Protein AF-A0A5E8BG19-F1 (afdb_monomer_lite)

Structure (mmCIF, N/CA/C/O backbone):
data_AF-A0A5E8BG19-F1
#
_entry.id   AF-A0A5E8BG19-F1
#
loop_
_atom_site.group_PDB
_atom_site.id
_atom_site.type_symbol
_atom_site.label_atom_id
_atom_site.label_alt_id
_atom_site.label_comp_id
_atom_site.label_asym_id
_atom_site.label_entity_id
_atom_site.label_seq_id
_atom_site.pdbx_PDB_ins_code
_atom_site.Cartn_x
_atom_site.Cartn_y
_atom_site.Cartn_z
_atom_site.occupancy
_atom_site.B_iso_or_equiv
_atom_site.auth_seq_id
_atom_site.auth_comp_id
_atom_site.auth_asym_id
_atom_site.auth_atom_id
_atom_site.pdbx_PDB_model_num
ATOM 1 N N . MET A 1 1 ? -13.037 7.094 82.880 1.00 45.44 1 MET A N 1
ATOM 2 C CA . MET A 1 1 ? -13.834 7.811 81.866 1.00 45.44 1 MET A CA 1
ATOM 3 C C . MET A 1 1 ? -13.548 7.318 80.457 1.00 45.44 1 MET A C 1
ATOM 5 O O . MET A 1 1 ? -14.474 6.806 79.856 1.00 45.44 1 MET A O 1
ATOM 9 N N . SER A 1 2 ? -12.316 7.390 79.930 1.00 47.62 2 SER A N 1
ATOM 10 C CA . SER A 1 2 ? -12.018 6.881 78.569 1.00 47.62 2 SER A CA 1
ATOM 11 C C . SER A 1 2 ? -12.251 5.357 78.426 1.00 47.62 2 SER A C 1
ATOM 13 O O . SER A 1 2 ? -12.914 4.907 77.496 1.00 47.62 2 SER A O 1
ATOM 15 N N . PHE A 1 3 ? -11.819 4.577 79.423 1.00 51.03 3 PHE A N 1
ATOM 16 C CA . PHE A 1 3 ? -11.956 3.114 79.467 1.00 51.03 3 PHE A CA 1
ATOM 17 C C . PHE A 1 3 ? -13.420 2.626 79.524 1.00 51.03 3 PHE A C 1
ATOM 19 O O . PHE A 1 3 ? -13.726 1.514 79.102 1.00 51.03 3 PHE A O 1
ATOM 26 N N . ASP A 1 4 ? -14.339 3.468 80.007 1.00 62.16 4 ASP A N 1
ATOM 27 C CA . ASP A 1 4 ? -15.732 3.088 80.266 1.00 62.16 4 ASP A CA 1
ATOM 28 C C . ASP A 1 4 ? -16.576 3.048 78.978 1.00 62.16 4 ASP A C 1
ATOM 30 O O . ASP A 1 4 ? -17.515 2.259 78.874 1.00 62.16 4 ASP A O 1
ATOM 34 N N . ILE A 1 5 ? -16.224 3.849 77.963 1.00 65.25 5 ILE A N 1
ATOM 35 C CA . ILE A 1 5 ? -17.000 3.952 76.716 1.00 65.25 5 ILE A CA 1
ATOM 36 C C . ILE A 1 5 ? -16.831 2.692 75.853 1.00 65.25 5 ILE A C 1
ATOM 38 O O . ILE A 1 5 ? -17.826 2.155 75.375 1.00 65.25 5 ILE A O 1
ATOM 42 N N . HIS A 1 6 ? -15.616 2.155 75.690 1.00 62.56 6 HIS A N 1
ATOM 43 C CA . HIS A 1 6 ? -15.407 0.904 74.933 1.00 62.56 6 HIS A CA 1
ATOM 44 C C . HIS A 1 6 ? -16.083 -0.289 75.577 1.00 62.56 6 HIS A C 1
ATOM 46 O O . HIS A 1 6 ? -16.702 -1.090 74.881 1.00 62.56 6 HIS A O 1
ATOM 52 N N . ILE A 1 7 ? -15.997 -0.379 76.906 1.00 67.44 7 ILE A N 1
ATOM 53 C CA . ILE A 1 7 ? -16.681 -1.421 77.667 1.00 67.44 7 ILE A CA 1
ATOM 54 C C . ILE A 1 7 ? -18.188 -1.302 77.458 1.00 67.44 7 ILE A C 1
ATOM 56 O O . ILE A 1 7 ? -18.836 -2.318 77.255 1.00 67.44 7 ILE A O 1
ATOM 60 N N . ALA A 1 8 ? -18.745 -0.091 77.424 1.00 67.12 8 ALA A N 1
ATOM 61 C CA . ALA A 1 8 ? -20.167 0.102 77.170 1.00 67.12 8 ALA A CA 1
ATOM 62 C C . ALA A 1 8 ? -20.589 -0.231 75.727 1.00 67.12 8 ALA A C 1
ATOM 64 O O . ALA A 1 8 ? -21.661 -0.798 75.533 1.00 67.12 8 ALA A O 1
ATOM 65 N N . PHE A 1 9 ? -19.762 0.058 74.715 1.00 70.06 9 PHE A N 1
ATOM 66 C CA . PHE A 1 9 ? -20.009 -0.400 73.339 1.00 70.06 9 PHE A CA 1
ATOM 67 C C . PHE A 1 9 ? -19.918 -1.932 73.226 1.00 70.06 9 PHE A C 1
ATOM 69 O O . PHE A 1 9 ? -20.740 -2.546 72.549 1.00 70.06 9 PHE A O 1
ATOM 76 N N . ALA A 1 10 ? -18.974 -2.566 73.925 1.00 68.00 10 ALA A N 1
ATOM 77 C CA . ALA A 1 10 ? -18.868 -4.023 73.999 1.00 68.00 10 ALA A CA 1
ATOM 78 C C . ALA A 1 10 ? -20.049 -4.657 74.761 1.00 68.00 10 ALA A C 1
ATOM 80 O O . ALA A 1 10 ? -20.594 -5.676 74.337 1.00 68.00 10 ALA A O 1
ATOM 81 N N . ASP A 1 11 ? -20.483 -4.034 75.857 1.00 70.12 11 ASP A N 1
ATOM 82 C CA . ASP A 1 11 ? -21.650 -4.447 76.636 1.00 70.12 11 ASP A CA 1
ATOM 83 C C . ASP A 1 11 ? -22.928 -4.311 75.800 1.00 70.12 11 ASP A C 1
ATOM 85 O O . ASP A 1 11 ? -23.723 -5.249 75.728 1.00 70.12 11 ASP A O 1
ATOM 89 N N . PHE A 1 12 ? -23.069 -3.207 75.061 1.00 71.88 12 PHE A N 1
ATOM 90 C CA . PHE A 1 12 ? -24.104 -3.030 74.048 1.00 71.88 12 PHE A CA 1
ATOM 91 C C . PHE A 1 12 ? -24.080 -4.150 73.004 1.00 71.88 12 PHE A C 1
ATOM 93 O O . PHE A 1 12 ? -25.126 -4.739 72.738 1.00 71.88 12 PHE A O 1
ATOM 100 N N . ALA A 1 13 ? -22.913 -4.488 72.447 1.00 66.56 13 ALA A N 1
ATOM 101 C CA . ALA A 1 13 ? -22.788 -5.575 71.478 1.00 66.56 13 ALA A CA 1
ATOM 102 C C . ALA A 1 13 ? -23.314 -6.907 72.041 1.00 66.56 13 ALA A C 1
ATOM 104 O O . ALA A 1 13 ? -23.909 -7.704 71.316 1.00 66.56 13 ALA A O 1
ATOM 105 N N . SER A 1 14 ? -23.124 -7.131 73.346 1.00 69.69 14 SER A N 1
ATOM 106 C CA . SER A 1 14 ? -23.566 -8.343 74.038 1.00 69.69 14 SER A CA 1
ATOM 107 C C . SER A 1 14 ? -25.057 -8.352 74.413 1.00 69.69 14 SER A C 1
ATOM 109 O O . SER A 1 14 ? -25.669 -9.419 74.416 1.00 69.69 14 SER A O 1
ATOM 111 N N . LYS A 1 15 ? -25.655 -7.188 74.713 1.00 71.50 15 LYS A N 1
ATOM 112 C CA . LYS A 1 15 ? -27.028 -7.064 75.251 1.00 71.50 15 LYS A CA 1
ATOM 113 C C . LYS A 1 15 ? -28.060 -6.518 74.259 1.00 71.50 15 LYS A C 1
ATOM 115 O O . LYS A 1 15 ? -29.253 -6.732 74.447 1.00 71.50 15 LYS A O 1
ATOM 120 N N . GLY A 1 16 ? -27.629 -5.808 73.216 1.00 68.44 16 GLY A N 1
ATOM 121 C CA . GLY A 1 16 ? -28.495 -5.189 72.204 1.00 68.44 16 GLY A CA 1
ATOM 122 C C . GLY A 1 16 ? -29.292 -3.960 72.675 1.00 68.44 16 GLY A C 1
ATOM 123 O O . GLY A 1 16 ? -30.256 -3.572 72.015 1.00 68.44 16 GLY A O 1
ATOM 124 N N . GLU A 1 17 ? -28.927 -3.335 73.799 1.00 76.25 17 GLU A N 1
ATOM 125 C CA . GLU A 1 17 ? -29.659 -2.204 74.395 1.00 76.25 17 GLU A CA 1
ATOM 126 C C . GLU A 1 17 ? -29.302 -0.846 73.760 1.00 76.25 17 GLU A C 1
ATOM 128 O O . GLU A 1 17 ? -28.418 -0.122 74.218 1.00 76.25 17 GLU A O 1
ATOM 133 N N . ILE A 1 18 ? -30.008 -0.475 72.691 1.00 71.88 18 ILE A N 1
ATOM 134 C CA . ILE A 1 18 ? -29.692 0.725 71.893 1.00 71.88 18 ILE A CA 1
ATOM 135 C C . ILE A 1 18 ? -29.924 2.035 72.648 1.00 71.88 18 ILE A C 1
ATOM 137 O O . ILE A 1 18 ? -29.106 2.948 72.550 1.00 71.88 18 ILE A O 1
ATOM 141 N N . ASP A 1 19 ? -31.025 2.146 73.391 1.00 73.69 19 ASP A N 1
ATOM 142 C CA . ASP A 1 19 ? -31.388 3.399 74.062 1.00 73.69 19 ASP A CA 1
ATOM 143 C C . ASP A 1 19 ? -30.363 3.762 75.160 1.00 73.69 19 ASP A C 1
ATOM 145 O O . ASP A 1 19 ? -29.975 4.926 75.276 1.00 73.69 19 ASP A O 1
ATOM 149 N N . SER A 1 20 ? -29.829 2.760 75.874 1.00 74.25 20 SER A N 1
ATOM 150 C CA . SER A 1 20 ? -28.741 2.907 76.856 1.00 74.25 20 SER A CA 1
ATOM 151 C C . SER A 1 20 ? -27.466 3.473 76.215 1.00 74.25 20 SER A C 1
ATOM 153 O O . SER A 1 20 ? -26.828 4.374 76.767 1.00 74.25 20 SER A O 1
ATOM 155 N N . LEU A 1 21 ? -27.118 2.997 75.014 1.00 73.88 21 LEU A N 1
ATOM 156 C CA . LEU A 1 21 ? -25.950 3.470 74.272 1.00 73.88 21 LEU A CA 1
ATOM 157 C C . LEU A 1 21 ? -26.152 4.889 73.714 1.00 73.88 21 LEU A C 1
ATOM 159 O O . LEU A 1 21 ? -25.232 5.702 73.768 1.00 73.88 21 LEU A O 1
ATOM 163 N N . ILE A 1 22 ? -27.355 5.224 73.234 1.00 73.81 22 ILE A N 1
ATOM 164 C CA . ILE A 1 22 ? -27.691 6.584 72.778 1.00 73.81 22 ILE A CA 1
ATOM 165 C C . ILE A 1 22 ? -27.537 7.585 73.923 1.00 73.81 22 ILE A C 1
ATOM 167 O O . ILE A 1 22 ? -26.892 8.621 73.752 1.00 73.81 22 ILE A O 1
ATOM 171 N N . SER A 1 23 ? -28.092 7.280 75.100 1.00 76.88 23 SER A N 1
ATOM 172 C CA . SER A 1 23 ? -27.945 8.134 76.281 1.00 76.88 23 SER A CA 1
ATOM 173 C C . SER A 1 23 ? -26.477 8.324 76.668 1.00 76.88 23 SER A C 1
ATOM 175 O O . SER A 1 23 ? -26.074 9.445 76.981 1.00 76.88 23 SER A O 1
ATOM 177 N N . LEU A 1 24 ? -25.660 7.270 76.578 1.00 74.12 24 LEU A N 1
ATOM 178 C CA . LEU A 1 24 ? -24.229 7.348 76.859 1.00 74.12 24 LEU A CA 1
ATOM 179 C C . LEU A 1 24 ? -23.490 8.260 75.870 1.00 74.12 24 LEU A C 1
ATOM 181 O O . LEU A 1 24 ? -22.725 9.127 76.298 1.00 74.12 24 LEU A O 1
ATOM 185 N N . VAL A 1 25 ? -23.740 8.098 74.570 1.00 74.12 25 VAL A N 1
ATOM 186 C CA . VAL A 1 25 ? -23.134 8.921 73.513 1.00 74.12 25 VAL A CA 1
ATOM 187 C C . VAL A 1 25 ? -23.494 10.397 73.696 1.00 74.12 25 VAL A C 1
ATOM 189 O O . VAL A 1 25 ? -22.608 11.248 73.670 1.00 74.12 25 VAL A O 1
ATOM 192 N N . LEU A 1 26 ? -24.768 10.705 73.962 1.00 73.94 26 LEU A N 1
ATOM 193 C CA . LEU A 1 26 ? -25.226 12.079 74.200 1.00 73.94 26 LEU A CA 1
ATOM 194 C C . LEU A 1 26 ? -24.632 12.674 75.487 1.00 73.94 26 LEU A C 1
ATOM 196 O O . LEU A 1 26 ? -24.264 13.846 75.507 1.00 73.94 26 LEU A O 1
ATOM 200 N N . SER A 1 27 ? -24.478 11.872 76.547 1.00 73.88 27 SER A N 1
ATOM 201 C CA . SER A 1 27 ? -23.875 12.324 77.811 1.00 73.88 27 SER A CA 1
ATOM 202 C C . SER A 1 27 ? -22.367 12.603 77.725 1.00 73.88 27 SER A C 1
ATOM 204 O O . SER A 1 27 ? -21.836 13.318 78.569 1.00 73.88 27 SER A O 1
ATOM 206 N N . ASN A 1 28 ? -21.682 12.085 76.698 1.00 70.56 28 ASN A N 1
ATOM 207 C CA . ASN A 1 28 ? -20.239 12.249 76.482 1.00 70.56 28 ASN A CA 1
ATOM 208 C C . ASN A 1 28 ? -19.906 13.065 75.220 1.00 70.56 28 ASN A C 1
ATOM 210 O O . ASN A 1 28 ? -18.776 13.013 74.731 1.00 70.56 28 ASN A O 1
ATOM 214 N N . GLN A 1 29 ? -20.863 13.843 74.703 1.00 69.88 29 GLN A N 1
ATOM 215 C CA . GLN A 1 29 ? -20.719 14.610 73.459 1.00 69.88 29 GLN A CA 1
ATOM 216 C C . GLN A 1 29 ? -19.557 15.619 73.455 1.00 69.88 29 GLN A C 1
ATOM 218 O O . GLN A 1 29 ? -19.083 15.975 72.385 1.00 69.88 29 GLN A O 1
ATOM 223 N N . GLU A 1 30 ? -19.078 16.059 74.625 1.00 65.06 30 GLU A N 1
ATOM 224 C CA . GLU A 1 30 ? -17.939 16.984 74.763 1.00 65.06 30 GLU A CA 1
ATOM 225 C C . GLU A 1 30 ? -16.568 16.300 74.593 1.00 65.06 30 GLU A C 1
ATOM 227 O O . GLU A 1 30 ? -15.587 16.965 74.272 1.00 65.06 30 GLU A O 1
ATOM 232 N N . ASN A 1 31 ? -16.499 14.974 74.780 1.00 66.06 31 ASN A N 1
ATOM 233 C CA . ASN A 1 31 ? -15.250 14.199 74.802 1.00 66.06 31 ASN A CA 1
ATOM 234 C C . ASN A 1 31 ? -15.154 13.142 73.685 1.00 66.06 31 ASN A C 1
ATOM 236 O O . ASN A 1 31 ? -14.084 12.571 73.474 1.00 66.06 31 ASN A O 1
ATOM 240 N N . LEU A 1 32 ? -16.253 12.861 72.977 1.00 69.00 32 LEU A N 1
ATOM 241 C CA . LEU A 1 32 ? -16.324 11.855 71.918 1.00 69.00 32 LEU A CA 1
ATOM 242 C C . LEU A 1 32 ? -16.521 12.526 70.552 1.00 69.00 32 LEU A C 1
ATOM 244 O O . LEU A 1 32 ? -17.581 13.082 70.271 1.00 69.00 32 LEU A O 1
ATOM 248 N N . SER A 1 33 ? -15.512 12.444 69.681 1.00 70.81 33 SER A N 1
ATOM 249 C CA . SER A 1 33 ? -15.643 12.929 68.302 1.00 70.81 33 SER A CA 1
ATOM 250 C C . SER A 1 33 ? -16.602 12.049 67.495 1.00 70.81 33 SER A C 1
ATOM 252 O O . SER A 1 33 ? -16.718 10.844 67.738 1.00 70.81 33 SER A O 1
ATOM 254 N N . LYS A 1 34 ? -17.247 12.623 66.470 1.00 74.25 34 LYS A N 1
ATOM 255 C CA . LYS A 1 34 ? -18.081 11.849 65.534 1.00 74.25 34 LYS A CA 1
ATOM 256 C C . LYS A 1 34 ? -17.320 10.700 64.878 1.00 74.25 34 LYS A C 1
ATOM 258 O O . LYS A 1 34 ? -17.866 9.607 64.767 1.00 74.25 34 LYS A O 1
ATOM 263 N N . CYS A 1 35 ? -16.069 10.929 64.467 1.00 71.38 35 CYS A N 1
ATOM 264 C CA . CYS A 1 35 ? -15.239 9.890 63.851 1.00 71.38 35 CYS A CA 1
ATOM 265 C C . CYS A 1 35 ? -15.021 8.716 64.812 1.00 71.38 35 CYS A C 1
ATOM 267 O O . CYS A 1 35 ? -15.231 7.567 64.429 1.00 71.38 35 CYS A O 1
ATOM 269 N N . ALA A 1 36 ? -14.677 8.998 66.074 1.00 71.50 36 ALA A N 1
ATOM 270 C CA . ALA A 1 36 ? -14.489 7.963 67.086 1.00 71.50 36 ALA A CA 1
ATOM 271 C C . ALA A 1 36 ? -15.796 7.205 67.369 1.00 71.50 36 ALA A C 1
ATOM 273 O O . ALA A 1 36 ? -15.789 5.980 67.441 1.00 71.50 36 ALA A O 1
ATOM 274 N N . ALA A 1 37 ? -16.931 7.906 67.458 1.00 74.88 37 ALA A N 1
ATOM 275 C CA . ALA A 1 37 ? -18.235 7.277 67.658 1.00 74.88 37 ALA A CA 1
ATOM 276 C C . ALA A 1 37 ? -18.602 6.306 66.518 1.00 74.88 37 ALA A C 1
ATOM 278 O O . ALA A 1 37 ? -19.024 5.181 66.785 1.00 74.88 37 ALA A O 1
ATOM 279 N N . TYR A 1 38 ? -18.397 6.697 65.255 1.00 76.88 38 TYR A N 1
ATOM 280 C CA . TYR A 1 38 ? -18.640 5.820 64.106 1.00 76.88 38 TYR A CA 1
ATOM 281 C C . TYR A 1 38 ? -17.666 4.641 64.029 1.00 76.88 38 TYR A C 1
ATOM 283 O O . TYR A 1 38 ? -18.094 3.530 63.720 1.00 76.88 38 TYR A O 1
ATOM 291 N N . ALA A 1 39 ? -16.384 4.842 64.345 1.00 71.94 39 ALA A N 1
ATOM 292 C CA . ALA A 1 39 ? -15.405 3.756 64.382 1.00 71.94 39 ALA A CA 1
ATOM 293 C C . ALA A 1 39 ? -15.769 2.700 65.439 1.00 71.94 39 ALA A C 1
ATOM 295 O O . ALA A 1 39 ? -15.720 1.500 65.175 1.00 71.94 39 ALA A O 1
ATOM 296 N N . LEU A 1 40 ? -16.214 3.138 66.620 1.00 73.81 40 LEU A N 1
ATOM 297 C CA . LEU A 1 40 ? -16.683 2.234 67.670 1.00 73.81 40 LEU A CA 1
ATOM 298 C C . LEU A 1 40 ? -17.957 1.500 67.282 1.00 73.81 40 LEU A C 1
ATOM 300 O O . LEU A 1 40 ? -18.067 0.302 67.539 1.00 73.81 40 LEU A O 1
ATOM 304 N N . LEU A 1 41 ? -18.890 2.177 66.612 1.00 75.62 41 LEU A N 1
ATOM 305 C CA . LEU A 1 41 ? -20.036 1.493 66.028 1.00 75.62 41 LEU A CA 1
ATOM 306 C C . LEU A 1 41 ? -19.609 0.426 65.020 1.00 75.62 41 LEU A C 1
ATOM 308 O O . LEU A 1 41 ? -20.119 -0.680 65.093 1.00 75.62 41 LEU A O 1
ATOM 312 N N . LEU A 1 42 ? -18.671 0.703 64.112 1.00 72.75 42 LEU A N 1
ATOM 313 C CA . LEU A 1 42 ? -18.227 -0.305 63.141 1.00 72.75 42 LEU A CA 1
ATOM 314 C C . LEU A 1 42 ? -17.658 -1.562 63.810 1.00 72.75 42 LEU A C 1
ATOM 316 O O . LEU A 1 42 ? -17.853 -2.655 63.286 1.00 72.75 42 LEU A O 1
ATOM 320 N N . CYS A 1 43 ? -16.984 -1.419 64.954 1.00 70.38 43 CYS A N 1
ATOM 321 C CA . CYS A 1 43 ? -16.367 -2.539 65.668 1.00 70.38 43 CYS A CA 1
ATOM 322 C C . CYS A 1 43 ? -17.331 -3.335 66.552 1.00 70.38 43 CYS A C 1
ATOM 324 O O . CYS A 1 43 ? -17.120 -4.530 66.763 1.00 70.38 43 CYS A O 1
ATOM 326 N N . PHE A 1 44 ? -18.337 -2.670 67.123 1.00 71.62 44 PHE A N 1
ATOM 327 C CA . PHE A 1 44 ? -19.178 -3.244 68.175 1.00 71.62 44 PHE A CA 1
ATOM 328 C C . PHE A 1 44 ? -20.652 -3.361 67.801 1.00 71.62 44 PHE A C 1
ATOM 330 O O . PHE A 1 44 ? -21.411 -3.960 68.556 1.00 71.62 44 PHE A O 1
ATOM 337 N N . LEU A 1 45 ? -21.088 -2.815 66.666 1.00 72.25 45 LEU A N 1
ATOM 338 C CA . LEU A 1 45 ? -22.455 -2.992 66.198 1.00 72.25 45 LEU A CA 1
ATOM 339 C C . LEU A 1 45 ? -22.628 -4.443 65.722 1.00 72.25 45 LEU A C 1
ATOM 341 O O . LEU A 1 45 ? -22.008 -4.825 64.729 1.00 72.25 45 LEU A O 1
ATOM 345 N N . PRO A 1 46 ? -23.460 -5.263 66.389 1.00 66.75 46 PRO A N 1
ATOM 346 C CA . PRO A 1 46 ? -23.621 -6.658 66.007 1.00 66.75 46 PRO A CA 1
ATOM 347 C C . PRO A 1 46 ? -24.180 -6.760 64.594 1.00 66.75 46 PRO A C 1
ATOM 349 O O . PRO A 1 46 ? -25.198 -6.141 64.268 1.00 66.75 46 PRO A O 1
ATOM 352 N N . GLU A 1 47 ? -23.556 -7.600 63.772 1.00 63.47 47 GLU A N 1
ATOM 353 C CA . GLU A 1 47 ? -23.960 -7.809 62.380 1.00 63.47 47 GLU A CA 1
ATOM 354 C C . GLU A 1 47 ? -25.433 -8.260 62.304 1.00 63.47 47 GLU A C 1
ATOM 356 O O . GLU A 1 47 ? -26.148 -7.919 61.369 1.00 63.47 47 GLU A O 1
ATOM 361 N N . GLY A 1 48 ? -25.930 -8.986 63.318 1.00 57.09 48 GLY A N 1
ATOM 362 C CA . GLY A 1 48 ? -27.285 -9.546 63.449 1.00 57.09 48 GLY A CA 1
ATOM 363 C C . GLY A 1 48 ? -28.442 -8.580 63.756 1.00 57.09 48 GLY A C 1
ATOM 364 O O . GLY A 1 48 ? -29.594 -9.006 63.682 1.00 57.09 48 GLY A O 1
ATOM 365 N N . LEU A 1 49 ? -28.182 -7.320 64.115 1.00 61.81 49 LEU A N 1
ATOM 366 C CA . LEU A 1 49 ? -29.233 -6.400 64.572 1.00 61.81 49 LEU A CA 1
ATOM 367 C C . LEU A 1 49 ? -30.082 -5.848 63.417 1.00 61.81 49 LEU A C 1
ATOM 369 O O . LEU A 1 49 ? -29.562 -5.416 62.391 1.00 61.81 49 LEU A O 1
ATOM 373 N N . HIS A 1 50 ? -31.407 -5.821 63.607 1.00 58.81 50 HIS A N 1
ATOM 374 C CA . HIS A 1 50 ? -32.342 -5.252 62.633 1.00 58.81 50 HIS A CA 1
ATOM 375 C C . HIS A 1 50 ? -31.984 -3.791 62.314 1.00 58.81 50 HIS A C 1
ATOM 377 O O . HIS A 1 50 ? -31.900 -2.941 63.199 1.00 58.81 50 HIS A O 1
ATOM 383 N N . THR A 1 51 ? -31.869 -3.474 61.029 1.00 59.81 51 THR A N 1
ATOM 384 C CA . THR A 1 51 ? -31.452 -2.168 60.496 1.00 59.81 51 THR A CA 1
ATOM 385 C C . THR A 1 51 ? -32.240 -0.963 61.032 1.00 59.81 51 THR A C 1
ATOM 387 O O . THR A 1 51 ? -31.663 0.102 61.243 1.00 59.81 51 THR A O 1
ATOM 390 N N . LYS A 1 52 ? -33.536 -1.126 61.344 1.00 60.09 52 LYS A N 1
ATOM 391 C CA . LYS A 1 52 ? -34.389 -0.066 61.930 1.00 60.09 52 LYS A CA 1
ATOM 392 C C . LYS A 1 52 ? -33.932 0.404 63.313 1.00 60.09 52 LYS A C 1
ATOM 394 O O . LYS A 1 52 ? -34.126 1.559 63.677 1.00 60.09 52 LYS A O 1
ATOM 399 N N . ASN A 1 53 ? -33.344 -0.499 64.083 1.00 62.91 53 ASN A N 1
ATOM 400 C CA . ASN A 1 53 ? -32.934 -0.271 65.460 1.00 62.91 53 ASN A CA 1
ATOM 401 C C . ASN A 1 53 ? -31.601 0.508 65.510 1.00 62.91 53 ASN A C 1
ATOM 403 O O . ASN A 1 53 ? -31.456 1.453 66.284 1.00 62.91 53 ASN A O 1
ATOM 407 N N . ASN A 1 54 ? -30.696 0.232 64.570 1.00 67.12 54 ASN A N 1
ATOM 408 C CA . ASN A 1 54 ? -29.421 0.943 64.415 1.00 67.12 54 ASN A CA 1
ATOM 409 C C . ASN A 1 54 ? -29.605 2.409 63.967 1.00 67.12 54 ASN A C 1
ATOM 411 O O . ASN A 1 54 ? -28.747 3.251 64.220 1.00 67.12 54 ASN A O 1
ATOM 415 N N . PHE A 1 55 ? -30.745 2.750 63.356 1.00 67.81 55 PHE A N 1
ATOM 416 C CA . PHE A 1 55 ? -31.028 4.098 62.855 1.00 67.81 55 PHE A CA 1
ATOM 417 C C . PHE A 1 55 ? -31.090 5.167 63.951 1.00 67.81 55 PHE A C 1
ATOM 419 O O . PHE A 1 55 ? -30.506 6.236 63.790 1.00 67.81 55 PHE A O 1
ATOM 426 N N . LYS A 1 56 ? -31.769 4.896 65.077 1.00 68.81 56 LYS A N 1
ATOM 427 C CA . LYS A 1 56 ? -31.850 5.865 66.188 1.00 68.81 56 LYS A CA 1
ATOM 428 C C . LYS A 1 56 ? -30.454 6.252 66.684 1.00 68.81 56 LYS A C 1
ATOM 430 O O . LYS A 1 56 ? -30.202 7.416 66.980 1.00 68.81 56 LYS A O 1
ATOM 435 N N . LEU A 1 57 ? -29.558 5.270 66.715 1.00 73.19 57 LEU A N 1
ATOM 436 C CA . LEU A 1 57 ? -28.174 5.409 67.144 1.00 73.19 57 LEU A CA 1
ATOM 437 C C . LEU A 1 57 ? -27.331 6.184 66.123 1.00 73.19 57 LEU A C 1
ATOM 439 O O . LEU A 1 57 ? -26.650 7.136 66.493 1.00 73.19 57 LEU A O 1
ATOM 443 N N . ILE A 1 58 ? -27.448 5.853 64.833 1.00 73.69 58 ILE A N 1
ATOM 444 C CA . ILE A 1 58 ? -26.773 6.576 63.743 1.00 73.69 58 ILE A CA 1
ATOM 445 C C . ILE A 1 58 ? -27.243 8.039 63.679 1.00 73.69 58 ILE A C 1
ATOM 447 O O . ILE A 1 58 ? -26.415 8.944 63.584 1.00 73.69 58 ILE A O 1
ATOM 451 N N . LYS A 1 59 ? -28.552 8.303 63.806 1.00 72.25 59 LYS A N 1
ATOM 452 C CA . LYS A 1 59 ? -29.111 9.668 63.823 1.00 72.25 59 LYS A CA 1
ATOM 453 C C . LYS A 1 59 ? -28.639 10.459 65.046 1.00 72.25 59 LYS A C 1
ATOM 455 O O . LYS A 1 59 ? -28.280 11.625 64.912 1.00 72.25 59 LYS A O 1
ATOM 460 N N . ALA A 1 60 ? -28.583 9.825 66.219 1.00 71.56 60 ALA A N 1
ATOM 461 C CA . ALA A 1 60 ? -28.046 10.448 67.428 1.00 71.56 60 ALA A CA 1
ATOM 462 C C . ALA A 1 60 ? -26.570 10.855 67.262 1.00 71.56 60 ALA A C 1
ATOM 464 O O . ALA A 1 60 ? -26.202 11.960 67.649 1.00 71.56 60 ALA A O 1
ATOM 465 N N . ILE A 1 61 ? -25.749 10.012 66.625 1.00 74.12 61 ILE A N 1
ATOM 466 C CA . ILE A 1 61 ? -24.325 10.295 66.370 1.00 74.12 61 ILE A CA 1
ATOM 467 C C . ILE A 1 61 ? -24.135 11.349 65.275 1.00 74.12 61 ILE A C 1
ATOM 469 O O . ILE A 1 61 ? -23.284 12.229 65.404 1.00 74.12 61 ILE A O 1
ATOM 473 N N . THR A 1 62 ? -24.959 11.322 64.226 1.00 73.44 62 THR A N 1
ATOM 474 C CA . THR A 1 62 ? -24.941 12.340 63.160 1.00 73.44 62 THR A CA 1
ATOM 475 C C . THR A 1 62 ? -25.200 13.741 63.727 1.00 73.44 62 THR A C 1
ATOM 477 O O . THR A 1 62 ? -24.537 14.701 63.326 1.00 73.44 62 THR A O 1
ATOM 480 N N . ASN A 1 63 ? -26.104 13.835 64.709 1.00 72.06 63 ASN A N 1
ATOM 481 C CA . ASN A 1 63 ? -26.505 15.074 65.379 1.00 72.06 63 ASN A CA 1
ATOM 482 C C . ASN A 1 63 ? -25.516 15.585 66.441 1.00 72.06 63 ASN A C 1
ATOM 484 O O . ASN A 1 63 ? -25.749 16.658 66.999 1.00 72.06 63 ASN A O 1
ATOM 488 N N . LEU A 1 64 ? -24.429 14.863 66.737 1.00 70.31 64 LEU A N 1
ATOM 489 C CA . LEU A 1 64 ? -23.396 15.367 67.648 1.00 70.31 64 LEU A CA 1
ATOM 490 C C . LEU A 1 64 ? -22.776 16.676 67.103 1.00 70.31 64 LEU A C 1
ATOM 492 O O . LEU A 1 64 ? -22.819 16.948 65.901 1.00 70.31 64 LEU A O 1
ATOM 496 N N . PRO A 1 65 ? -22.177 17.521 67.945 1.00 62.91 65 PRO A N 1
ATOM 497 C CA . PRO A 1 65 ? -21.361 18.635 67.468 1.00 62.91 65 PRO A CA 1
ATOM 498 C C . PRO A 1 65 ? -20.059 18.129 66.810 1.00 62.91 65 PRO A C 1
ATOM 500 O O . PRO A 1 65 ? -19.452 17.161 67.268 1.00 62.91 65 PRO A O 1
ATOM 503 N N . ASN A 1 66 ? -19.606 18.779 65.728 1.00 61.03 66 ASN A N 1
ATOM 504 C CA . ASN A 1 66 ? -18.271 18.543 65.151 1.00 61.03 66 ASN A CA 1
ATOM 505 C C . ASN A 1 66 ? -17.220 19.195 66.065 1.00 61.03 66 ASN A C 1
ATOM 507 O O . ASN A 1 66 ? -16.733 20.287 65.784 1.00 61.03 66 ASN A O 1
ATOM 511 N N . ILE A 1 67 ? -16.922 18.575 67.205 1.00 58.44 67 ILE A N 1
ATOM 512 C CA . ILE A 1 67 ? -15.917 19.092 68.137 1.00 58.44 67 ILE A CA 1
ATOM 513 C C . ILE A 1 67 ? -14.531 18.659 67.660 1.00 58.44 67 ILE A C 1
ATOM 515 O O . ILE A 1 67 ? -14.256 17.466 67.507 1.00 58.44 67 ILE A O 1
ATOM 519 N N . LEU A 1 68 ? -13.646 19.637 67.458 1.00 49.38 68 LEU A N 1
ATOM 520 C CA . LEU A 1 68 ? -12.207 19.409 67.400 1.00 49.38 68 LEU A CA 1
ATOM 521 C C . LEU A 1 68 ? -11.787 18.998 68.811 1.00 49.38 68 LEU A C 1
ATOM 523 O O . LEU A 1 68 ? -11.765 19.829 69.720 1.00 49.38 68 LEU A O 1
ATOM 527 N N . VAL A 1 69 ? -11.538 17.710 69.031 1.00 52.44 69 VAL A N 1
ATOM 528 C CA . VAL A 1 69 ? -11.047 17.267 70.336 1.00 52.44 69 VAL A CA 1
ATOM 529 C C . VAL A 1 69 ? -9.681 17.926 70.528 1.00 52.44 69 VAL A C 1
ATOM 531 O O . VAL A 1 69 ? -8.742 17.647 69.784 1.00 52.44 69 VAL A O 1
ATOM 534 N N . ASN A 1 70 ? -9.598 18.871 71.469 1.00 38.97 70 ASN A N 1
ATOM 535 C CA . ASN A 1 70 ? -8.354 19.560 71.790 1.00 38.97 70 ASN A CA 1
ATOM 536 C C . ASN A 1 70 ? -7.275 18.523 72.132 1.00 38.97 70 ASN A C 1
ATOM 538 O O . ASN A 1 70 ? -7.537 17.540 72.819 1.00 38.97 70 ASN A O 1
ATOM 542 N N . VAL A 1 71 ? -6.067 18.789 71.640 1.00 40.69 71 VAL A N 1
ATOM 543 C CA . VAL A 1 71 ? -4.867 17.938 71.500 1.00 40.69 71 VAL A CA 1
ATOM 544 C C . VAL A 1 71 ? -4.325 17.307 72.811 1.00 40.69 71 VAL A C 1
ATOM 546 O O . VAL A 1 71 ? -3.229 16.764 72.843 1.00 40.69 71 VAL A O 1
ATOM 549 N N . THR A 1 72 ? -5.077 17.295 73.911 1.00 40.97 72 THR A N 1
ATOM 550 C CA . THR A 1 72 ? -4.717 16.612 75.168 1.00 40.97 72 THR A CA 1
ATOM 551 C C . THR A 1 72 ? -5.278 15.187 75.301 1.00 40.97 72 THR A C 1
ATOM 553 O O . THR A 1 72 ? -5.009 14.526 76.300 1.00 40.97 72 THR A O 1
ATOM 556 N N . THR A 1 73 ? -6.006 14.676 74.303 1.00 46.09 73 THR A N 1
ATOM 557 C CA . THR A 1 73 ? -6.575 13.310 74.246 1.00 46.09 73 THR A CA 1
ATOM 558 C C . THR A 1 73 ? -5.837 12.380 73.272 1.00 46.09 73 THR A C 1
ATOM 560 O O . THR A 1 73 ? -6.450 11.479 72.693 1.00 46.09 73 THR A O 1
ATOM 563 N N . SER A 1 74 ? -4.521 12.563 73.087 1.00 46.91 74 SER A N 1
ATOM 564 C CA . SER A 1 74 ? -3.721 11.672 72.228 1.00 46.91 74 SER A CA 1
ATOM 565 C C . SER A 1 74 ? -3.866 10.210 72.653 1.00 46.91 74 SER A C 1
ATOM 567 O O . SER A 1 74 ? -4.089 9.362 71.804 1.00 46.91 74 SER A O 1
ATOM 569 N N . THR A 1 75 ? -3.897 9.934 73.960 1.00 50.31 75 THR A N 1
ATOM 570 C CA . THR A 1 75 ? -4.020 8.570 74.491 1.00 50.31 75 THR A CA 1
ATOM 571 C C . THR A 1 75 ? -5.386 7.944 74.232 1.00 50.31 75 THR A C 1
ATOM 573 O O . THR A 1 75 ? -5.453 6.769 73.923 1.00 50.31 75 THR A O 1
ATOM 576 N N . PHE A 1 76 ? -6.488 8.701 74.285 1.00 51.66 76 PHE A N 1
ATOM 577 C CA . PHE A 1 76 ? -7.820 8.142 74.023 1.00 51.66 76 PHE A CA 1
ATOM 578 C C . PHE A 1 76 ? -7.994 7.762 72.555 1.00 51.66 76 PHE A C 1
ATOM 580 O O . PHE A 1 76 ? -8.477 6.676 72.253 1.00 51.66 76 PHE A O 1
ATOM 587 N N . ILE A 1 77 ? -7.579 8.637 71.637 1.00 52.38 77 ILE A N 1
ATOM 588 C CA . ILE A 1 77 ? -7.638 8.335 70.207 1.00 52.38 77 ILE A CA 1
ATOM 589 C C . ILE A 1 77 ? -6.633 7.231 69.867 1.00 52.38 77 ILE A C 1
ATOM 591 O O . ILE A 1 77 ? -6.991 6.346 69.101 1.00 52.38 77 ILE A O 1
ATOM 595 N N . GLU A 1 78 ? -5.431 7.216 70.453 1.00 55.19 78 GLU A N 1
ATOM 596 C CA . GLU A 1 78 ? -4.439 6.144 70.270 1.00 55.19 78 GLU A CA 1
ATOM 597 C C . GLU A 1 78 ? -4.924 4.793 70.811 1.00 55.19 78 GLU A C 1
ATOM 599 O O . GLU A 1 78 ? -4.815 3.804 70.095 1.00 55.19 78 GLU A O 1
ATOM 604 N N . ASP A 1 79 ? -5.519 4.741 72.006 1.00 55.47 79 ASP A N 1
ATOM 605 C CA . ASP A 1 79 ? -6.037 3.515 72.632 1.00 55.47 79 ASP A CA 1
ATOM 606 C C . ASP A 1 79 ? -7.244 2.959 71.862 1.00 55.47 79 ASP A C 1
ATOM 608 O O . ASP A 1 79 ? -7.333 1.753 71.612 1.00 55.47 79 ASP A O 1
ATOM 612 N N . ILE A 1 80 ? -8.151 3.842 71.422 1.00 56.09 80 ILE A N 1
ATOM 613 C CA . ILE A 1 80 ? -9.248 3.483 70.514 1.00 56.09 80 ILE A CA 1
ATOM 614 C C . ILE A 1 80 ? -8.696 2.958 69.216 1.00 56.09 80 ILE A C 1
ATOM 616 O O . ILE A 1 80 ? -9.131 1.910 68.757 1.00 56.09 80 ILE A O 1
ATOM 620 N N . SER A 1 81 ? -7.760 3.689 68.621 1.00 54.94 81 SER A N 1
ATOM 621 C CA . SER A 1 81 ? -7.182 3.332 67.337 1.00 54.94 81 SER A CA 1
ATOM 622 C C . SER A 1 81 ? -6.508 1.974 67.443 1.00 54.94 81 SER A C 1
ATOM 624 O O . SER A 1 81 ? -6.837 1.106 66.654 1.00 54.94 81 SER A O 1
ATOM 626 N N . LEU A 1 82 ? -5.658 1.729 68.443 1.00 58.91 82 LEU A N 1
ATOM 627 C CA . LEU A 1 82 ? -4.987 0.445 68.678 1.00 58.91 82 LEU A CA 1
ATOM 628 C C . LEU A 1 82 ? -5.971 -0.710 68.879 1.00 58.91 82 LEU A C 1
ATOM 630 O O . LEU A 1 82 ? -5.772 -1.781 68.309 1.00 58.91 82 LEU A O 1
ATOM 634 N N . TYR A 1 83 ? -7.040 -0.510 69.652 1.00 59.16 83 TYR A N 1
ATOM 635 C CA . TYR A 1 83 ? -8.045 -1.549 69.875 1.00 59.16 83 TYR A CA 1
ATOM 636 C C . TYR A 1 83 ? -8.904 -1.802 68.631 1.00 59.16 83 TYR A C 1
ATOM 638 O O . TYR A 1 83 ? -9.141 -2.950 68.264 1.00 59.16 83 TYR A O 1
ATOM 646 N N . VAL A 1 84 ? -9.352 -0.736 67.963 1.00 55.75 84 VAL A N 1
ATOM 647 C CA . VAL A 1 84 ? -10.067 -0.791 66.684 1.00 55.75 84 VAL A CA 1
ATOM 648 C C . VAL A 1 84 ? -9.190 -1.502 65.657 1.00 55.75 84 VAL A C 1
ATOM 650 O O . VAL A 1 84 ? -9.639 -2.487 65.093 1.00 55.75 84 VAL A O 1
ATOM 653 N N . TYR A 1 85 ? -7.919 -1.123 65.508 1.00 58.50 85 TYR A N 1
ATOM 654 C CA . TYR A 1 85 ? -6.950 -1.784 64.630 1.00 58.50 85 TYR A CA 1
ATOM 655 C C . TYR A 1 85 ? -6.741 -3.258 64.990 1.00 58.50 85 TYR A C 1
ATOM 657 O O . TYR A 1 85 ? -6.804 -4.099 64.104 1.00 58.50 85 TYR A O 1
ATOM 665 N N . SER A 1 86 ? -6.578 -3.601 66.270 1.00 59.53 86 SER A N 1
ATOM 666 C CA . SER A 1 86 ? -6.421 -4.995 66.706 1.00 59.53 86 SER A CA 1
ATOM 667 C C . SER A 1 86 ? -7.677 -5.833 66.447 1.00 59.53 86 SER A C 1
ATOM 669 O O . SER A 1 86 ? -7.585 -6.993 66.043 1.00 59.53 86 SER A O 1
ATOM 671 N N . ARG A 1 87 ? -8.870 -5.256 66.633 1.00 58.44 87 ARG A N 1
ATOM 672 C CA . ARG A 1 87 ? -10.133 -5.938 66.339 1.00 58.44 87 ARG A CA 1
ATOM 673 C C . ARG A 1 87 ? -10.312 -6.131 64.834 1.00 58.44 87 ARG A C 1
ATOM 675 O O . ARG A 1 87 ? -10.633 -7.243 64.426 1.00 58.44 87 ARG A O 1
ATOM 682 N N . ILE A 1 88 ? -10.039 -5.094 64.045 1.00 54.22 88 ILE A N 1
ATOM 683 C CA . ILE A 1 88 ? -9.987 -5.106 62.575 1.00 54.22 88 ILE A CA 1
ATOM 684 C C . ILE A 1 88 ? -9.048 -6.224 62.086 1.00 54.22 88 ILE A C 1
ATOM 686 O O . ILE A 1 88 ? -9.460 -7.084 61.310 1.00 54.22 88 ILE A O 1
ATOM 690 N N . GLU A 1 89 ? -7.829 -6.292 62.622 1.00 53.97 89 GLU A N 1
ATOM 691 C CA . GLU A 1 89 ? -6.826 -7.308 62.284 1.00 53.97 89 GLU A CA 1
ATOM 692 C C . GLU A 1 89 ? -7.283 -8.726 62.683 1.00 53.97 89 GLU A C 1
ATOM 694 O O . GLU A 1 89 ? -7.160 -9.666 61.902 1.00 53.97 89 GLU A O 1
ATOM 699 N N . SER A 1 90 ? -7.913 -8.887 63.856 1.00 54.84 90 SER A N 1
ATOM 700 C CA . SER A 1 90 ? -8.420 -10.186 64.336 1.00 54.84 90 SER A CA 1
ATOM 701 C C . SER A 1 90 ? -9.593 -10.754 63.526 1.00 54.84 90 SER A C 1
ATOM 703 O O . SER A 1 90 ? -9.816 -11.963 63.541 1.00 54.84 90 SER A O 1
ATOM 705 N N . ILE A 1 91 ? -10.349 -9.895 62.834 1.00 52.72 91 ILE A N 1
ATOM 706 C CA . ILE A 1 91 ? -11.458 -10.292 61.951 1.00 52.72 91 ILE A CA 1
ATOM 707 C C . ILE A 1 91 ? -10.930 -10.579 60.525 1.00 52.72 91 ILE A C 1
ATOM 709 O O . ILE A 1 91 ? -11.678 -11.039 59.667 1.00 52.72 91 ILE A O 1
ATOM 713 N N . GLY A 1 92 ? -9.630 -10.378 60.270 1.00 45.06 92 GLY A N 1
ATOM 714 C CA . GLY A 1 92 ? -9.012 -10.591 58.960 1.00 45.06 92 GLY A CA 1
ATOM 715 C C . GLY A 1 92 ? -9.326 -9.482 57.955 1.00 45.06 92 GLY A C 1
ATOM 716 O O . GLY A 1 92 ? -9.380 -9.741 56.756 1.00 45.06 92 GLY A O 1
ATOM 717 N N . TRP A 1 93 ? -9.581 -8.256 58.423 1.00 53.84 93 TRP A N 1
ATOM 718 C CA . TRP A 1 93 ? -9.843 -7.110 57.552 1.00 53.84 93 TRP A CA 1
ATOM 719 C C . TRP A 1 93 ? -8.542 -6.581 56.936 1.00 53.84 93 TRP A C 1
ATOM 721 O O . TRP A 1 93 ? -7.792 -5.850 57.581 1.00 53.84 93 TRP A O 1
ATOM 731 N N . GLU A 1 94 ? -8.313 -6.848 55.654 1.00 44.72 94 GLU A N 1
ATOM 732 C CA . GLU A 1 94 ? -7.368 -6.068 54.846 1.00 44.72 94 GLU A CA 1
ATOM 733 C C . GLU A 1 94 ? -8.061 -4.815 54.273 1.00 44.72 94 GLU A C 1
ATOM 735 O O . GLU A 1 94 ? -8.212 -4.686 53.066 1.00 44.72 94 GLU A O 1
ATOM 740 N N . TYR A 1 95 ? -8.448 -3.864 55.142 1.00 48.81 95 TYR A N 1
ATOM 741 C CA . TYR A 1 95 ? -8.847 -2.483 54.772 1.00 48.81 95 TYR A CA 1
ATOM 742 C C . TYR A 1 95 ? -10.097 -2.356 53.829 1.00 48.81 95 TYR A C 1
ATOM 744 O O . TYR A 1 95 ? -10.595 -3.365 53.348 1.00 48.81 95 TYR A O 1
ATOM 752 N N . PRO A 1 96 ? -10.760 -1.178 53.636 1.00 48.00 96 PRO A N 1
ATOM 753 C CA . PRO A 1 96 ? -10.275 0.203 53.616 1.00 48.00 96 PRO A CA 1
ATOM 754 C C . PRO A 1 96 ? -10.368 0.933 54.960 1.00 48.00 96 PRO A C 1
ATOM 756 O O . PRO A 1 96 ? -11.198 0.646 55.818 1.00 48.00 96 PRO A O 1
ATOM 759 N N . ILE A 1 97 ? -9.476 1.911 55.111 1.00 57.00 97 ILE A N 1
ATOM 760 C CA . ILE A 1 97 ? -9.282 2.756 56.291 1.00 57.00 97 ILE A CA 1
ATOM 761 C C . ILE A 1 97 ? -10.571 3.550 56.529 1.00 57.00 97 ILE A C 1
ATOM 763 O O . ILE A 1 97 ? -10.860 4.484 55.781 1.00 57.00 97 ILE A O 1
ATOM 767 N N . PHE A 1 98 ? -11.342 3.223 57.573 1.00 60.84 98 PHE A N 1
ATOM 768 C CA . PHE A 1 98 ? -12.244 4.230 58.127 1.00 60.84 98 PHE A CA 1
ATOM 769 C C . PHE A 1 98 ? -11.353 5.384 58.612 1.00 60.84 98 PHE A C 1
ATOM 771 O O . PHE A 1 98 ? -10.421 5.120 59.377 1.00 60.84 98 PHE A O 1
ATOM 778 N N . PRO A 1 99 ? -11.546 6.630 58.151 1.00 57.00 99 PRO A N 1
ATOM 779 C CA . PRO A 1 99 ? -10.674 7.729 58.525 1.00 57.00 99 PRO A CA 1
ATOM 780 C C . PRO A 1 99 ? -10.795 7.965 60.032 1.00 57.00 99 PRO A C 1
ATOM 782 O O . PRO A 1 99 ? -11.784 8.501 60.525 1.00 57.00 99 PRO A O 1
ATOM 785 N N . LEU A 1 100 ? -9.775 7.529 60.774 1.00 53.41 100 LEU A N 1
ATOM 786 C CA . LEU A 1 100 ? -9.635 7.823 62.203 1.00 53.41 100 LEU A CA 1
ATOM 787 C C . LEU A 1 100 ? -9.177 9.274 62.432 1.00 53.41 100 LEU A C 1
ATOM 789 O O . LEU A 1 100 ? -9.294 9.794 63.540 1.00 53.41 100 LEU A O 1
ATOM 793 N N . ASN A 1 101 ? -8.700 9.936 61.372 1.00 52.91 101 ASN A N 1
ATOM 794 C CA . ASN A 1 101 ? -8.354 11.353 61.361 1.00 52.91 101 ASN A CA 1
ATOM 795 C C . ASN A 1 101 ? -9.602 12.225 61.142 1.00 52.91 101 ASN A C 1
ATOM 797 O O . ASN A 1 101 ? -10.607 11.773 60.595 1.00 52.91 101 ASN A O 1
ATOM 801 N N . PHE A 1 102 ? -9.530 13.485 61.579 1.00 52.59 102 PHE A N 1
ATOM 802 C CA . PHE A 1 102 ? -10.617 14.458 61.451 1.00 52.59 102 PHE A CA 1
ATOM 803 C C . PHE A 1 102 ? -11.051 14.604 59.983 1.00 52.59 102 PHE A C 1
ATOM 805 O O . PHE A 1 102 ? -10.233 14.908 59.117 1.00 52.59 102 PHE A O 1
ATOM 812 N N . VAL A 1 103 ? -12.336 14.361 59.718 1.00 59.94 103 VAL A N 1
ATOM 813 C CA . VAL A 1 103 ? -12.996 14.678 58.448 1.00 59.94 103 VAL A CA 1
ATOM 814 C C . VAL A 1 103 ? -13.953 15.826 58.747 1.00 59.94 103 VAL A C 1
ATOM 816 O O . VAL A 1 103 ? -14.920 15.634 59.483 1.00 59.94 103 VAL A O 1
ATOM 819 N N . ASP A 1 104 ? -13.671 17.015 58.209 1.00 58.69 104 ASP A N 1
ATOM 820 C CA . ASP A 1 104 ? -14.473 18.230 58.436 1.00 58.69 104 ASP A CA 1
ATOM 821 C C . ASP A 1 104 ? -15.937 18.041 57.999 1.00 58.69 104 ASP A C 1
ATOM 823 O O . ASP A 1 104 ? -16.856 18.627 58.580 1.00 58.69 104 ASP A O 1
ATOM 827 N N . ASP A 1 105 ? -16.155 17.189 56.994 1.00 70.81 105 ASP A N 1
ATOM 828 C CA . ASP A 1 105 ? -17.455 16.930 56.392 1.00 70.81 105 ASP A CA 1
ATOM 829 C C . ASP A 1 105 ? -18.173 15.729 57.036 1.00 70.81 105 ASP A C 1
ATOM 831 O O . ASP A 1 105 ? -17.847 14.556 56.820 1.00 70.81 105 ASP A O 1
ATOM 835 N N . ALA A 1 106 ? -19.217 16.035 57.809 1.00 71.12 106 ALA A N 1
ATOM 836 C CA . ALA A 1 106 ? -20.066 15.039 58.452 1.00 71.12 106 ALA A CA 1
ATOM 837 C C . ALA A 1 106 ? -20.784 14.113 57.448 1.00 71.12 106 ALA A C 1
ATOM 839 O O . ALA A 1 106 ? -21.085 12.971 57.805 1.00 71.12 106 ALA A O 1
ATOM 840 N N . LYS A 1 107 ? -21.036 14.567 56.207 1.00 74.25 107 LYS A N 1
ATOM 841 C CA . LYS A 1 107 ? -21.666 13.754 55.153 1.00 74.25 107 LYS A CA 1
ATOM 842 C C . LYS A 1 107 ? -20.712 12.671 54.662 1.00 74.25 107 LYS A C 1
ATOM 844 O O . LYS A 1 107 ? -21.066 11.494 54.673 1.00 74.25 107 LYS A O 1
ATOM 849 N N . VAL A 1 108 ? -19.473 13.044 54.336 1.00 75.38 108 VAL A N 1
ATOM 850 C CA . VAL A 1 108 ? -18.422 12.104 53.899 1.00 75.38 108 VAL A CA 1
ATOM 851 C C . VAL A 1 108 ? -18.163 11.036 54.962 1.00 75.38 108 VAL A C 1
ATOM 853 O O . VAL A 1 108 ? -18.033 9.849 54.646 1.00 75.38 108 VAL A O 1
ATOM 856 N N . LEU A 1 109 ? -18.140 11.434 56.235 1.00 75.81 109 LEU A N 1
ATOM 857 C CA . LEU A 1 109 ? -17.954 10.513 57.353 1.00 75.81 109 LEU A CA 1
ATOM 858 C C . LEU A 1 109 ? -19.103 9.499 57.467 1.00 75.81 109 LEU A C 1
ATOM 860 O O . LEU A 1 109 ? -18.857 8.301 57.618 1.00 75.81 109 LEU A O 1
ATOM 864 N N . LEU A 1 110 ? -20.351 9.962 57.341 1.00 77.19 110 LEU A N 1
ATOM 865 C CA . LEU A 1 110 ? -21.532 9.098 57.335 1.00 77.19 110 LEU A CA 1
ATOM 866 C C . LEU A 1 110 ? -21.529 8.144 56.128 1.00 77.19 110 LEU A C 1
ATOM 868 O O . LEU A 1 110 ? -21.823 6.961 56.292 1.00 77.19 110 LEU A O 1
ATOM 872 N N . TYR A 1 111 ? -21.144 8.607 54.933 1.00 78.88 111 TYR A N 1
ATOM 873 C CA . TYR A 1 111 ? -21.081 7.758 53.731 1.00 78.88 111 TYR A CA 1
ATOM 874 C C . TYR A 1 111 ? -20.036 6.668 53.891 1.00 78.88 111 TYR A C 1
ATOM 876 O O . TYR A 1 111 ? -20.292 5.503 53.588 1.00 78.88 111 TYR A O 1
ATOM 884 N N . THR A 1 112 ? -18.872 7.039 54.420 1.00 77.69 112 THR A N 1
ATOM 885 C CA . THR A 1 112 ? -17.784 6.100 54.683 1.00 77.69 112 THR A CA 1
ATOM 886 C C . THR A 1 112 ? -18.208 5.055 55.709 1.00 77.69 112 THR A C 1
ATOM 888 O O . THR A 1 112 ? -17.985 3.865 55.494 1.00 77.69 112 THR A O 1
ATOM 891 N N . PHE A 1 113 ? -18.894 5.471 56.778 1.00 79.25 113 PHE A N 1
ATOM 892 C CA . PHE A 1 113 ? -19.451 4.553 57.769 1.00 79.25 113 PHE A CA 1
ATOM 893 C C . PHE A 1 113 ? -20.428 3.561 57.130 1.00 79.25 113 PHE A C 1
ATOM 895 O O . PHE A 1 113 ? -20.274 2.357 57.318 1.00 79.25 113 PHE A O 1
ATOM 902 N N . ILE A 1 114 ? -21.397 4.044 56.344 1.00 79.06 114 ILE A N 1
ATOM 903 C CA . ILE A 1 114 ? -22.408 3.190 55.705 1.00 79.06 114 ILE A CA 1
ATOM 904 C C . ILE A 1 114 ? -21.752 2.192 54.741 1.00 79.06 114 ILE A C 1
ATOM 906 O O . ILE A 1 114 ? -22.042 0.998 54.822 1.00 79.06 114 ILE A O 1
ATOM 910 N N . LYS A 1 115 ? -20.834 2.649 53.876 1.00 80.81 115 LYS A N 1
ATOM 911 C CA . LYS A 1 115 ? -20.103 1.779 52.939 1.00 80.81 115 LYS A CA 1
ATOM 912 C C . LYS A 1 115 ? -19.328 0.688 53.690 1.00 80.81 115 LYS A C 1
ATOM 914 O O . LYS A 1 115 ? -19.456 -0.488 53.355 1.00 80.81 115 LYS A O 1
ATOM 919 N N . CYS A 1 116 ? -18.578 1.044 54.738 1.00 78.75 116 CYS A N 1
ATOM 920 C CA . CYS A 1 116 ? -17.844 0.072 55.558 1.00 78.75 116 CYS A CA 1
ATOM 921 C C . CYS A 1 116 ? -18.781 -0.906 56.275 1.00 78.75 116 CYS A C 1
ATOM 923 O O . CYS A 1 116 ? -18.554 -2.111 56.247 1.00 78.75 116 CYS A O 1
ATOM 925 N N . TYR A 1 117 ? -19.868 -0.412 56.865 1.00 79.12 117 TYR A N 1
ATOM 926 C CA . TYR A 1 117 ? -20.827 -1.252 57.572 1.00 79.12 117 TYR A CA 1
ATOM 927 C C . TYR A 1 117 ? -21.480 -2.290 56.648 1.00 79.12 117 TYR A C 1
ATOM 929 O O . TYR A 1 117 ? -21.602 -3.456 57.024 1.00 79.12 117 TYR A O 1
ATOM 937 N N . ILE A 1 118 ? -21.860 -1.903 55.428 1.00 80.38 118 ILE A N 1
ATOM 938 C CA . ILE A 1 118 ? -22.443 -2.830 54.447 1.00 80.38 118 ILE A CA 1
ATOM 939 C C . ILE A 1 118 ? -21.411 -3.872 54.001 1.00 80.38 118 ILE A C 1
ATOM 941 O O . ILE A 1 118 ? -21.720 -5.062 54.013 1.00 80.38 118 ILE A O 1
ATOM 945 N N . ARG A 1 119 ? -20.177 -3.459 53.680 1.00 81.31 119 ARG A N 1
ATOM 946 C CA . ARG A 1 119 ? -19.086 -4.386 53.318 1.00 81.31 119 ARG A CA 1
ATOM 947 C C . ARG A 1 119 ? -18.806 -5.406 54.426 1.00 81.31 119 ARG A C 1
ATOM 949 O O . ARG A 1 119 ? -18.655 -6.588 54.137 1.00 81.31 119 ARG A O 1
ATOM 956 N N . ASN A 1 120 ? -18.807 -4.970 55.686 1.00 75.50 120 ASN A N 1
ATOM 957 C CA . ASN A 1 120 ? -18.576 -5.846 56.837 1.00 75.50 120 ASN A CA 1
ATOM 958 C C . ASN A 1 120 ? -19.696 -6.873 57.009 1.00 75.50 120 ASN A C 1
ATOM 960 O O . ASN A 1 120 ? -19.431 -8.060 57.199 1.00 75.50 120 ASN A O 1
ATOM 964 N N . ASN A 1 121 ? -20.951 -6.431 56.899 1.00 76.62 121 ASN A N 1
ATOM 965 C CA . ASN A 1 121 ? -22.089 -7.345 56.951 1.00 76.62 121 ASN A CA 1
ATOM 966 C C . ASN A 1 121 ? -22.056 -8.350 55.798 1.00 76.62 121 ASN A C 1
ATOM 968 O O . ASN A 1 121 ? -22.359 -9.523 56.014 1.00 76.62 121 ASN A O 1
ATOM 972 N N . ASP A 1 122 ? -21.653 -7.921 54.600 1.00 83.00 122 ASP A N 1
ATOM 973 C CA . ASP A 1 122 ? -21.488 -8.827 53.468 1.00 83.00 122 ASP A CA 1
ATOM 974 C C . ASP A 1 122 ? -20.399 -9.876 53.722 1.00 83.00 122 ASP A C 1
ATOM 976 O O . ASP A 1 122 ? -20.631 -11.067 53.523 1.00 83.00 122 ASP A O 1
ATOM 980 N N . ALA A 1 123 ? -19.234 -9.458 54.221 1.00 77.38 123 ALA A N 1
ATOM 981 C CA . ALA A 1 123 ? -18.129 -10.362 54.525 1.00 77.38 123 ALA A CA 1
ATOM 982 C C . ALA A 1 123 ? -18.517 -11.412 55.583 1.00 77.38 123 ALA A C 1
ATOM 984 O O . ALA A 1 123 ? -18.218 -12.597 55.421 1.00 77.38 123 ALA A O 1
ATOM 985 N N . ALA A 1 124 ? -19.233 -10.998 56.634 1.00 74.44 124 ALA A N 1
ATOM 986 C CA . ALA A 1 124 ? -19.642 -11.876 57.728 1.00 74.44 124 ALA A CA 1
ATOM 987 C C . ALA A 1 124 ? -20.815 -12.804 57.359 1.00 74.44 124 ALA A C 1
ATOM 989 O O . ALA A 1 124 ? -20.810 -13.987 57.700 1.00 74.44 124 ALA A O 1
ATOM 990 N N . LYS A 1 125 ? -21.839 -12.282 56.668 1.00 75.44 125 LYS A N 1
ATOM 991 C CA . LYS A 1 125 ? -23.118 -12.986 56.448 1.00 75.44 125 LYS A CA 1
ATOM 992 C C . LYS A 1 125 ? -23.336 -13.486 55.029 1.00 75.44 125 LYS A C 1
ATOM 994 O O . LYS A 1 125 ? -24.246 -14.284 54.812 1.00 75.44 125 LYS A O 1
ATOM 999 N N . ARG A 1 126 ? -22.546 -13.010 54.064 1.00 79.56 126 ARG A N 1
ATOM 1000 C CA . ARG A 1 126 ? -22.732 -13.254 52.624 1.00 79.56 126 ARG A CA 1
ATOM 1001 C C . ARG A 1 126 ? -24.116 -12.826 52.121 1.00 79.56 126 ARG A C 1
ATOM 1003 O O . ARG A 1 126 ? -24.679 -13.456 51.227 1.00 79.56 126 ARG A O 1
ATOM 1010 N N . GLN A 1 127 ? -24.681 -11.779 52.722 1.00 74.25 127 GLN A N 1
ATOM 1011 C CA . GLN A 1 127 ? -26.011 -11.251 52.416 1.00 74.25 127 GLN A CA 1
ATOM 1012 C C . GLN A 1 127 ? -25.950 -9.733 52.231 1.00 74.25 127 GLN A C 1
ATOM 1014 O O . GLN A 1 127 ? -25.407 -9.024 53.076 1.00 74.25 127 GLN A O 1
ATOM 1019 N N . LEU A 1 128 ? -26.568 -9.247 51.150 1.00 78.12 128 LEU A N 1
ATOM 1020 C CA . LEU A 1 128 ? -26.635 -7.832 50.760 1.00 78.12 128 LEU A CA 1
ATOM 1021 C C . LEU A 1 128 ? -28.073 -7.280 50.834 1.00 78.12 128 LEU A C 1
ATOM 1023 O O . LEU A 1 128 ? -28.476 -6.455 50.019 1.00 78.12 128 LEU A O 1
ATOM 1027 N N . ASP A 1 129 ? -28.861 -7.722 51.818 1.00 65.38 129 ASP A N 1
ATOM 1028 C CA . ASP A 1 129 ? -30.216 -7.204 52.059 1.00 65.38 129 ASP A CA 1
ATOM 1029 C C . ASP A 1 129 ? -30.159 -5.915 52.897 1.00 65.38 129 ASP A C 1
ATOM 1031 O O . ASP A 1 129 ? -30.486 -5.890 54.087 1.00 65.38 129 ASP A O 1
ATOM 1035 N N . PHE A 1 130 ? -29.715 -4.821 52.271 1.00 65.69 130 PHE A N 1
ATOM 1036 C CA . PHE A 1 130 ? -29.707 -3.485 52.871 1.00 65.69 130 PHE A CA 1
ATOM 1037 C C . PHE A 1 130 ? -30.682 -2.556 52.154 1.00 65.69 130 PHE A C 1
ATOM 1039 O O . PHE A 1 130 ? -30.418 -2.036 51.072 1.00 65.69 130 PHE A O 1
ATOM 1046 N N . ASN A 1 131 ? -31.823 -2.307 52.792 1.00 64.31 131 ASN A N 1
ATOM 1047 C CA . ASN A 1 131 ? -32.709 -1.224 52.392 1.00 64.31 131 ASN A CA 1
ATOM 1048 C C . ASN A 1 131 ? -32.132 0.097 52.963 1.00 64.31 131 ASN A C 1
ATOM 1050 O O . ASN A 1 131 ? -31.756 0.140 54.130 1.00 64.31 131 ASN A O 1
ATOM 1054 N N . LEU A 1 132 ? -31.964 1.134 52.134 1.00 63.50 132 LEU A N 1
ATOM 1055 C CA . LEU A 1 132 ?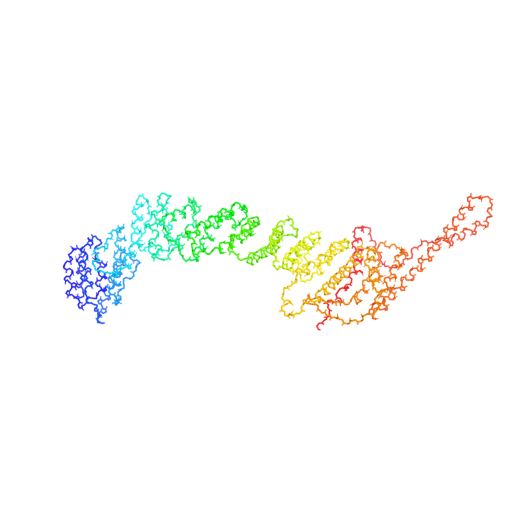 -31.511 2.473 52.564 1.00 63.50 132 LEU A CA 1
ATOM 1056 C C . LEU A 1 132 ? -32.670 3.480 52.638 1.00 63.50 132 LEU A C 1
ATOM 1058 O O . LEU A 1 132 ? -32.483 4.582 53.150 1.00 63.50 132 LEU A O 1
ATOM 1062 N N . ASP A 1 133 ? -33.869 3.093 52.195 1.00 57.72 133 ASP A N 1
ATOM 1063 C CA . ASP A 1 133 ? -35.053 3.951 52.053 1.00 57.72 133 ASP A CA 1
ATOM 1064 C C . ASP A 1 133 ? -35.469 4.592 53.387 1.00 57.72 133 ASP A C 1
ATOM 1066 O O . ASP A 1 133 ? -36.116 5.633 53.419 1.00 57.72 133 ASP A O 1
ATOM 1070 N N . PHE A 1 134 ? -35.085 3.989 54.516 1.00 56.12 134 PHE A N 1
ATOM 1071 C CA . PHE A 1 134 ? -35.416 4.473 55.859 1.00 56.12 134 PHE A CA 1
ATOM 1072 C C . PHE A 1 134 ? -34.348 5.370 56.506 1.00 56.12 134 PHE A C 1
ATOM 1074 O O . PHE A 1 134 ? -34.628 5.966 57.544 1.00 56.12 134 PHE A O 1
ATOM 1081 N N . LEU A 1 135 ? -33.142 5.484 55.936 1.00 55.56 135 LEU A N 1
ATOM 1082 C CA . LEU A 1 135 ? -32.121 6.434 56.407 1.00 55.56 135 LEU A CA 1
ATOM 1083 C C . LEU A 1 135 ? -32.407 7.875 55.931 1.00 55.56 135 LEU A C 1
ATOM 1085 O O . LEU A 1 135 ? -31.789 8.810 56.431 1.00 55.56 135 LEU A O 1
ATOM 1089 N N . LEU A 1 136 ? -33.340 8.051 54.985 1.00 53.31 136 LEU A N 1
ATOM 1090 C CA . LEU A 1 136 ? -33.331 9.149 54.011 1.00 53.31 136 LEU A CA 1
ATOM 1091 C C . LEU A 1 136 ? -34.715 9.798 53.839 1.00 53.31 136 LEU A C 1
ATOM 1093 O O . LEU A 1 136 ? -35.274 9.827 52.748 1.00 53.31 136 LEU A O 1
ATOM 1097 N N . VAL A 1 137 ? -35.288 10.309 54.934 1.00 49.47 137 VAL A N 1
ATOM 1098 C CA . VAL A 1 137 ? -36.593 11.004 54.902 1.00 49.47 137 VAL A CA 1
ATOM 1099 C C . VAL A 1 137 ? -36.472 12.477 54.469 1.00 49.47 137 VAL A C 1
ATOM 1101 O O . VAL A 1 137 ? -37.481 13.073 54.113 1.00 49.47 137 VAL A O 1
ATOM 1104 N N . GLU A 1 138 ? -35.273 13.072 54.426 1.00 48.88 138 GLU A N 1
ATOM 1105 C CA . GLU A 1 138 ? -35.115 14.497 54.087 1.00 48.88 138 GLU A CA 1
ATOM 1106 C C . GLU A 1 138 ? -33.956 14.749 53.096 1.00 48.88 138 GLU A C 1
ATOM 1108 O O . GLU A 1 138 ? -32.786 14.642 53.449 1.00 48.88 138 GLU A O 1
ATOM 1113 N N . GLU A 1 139 ? -34.356 15.101 51.865 1.00 52.12 139 GLU A N 1
ATOM 1114 C CA . GLU A 1 139 ? -33.672 15.892 50.821 1.00 52.12 139 GLU A CA 1
ATOM 1115 C C . GLU A 1 139 ? -32.402 15.358 50.109 1.00 52.12 139 GLU A C 1
ATOM 1117 O O . GLU A 1 139 ? -31.702 14.458 50.560 1.00 52.12 139 GLU A O 1
ATOM 1122 N N . ASN A 1 140 ? -32.166 15.935 48.919 1.00 55.78 140 ASN A N 1
ATOM 1123 C CA . ASN A 1 140 ? -31.282 15.571 47.790 1.00 55.78 140 ASN A CA 1
ATOM 1124 C C . ASN A 1 140 ? -29.778 15.352 48.086 1.00 55.78 140 ASN A C 1
ATOM 1126 O O . ASN A 1 140 ? -28.970 15.289 47.164 1.00 55.78 140 ASN A O 1
ATOM 1130 N N . ASP A 1 141 ? -29.372 15.240 49.344 1.00 61.03 141 ASP A N 1
ATOM 1131 C CA . ASP A 1 141 ? -27.967 15.243 49.745 1.00 61.03 141 ASP A CA 1
ATOM 1132 C C . ASP A 1 141 ? -27.230 13.915 49.487 1.00 61.03 141 ASP A C 1
ATOM 1134 O O . ASP A 1 141 ? -26.005 13.917 49.399 1.00 61.03 141 ASP A O 1
ATOM 1138 N N . PHE A 1 142 ? -27.946 12.795 49.321 1.00 71.94 142 PHE A N 1
ATOM 1139 C CA . PHE A 1 142 ? -27.393 11.426 49.316 1.00 71.94 142 PHE A CA 1
ATOM 1140 C C . PHE A 1 142 ? -27.258 10.770 47.933 1.00 71.94 142 PHE A C 1
ATOM 1142 O O . PHE A 1 142 ? -27.132 9.547 47.838 1.00 71.94 142 PHE A O 1
ATOM 1149 N N . GLU A 1 143 ? -27.275 11.556 46.858 1.00 78.50 143 GLU A N 1
ATOM 1150 C CA . GLU A 1 143 ? -27.260 11.041 45.482 1.00 78.50 143 GLU A CA 1
ATOM 1151 C C . GLU A 1 143 ? -26.086 10.079 45.210 1.00 78.50 143 GLU A C 1
ATOM 1153 O O . GLU A 1 143 ? -26.301 8.980 44.702 1.00 78.50 143 GLU A O 1
ATOM 1158 N N . GLU A 1 144 ? -24.865 10.420 45.638 1.00 81.06 144 GLU A N 1
ATOM 1159 C CA . GLU A 1 144 ? -23.670 9.578 45.442 1.00 81.06 144 GLU A CA 1
ATOM 1160 C C . GLU A 1 144 ? -23.797 8.204 46.126 1.00 81.06 144 GLU A C 1
ATOM 1162 O O . GLU A 1 144 ? -23.381 7.176 45.587 1.00 81.06 144 GLU A O 1
ATOM 1167 N N . LEU A 1 145 ? -24.394 8.165 47.321 1.00 82.31 145 LEU A N 1
ATOM 1168 C CA . LEU A 1 145 ? -24.576 6.926 48.075 1.00 82.31 145 LEU A CA 1
ATOM 1169 C C . LEU A 1 145 ? -25.634 6.029 47.421 1.00 82.31 145 LEU A C 1
ATOM 1171 O O . LEU A 1 145 ? -25.462 4.810 47.384 1.00 82.31 145 LEU A O 1
ATOM 1175 N N . PHE A 1 146 ? -26.703 6.621 46.883 1.00 82.31 146 PHE A N 1
ATOM 1176 C CA . PHE A 1 146 ? -27.707 5.890 46.111 1.00 82.31 146 PHE A CA 1
ATOM 1177 C C . PHE A 1 146 ? -27.135 5.338 44.812 1.00 82.31 146 PHE A C 1
ATOM 1179 O O . PHE A 1 146 ? -27.361 4.167 44.510 1.00 82.31 146 PHE A O 1
ATOM 1186 N N . GLN A 1 147 ? -26.359 6.145 44.085 1.00 85.81 147 GLN A N 1
ATOM 1187 C CA . GLN A 1 147 ? -25.676 5.699 42.875 1.00 85.81 147 GLN A CA 1
ATOM 1188 C C . GLN A 1 147 ? -24.761 4.511 43.189 1.00 85.81 147 GLN A C 1
ATOM 1190 O O . GLN A 1 147 ? -24.923 3.462 42.573 1.00 85.81 147 GLN A O 1
ATOM 1195 N N . TRP A 1 148 ? -23.915 4.616 44.222 1.00 89.44 148 TRP A N 1
ATOM 1196 C CA . TRP A 1 148 ? -23.063 3.516 44.692 1.00 89.44 148 TRP A CA 1
ATOM 1197 C C . TRP A 1 148 ? -23.851 2.254 45.086 1.00 89.44 148 TRP A C 1
ATOM 1199 O O . TRP A 1 148 ? -23.470 1.139 44.725 1.00 89.44 148 TRP A O 1
ATOM 1209 N N . LYS A 1 149 ? -24.970 2.397 45.812 1.00 88.62 149 LYS A N 1
ATOM 1210 C CA . LYS A 1 149 ? -25.824 1.249 46.153 1.00 88.62 149 LYS A CA 1
ATOM 1211 C C . LYS A 1 149 ? -26.349 0.578 44.883 1.00 88.62 149 LYS A C 1
ATOM 1213 O O . LYS A 1 149 ? -26.239 -0.639 44.759 1.00 88.62 149 LYS A O 1
ATOM 1218 N N . SER A 1 150 ? -26.890 1.362 43.954 1.00 88.19 150 SER A N 1
ATOM 1219 C CA . SER A 1 150 ? -27.477 0.843 42.716 1.00 88.19 150 SER A CA 1
ATOM 1220 C C . SER A 1 150 ? -26.451 0.199 41.779 1.00 88.19 150 SER A C 1
ATOM 1222 O O . SER A 1 150 ? -26.795 -0.736 41.064 1.00 88.19 150 SER A O 1
ATOM 1224 N N . SER A 1 151 ? -25.193 0.654 41.803 1.00 89.94 151 SER A N 1
ATOM 1225 C CA . SER A 1 151 ? -24.131 0.191 40.904 1.00 89.94 151 SER A CA 1
ATOM 1226 C C . SER A 1 151 ? -23.276 -0.949 41.454 1.00 89.94 151 SER A C 1
ATOM 1228 O O . SER A 1 151 ? -22.724 -1.717 40.667 1.00 89.94 151 SER A O 1
ATOM 1230 N N . SER A 1 152 ? -23.169 -1.082 42.780 1.00 91.62 152 SER A N 1
ATOM 1231 C CA . SER A 1 152 ? -22.323 -2.101 43.416 1.00 91.62 152 SER A CA 1
ATOM 1232 C C . SER A 1 152 ? -23.128 -3.085 44.260 1.00 91.62 152 SER A C 1
ATOM 1234 O O . SER A 1 152 ? -23.076 -4.292 44.025 1.00 91.62 152 SER A O 1
ATOM 1236 N N . VAL A 1 153 ? -23.904 -2.587 45.228 1.00 90.12 153 VAL A N 1
ATOM 1237 C CA . VAL A 1 153 ? -24.651 -3.435 46.175 1.00 90.12 153 VAL A CA 1
ATOM 1238 C C . VAL A 1 153 ? -25.772 -4.187 45.466 1.00 90.12 153 VAL A C 1
ATOM 1240 O O . VAL A 1 153 ? -25.845 -5.412 45.560 1.00 90.12 153 VAL A O 1
ATOM 1243 N N . ASP A 1 154 ? -26.628 -3.464 44.745 1.00 90.88 154 ASP A N 1
ATOM 1244 C CA . ASP A 1 154 ? -27.788 -4.036 44.063 1.00 90.88 154 ASP A CA 1
ATOM 1245 C C . ASP A 1 154 ? -27.342 -4.941 42.906 1.00 90.88 154 ASP A C 1
ATOM 1247 O O . ASP A 1 154 ? -27.876 -6.037 42.765 1.00 90.88 154 ASP A O 1
ATOM 1251 N N . VAL A 1 155 ? -26.301 -4.554 42.156 1.00 93.44 155 VAL A N 1
ATOM 1252 C CA . VAL A 1 155 ? -25.689 -5.385 41.100 1.00 93.44 155 VAL A CA 1
ATOM 1253 C C . VAL A 1 155 ? -25.209 -6.724 41.655 1.00 93.44 155 VAL A C 1
ATOM 1255 O O . VAL A 1 155 ? -25.622 -7.780 41.174 1.00 93.44 155 VAL A O 1
ATOM 1258 N N . LEU A 1 156 ? -24.368 -6.713 42.693 1.00 92.25 156 LEU A N 1
ATOM 1259 C CA . LEU A 1 156 ? -23.817 -7.950 43.243 1.00 92.25 156 LEU A CA 1
ATOM 1260 C C . LEU A 1 156 ? -24.895 -8.795 43.940 1.00 92.25 156 LEU A C 1
ATOM 1262 O O . LEU A 1 156 ? -24.876 -10.025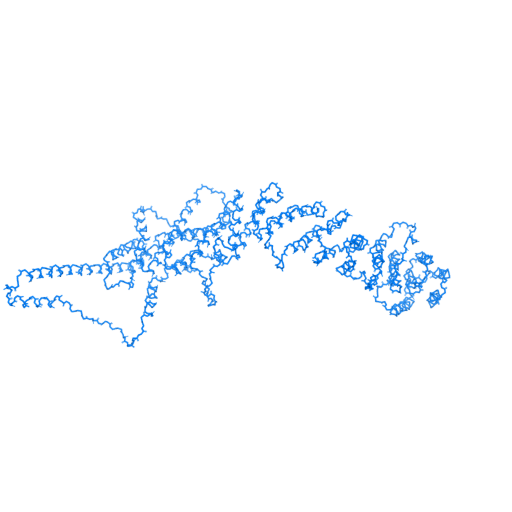 43.852 1.00 92.25 156 LEU A O 1
ATOM 1266 N N . SER A 1 157 ? -25.862 -8.149 44.597 1.00 90.50 157 SER A N 1
ATOM 1267 C CA . SER A 1 157 ? -27.019 -8.817 45.201 1.00 90.50 157 SER A CA 1
ATOM 1268 C C . SER A 1 157 ? -27.888 -9.506 44.142 1.00 90.50 157 SER A C 1
ATOM 1270 O O . SER A 1 157 ? -28.194 -10.696 44.267 1.00 90.50 157 SER A O 1
ATOM 1272 N N . ASN A 1 158 ? -28.212 -8.805 43.052 1.00 91.62 158 ASN A N 1
ATOM 1273 C CA . ASN A 1 158 ? -28.980 -9.342 41.932 1.00 91.62 158 ASN A CA 1
ATOM 1274 C C . ASN A 1 158 ? -28.241 -10.493 41.247 1.00 91.62 158 ASN A C 1
ATOM 1276 O O . ASN A 1 158 ? -28.848 -11.537 41.027 1.00 91.62 158 ASN A O 1
ATOM 1280 N N . PHE A 1 159 ? -26.933 -10.371 41.001 1.00 91.81 159 PHE A N 1
ATOM 1281 C CA . PHE A 1 159 ? -26.123 -11.454 40.431 1.00 91.81 159 PHE A CA 1
ATOM 1282 C C . PHE A 1 159 ? -26.184 -12.728 41.293 1.00 91.81 159 PHE A C 1
ATOM 1284 O O . PHE A 1 159 ? -26.501 -13.819 40.806 1.00 91.81 159 PHE A O 1
ATOM 1291 N N . ARG A 1 160 ? -25.957 -12.590 42.607 1.00 89.88 160 ARG A N 1
ATOM 1292 C CA . ARG A 1 160 ? -26.039 -13.708 43.562 1.00 89.88 160 ARG A CA 1
ATOM 1293 C C . ARG A 1 160 ? -27.442 -14.314 43.605 1.00 89.88 160 ARG A C 1
ATOM 1295 O O . ARG A 1 160 ? -27.579 -15.530 43.705 1.00 89.88 160 ARG A O 1
ATOM 1302 N N . LYS A 1 161 ? -28.486 -13.490 43.496 1.00 89.38 161 LYS A N 1
ATOM 1303 C CA . LYS A 1 161 ? -29.886 -13.930 43.483 1.00 89.38 161 LYS A CA 1
ATOM 1304 C C . LYS A 1 161 ? -30.235 -14.692 42.204 1.00 89.38 161 LYS A C 1
ATOM 1306 O O . LYS A 1 161 ? -30.750 -15.808 42.290 1.00 89.38 161 LYS A O 1
ATOM 1311 N N . TYR A 1 162 ? -29.940 -14.110 41.042 1.00 90.75 162 TYR A N 1
ATOM 1312 C CA . TYR A 1 162 ? -30.249 -14.662 39.719 1.00 90.75 162 TYR A CA 1
ATOM 1313 C C . TYR A 1 162 ? -29.599 -16.020 39.498 1.00 90.75 162 TYR A C 1
ATOM 1315 O O . TYR A 1 162 ? -30.229 -16.922 38.950 1.00 90.75 162 TYR A O 1
ATOM 1323 N N . TYR A 1 163 ? -28.378 -16.183 39.996 1.00 89.25 163 TYR A N 1
ATOM 1324 C CA . TYR A 1 163 ? -27.582 -17.378 39.767 1.00 89.25 163 TYR A CA 1
ATOM 1325 C C . TYR A 1 163 ? -27.357 -18.198 41.044 1.00 89.25 163 TYR A C 1
ATOM 1327 O O . TYR A 1 163 ? -26.421 -18.987 41.096 1.00 89.25 163 TYR A O 1
ATOM 1335 N N . SER A 1 164 ? -28.198 -18.046 42.071 1.00 83.88 164 SER A N 1
ATOM 1336 C CA . SER A 1 164 ? -28.075 -18.747 43.366 1.00 83.88 164 SER A CA 1
ATOM 1337 C C . SER A 1 164 ? -28.054 -20.280 43.260 1.00 83.88 164 SER A C 1
ATOM 1339 O O . SER A 1 164 ? -27.516 -20.958 44.131 1.00 83.88 164 SER A O 1
ATOM 1341 N N . SER A 1 165 ? -28.624 -20.831 42.186 1.00 78.81 165 SER A N 1
ATOM 1342 C CA . SER A 1 165 ? -28.594 -22.260 41.850 1.00 78.81 165 SER A CA 1
ATOM 1343 C C . SER A 1 165 ? -27.266 -22.736 41.250 1.00 78.81 165 SER A C 1
ATOM 1345 O O . SER A 1 165 ? -27.029 -23.940 41.169 1.00 78.81 165 SER A O 1
ATOM 1347 N N . HIS A 1 166 ? -26.410 -21.812 40.815 1.00 75.38 166 HIS A N 1
ATOM 1348 C CA . HIS A 1 166 ? -25.098 -22.101 40.251 1.00 75.38 166 HIS A CA 1
ATOM 1349 C C . HIS A 1 166 ? -24.074 -22.127 41.391 1.00 75.38 166 HIS A C 1
ATOM 1351 O O . HIS A 1 166 ? -24.176 -21.354 42.343 1.00 75.38 166 HIS A O 1
ATOM 1357 N N . ASN A 1 167 ? -23.079 -23.016 41.323 1.00 75.56 167 ASN A N 1
ATOM 1358 C CA . ASN A 1 167 ? -22.018 -23.111 42.333 1.00 75.56 167 ASN A CA 1
ATOM 1359 C C . ASN A 1 167 ? -21.016 -21.951 42.174 1.00 75.56 167 ASN A C 1
ATOM 1361 O O . ASN A 1 167 ? -19.879 -22.152 41.748 1.00 75.56 167 ASN A O 1
ATOM 1365 N N . GLN A 1 168 ? -21.483 -20.728 42.426 1.00 72.31 168 GLN A N 1
ATOM 1366 C CA . GLN A 1 168 ? -20.754 -19.507 42.115 1.00 72.31 168 GLN A CA 1
ATOM 1367 C C . GLN A 1 168 ? -19.472 -19.373 42.943 1.00 72.31 168 GLN A C 1
ATOM 1369 O O . GLN A 1 168 ? -19.486 -19.655 44.147 1.00 72.31 168 GLN A O 1
ATOM 1374 N N . PRO A 1 169 ? -18.386 -18.845 42.352 1.00 75.12 169 PRO A N 1
ATOM 1375 C CA . PRO A 1 169 ? -17.270 -18.347 43.137 1.00 75.12 169 PRO A CA 1
ATOM 1376 C C . PRO A 1 169 ? -17.750 -17.180 44.010 1.00 75.12 169 PRO A C 1
ATOM 1378 O O . PRO A 1 169 ? -18.314 -16.202 43.517 1.00 75.12 169 PRO A O 1
ATOM 1381 N N . TRP A 1 170 ? -17.551 -17.302 45.322 1.00 83.00 170 TRP A N 1
ATOM 1382 C CA . TRP A 1 170 ? -17.872 -16.236 46.264 1.00 83.00 170 TRP A CA 1
ATOM 1383 C C . TRP A 1 170 ? -16.880 -15.082 46.092 1.00 83.00 170 TRP A C 1
ATOM 1385 O O . TRP A 1 170 ? -15.672 -15.300 46.141 1.00 83.00 170 TRP A O 1
ATOM 1395 N N . ILE A 1 171 ? -17.412 -13.875 45.908 1.00 86.44 171 ILE A N 1
ATOM 1396 C CA . ILE A 1 171 ? -16.672 -12.613 45.917 1.00 86.44 171 ILE A CA 1
ATOM 1397 C C . ILE A 1 171 ? -17.366 -11.676 46.899 1.00 86.44 171 ILE A C 1
ATOM 1399 O O . ILE A 1 171 ? -18.595 -11.541 46.860 1.00 86.44 171 ILE A O 1
ATOM 1403 N N . SER A 1 172 ? -16.613 -11.060 47.801 1.00 87.88 172 SER A N 1
ATOM 1404 C CA . SER A 1 172 ? -17.144 -10.028 48.694 1.00 87.88 172 SER A CA 1
ATOM 1405 C C . SER A 1 172 ? -17.457 -8.739 47.925 1.00 87.88 172 SER A C 1
ATOM 1407 O O . SER A 1 172 ? -16.885 -8.478 46.866 1.00 87.88 172 SER A O 1
ATOM 1409 N N . LEU A 1 173 ? -18.345 -7.898 48.463 1.00 88.69 173 LEU A N 1
ATOM 1410 C CA . LEU A 1 173 ? -18.630 -6.579 47.890 1.00 88.69 173 LEU A CA 1
ATOM 1411 C C . LEU A 1 173 ? -17.353 -5.746 47.729 1.00 88.69 173 LEU A C 1
ATOM 1413 O O . LEU A 1 173 ? -17.182 -5.074 46.721 1.00 88.69 173 LEU A O 1
ATOM 1417 N N . TYR A 1 174 ? -16.434 -5.826 48.689 1.00 84.00 174 TYR A N 1
ATOM 1418 C CA . TYR A 1 174 ? -15.163 -5.114 48.613 1.00 84.00 174 TYR A CA 1
ATOM 1419 C C . TYR A 1 174 ? -14.279 -5.616 47.461 1.00 84.00 174 TYR A C 1
ATOM 1421 O O . TYR A 1 174 ? -13.824 -4.819 46.643 1.00 84.00 174 TYR A O 1
ATOM 1429 N N . GLU A 1 175 ? -14.075 -6.931 47.350 1.00 87.06 175 GLU A N 1
ATOM 1430 C CA . GLU A 1 175 ? -13.292 -7.514 46.253 1.00 87.06 175 GLU A CA 1
ATOM 1431 C C . GLU A 1 175 ? -13.903 -7.195 44.884 1.00 87.06 175 GLU A C 1
ATOM 1433 O O . GLU A 1 175 ? -13.169 -6.941 43.932 1.00 87.06 175 GLU A O 1
ATOM 1438 N N . PHE A 1 176 ? -15.235 -7.164 44.789 1.00 90.88 176 PHE A N 1
ATOM 1439 C CA . PHE A 1 176 ? -15.955 -6.769 43.580 1.00 90.88 176 PHE A CA 1
ATOM 1440 C C . PHE A 1 176 ? -15.666 -5.313 43.180 1.00 90.88 176 PHE A C 1
ATOM 1442 O O . PHE A 1 176 ? -15.404 -5.036 42.013 1.00 90.88 176 PHE A O 1
ATOM 1449 N N . GLU A 1 177 ? -15.657 -4.388 44.142 1.00 90.00 177 GLU A N 1
ATOM 1450 C CA . GLU A 1 177 ? -15.364 -2.969 43.902 1.00 90.00 177 GLU A CA 1
ATOM 1451 C C . GLU A 1 177 ? -13.888 -2.707 43.572 1.00 90.00 177 GLU A C 1
ATOM 1453 O O . GLU A 1 177 ? -13.579 -1.789 42.814 1.00 90.00 177 GLU A O 1
ATOM 1458 N N . CYS A 1 178 ? -12.972 -3.489 44.149 1.00 87.69 178 CYS A N 1
ATOM 1459 C CA . CYS A 1 178 ? -11.532 -3.375 43.906 1.00 87.69 178 CYS A CA 1
ATOM 1460 C C . CYS A 1 178 ? -11.064 -4.123 42.650 1.00 87.69 178 CYS A C 1
ATOM 1462 O O . CYS A 1 178 ? -9.943 -3.903 42.181 1.00 87.69 178 CYS A O 1
ATOM 1464 N N . ALA A 1 179 ? -11.885 -5.020 42.106 1.00 90.12 179 ALA A N 1
ATOM 1465 C CA . ALA A 1 179 ? -11.553 -5.758 40.903 1.00 90.12 179 ALA A CA 1
ATOM 1466 C C . ALA A 1 179 ? -11.505 -4.834 39.677 1.00 90.12 179 ALA A C 1
ATOM 1468 O O . ALA A 1 179 ? -12.323 -3.935 39.493 1.00 90.12 179 ALA A O 1
ATOM 1469 N N . HIS A 1 180 ? -10.536 -5.090 38.795 1.00 91.81 180 HIS A N 1
ATOM 1470 C CA . HIS A 1 180 ? -10.425 -4.358 37.537 1.00 91.81 180 HIS A CA 1
ATOM 1471 C C . HIS A 1 180 ? -11.679 -4.602 36.673 1.00 91.81 180 HIS A C 1
ATOM 1473 O O . HIS A 1 180 ? -12.053 -5.771 36.517 1.00 91.81 180 HIS A O 1
ATOM 1479 N N . PRO A 1 181 ? -12.285 -3.577 36.042 1.00 89.81 181 PRO A N 1
ATOM 1480 C CA . PRO A 1 181 ? -13.532 -3.737 35.287 1.00 89.81 181 PRO A CA 1
ATOM 1481 C C . PRO A 1 181 ? -13.493 -4.824 34.203 1.00 89.81 181 PRO A C 1
ATOM 1483 O O . PRO A 1 181 ? -14.462 -5.553 34.016 1.00 89.81 181 PRO A O 1
ATOM 1486 N N . GLU A 1 182 ? -12.341 -5.010 33.549 1.00 87.38 182 GLU A N 1
ATOM 1487 C CA . GLU A 1 182 ? -12.121 -6.093 32.570 1.00 87.38 182 GLU A CA 1
ATOM 1488 C C . GLU A 1 182 ? -12.259 -7.514 33.139 1.00 87.38 182 GLU A C 1
ATOM 1490 O O . GLU A 1 182 ? -12.405 -8.457 32.372 1.00 87.38 182 GLU A O 1
ATOM 1495 N N . LYS A 1 183 ? -12.187 -7.693 34.461 1.00 90.44 183 LYS A N 1
ATOM 1496 C CA . LYS A 1 183 ? -12.470 -8.970 35.133 1.00 90.44 183 LYS A CA 1
ATOM 1497 C C . LYS A 1 183 ? -13.905 -9.032 35.645 1.00 90.44 183 LYS A C 1
ATOM 1499 O O . LYS A 1 183 ? -14.491 -10.109 35.665 1.00 90.44 183 LYS A O 1
ATOM 1504 N N . VAL A 1 184 ? -14.462 -7.887 36.038 1.00 92.12 184 VAL A N 1
ATOM 1505 C CA . VAL A 1 184 ? -15.811 -7.793 36.603 1.00 92.12 184 VAL A CA 1
ATOM 1506 C C . VAL A 1 184 ? -16.882 -8.046 35.551 1.00 92.12 184 VAL A C 1
ATOM 1508 O O . VAL A 1 184 ? -17.791 -8.829 35.802 1.00 92.12 184 VAL A O 1
ATOM 1511 N N . VAL A 1 185 ? -16.768 -7.450 34.362 1.00 89.12 185 VAL A N 1
ATOM 1512 C CA . VAL A 1 185 ? -17.784 -7.642 33.315 1.00 89.12 185 VAL A CA 1
ATOM 1513 C C . VAL A 1 185 ? -17.888 -9.112 32.875 1.00 89.12 185 VAL A C 1
ATOM 1515 O O . VAL A 1 185 ? -18.995 -9.647 32.924 1.00 89.12 185 VAL A O 1
ATOM 1518 N N . PRO A 1 186 ? -16.784 -9.824 32.555 1.00 88.38 186 PRO A N 1
ATOM 1519 C CA . PRO A 1 186 ? -16.861 -11.258 32.280 1.00 88.38 186 PRO A CA 1
ATOM 1520 C C . PRO A 1 186 ? -17.398 -12.066 33.465 1.00 88.38 186 PRO A C 1
ATOM 1522 O O . PRO A 1 186 ? -18.146 -13.012 33.263 1.00 88.38 186 PRO A O 1
ATOM 1525 N N . PHE A 1 187 ? -17.054 -11.694 34.703 1.00 90.44 187 PHE A N 1
ATOM 1526 C CA . PHE A 1 187 ? -17.572 -12.360 35.901 1.00 90.44 187 PHE A CA 1
ATOM 1527 C C . PHE A 1 187 ? -19.098 -12.225 36.034 1.00 90.44 187 PHE A C 1
ATOM 1529 O O . PHE A 1 187 ? -19.768 -13.207 36.356 1.00 90.44 187 PHE A O 1
ATOM 1536 N N . LEU A 1 188 ? -19.652 -11.037 35.772 1.00 90.50 188 LEU A N 1
ATOM 1537 C CA . LEU A 1 188 ? -21.096 -10.794 35.824 1.00 90.50 188 LEU A CA 1
ATOM 1538 C C . LEU A 1 188 ? -21.850 -11.543 34.718 1.00 90.50 188 LEU A C 1
ATOM 1540 O O . LEU A 1 188 ? -22.986 -11.954 34.938 1.00 90.50 188 LEU A O 1
ATOM 1544 N N . LEU A 1 189 ? -21.204 -11.745 33.566 1.00 87.31 189 LEU A N 1
ATOM 1545 C CA . LEU A 1 189 ? -21.797 -12.378 32.386 1.00 87.31 189 LEU A CA 1
ATOM 1546 C C . LEU A 1 189 ? -21.454 -13.871 32.226 1.00 87.31 189 LEU A C 1
ATOM 1548 O O . LEU A 1 189 ? -21.911 -14.511 31.285 1.00 87.31 189 LEU A O 1
ATOM 1552 N N . GLN A 1 190 ? -20.681 -14.466 33.141 1.00 87.06 190 GLN A N 1
ATOM 1553 C CA . GLN A 1 190 ? -20.166 -15.841 33.000 1.00 87.06 190 GLN A CA 1
ATOM 1554 C C . GLN A 1 190 ? -21.250 -16.938 32.953 1.00 87.06 190 GLN A C 1
ATOM 1556 O O . GLN A 1 190 ? -20.970 -18.062 32.543 1.00 87.06 190 GLN A O 1
ATOM 1561 N N . TYR A 1 191 ? -22.466 -16.633 33.417 1.00 86.62 191 TYR A N 1
ATOM 1562 C CA . TYR A 1 191 ? -23.623 -17.540 33.405 1.00 86.62 191 TYR A CA 1
ATOM 1563 C C . TYR A 1 191 ? -24.737 -17.057 32.470 1.00 86.62 191 TYR A C 1
ATOM 1565 O O . TYR A 1 191 ? -25.823 -17.646 32.445 1.00 86.62 191 TYR A O 1
ATOM 1573 N N . SER A 1 192 ? -24.485 -15.977 31.731 1.00 83.50 192 SER A N 1
ATOM 1574 C CA . SER A 1 192 ? -25.454 -15.421 30.805 1.00 83.50 192 SER A CA 1
ATOM 1575 C C . SER A 1 192 ? -25.576 -16.297 29.554 1.00 83.50 192 SER A C 1
ATOM 1577 O O . SER A 1 192 ? -24.617 -16.921 29.105 1.00 83.50 192 SER A O 1
ATOM 1579 N N . ASN A 1 193 ? -26.778 -16.350 28.995 1.00 78.62 193 ASN A N 1
ATOM 1580 C CA . ASN A 1 193 ? -27.144 -17.035 27.761 1.00 78.62 193 ASN A CA 1
ATOM 1581 C C . ASN A 1 193 ? -28.153 -16.180 26.977 1.00 78.62 193 ASN A C 1
ATOM 1583 O O . ASN A 1 193 ? -28.604 -15.145 27.469 1.00 78.62 193 ASN A O 1
ATOM 1587 N N . ASP A 1 194 ? -28.542 -16.626 25.784 1.00 69.19 194 ASP A N 1
ATOM 1588 C CA . ASP A 1 194 ? -29.420 -15.866 24.879 1.00 69.19 194 ASP A CA 1
ATOM 1589 C C . ASP A 1 194 ? -30.744 -15.413 25.527 1.00 69.19 194 ASP A C 1
ATOM 1591 O O . ASP A 1 194 ? -31.258 -14.341 25.207 1.00 69.19 194 ASP A O 1
ATOM 1595 N N . ASP A 1 195 ? -31.274 -16.183 26.485 1.00 74.25 195 ASP A N 1
ATOM 1596 C CA . ASP A 1 195 ? -32.553 -15.894 27.142 1.00 74.25 195 ASP A CA 1
ATOM 1597 C C . ASP A 1 195 ? -32.441 -14.834 28.252 1.00 74.25 195 ASP A C 1
ATOM 1599 O O . ASP A 1 195 ? -33.422 -14.155 28.568 1.00 74.25 195 ASP A O 1
ATOM 1603 N N . ASN A 1 196 ? -31.276 -14.701 28.894 1.00 82.12 196 ASN A N 1
ATOM 1604 C CA . ASN A 1 196 ? -31.109 -13.881 30.101 1.00 82.12 196 ASN A CA 1
ATOM 1605 C C . ASN A 1 196 ? -30.067 -12.755 29.969 1.00 82.12 196 ASN A C 1
ATOM 1607 O O . ASN A 1 196 ? -30.025 -11.876 30.835 1.00 82.12 196 ASN A O 1
ATOM 1611 N N . ILE A 1 197 ? -29.296 -12.726 28.877 1.00 78.00 197 ILE A N 1
ATOM 1612 C CA . ILE A 1 197 ? -28.223 -11.754 28.635 1.00 78.00 197 ILE A CA 1
ATOM 1613 C C . ILE A 1 197 ? -28.717 -10.305 28.725 1.00 78.00 197 ILE A C 1
ATOM 1615 O O . ILE A 1 197 ? -28.011 -9.439 29.230 1.00 78.00 197 ILE A O 1
ATOM 1619 N N . PHE A 1 198 ? -29.962 -10.028 28.328 1.00 73.62 198 PHE A N 1
ATOM 1620 C CA . PHE A 1 198 ? -30.534 -8.677 28.398 1.00 73.62 198 PHE A CA 1
ATOM 1621 C C . PHE A 1 198 ? -30.817 -8.214 29.813 1.00 73.62 198 PHE A C 1
ATOM 1623 O O . PHE A 1 198 ? -30.500 -7.080 30.167 1.00 73.62 198 PHE A O 1
ATOM 1630 N N . ARG A 1 199 ? -31.410 -9.094 30.623 1.00 85.44 199 ARG A N 1
ATOM 1631 C CA . ARG A 1 199 ? -31.617 -8.823 32.043 1.00 85.44 199 ARG A CA 1
ATOM 1632 C C . ARG A 1 199 ? -30.266 -8.584 32.704 1.00 85.44 199 ARG A C 1
ATOM 1634 O O . ARG A 1 199 ? -30.122 -7.622 33.441 1.00 85.44 199 ARG A O 1
ATOM 1641 N N . ASP A 1 200 ? -29.275 -9.417 32.409 1.00 87.25 200 ASP A N 1
ATOM 1642 C CA . ASP A 1 200 ? -27.964 -9.303 33.042 1.00 87.25 200 ASP A CA 1
ATOM 1643 C C . ASP A 1 200 ? -27.219 -8.038 32.623 1.00 87.25 200 ASP A C 1
ATOM 1645 O O . ASP A 1 200 ? -26.630 -7.360 33.461 1.00 87.25 200 ASP A O 1
ATOM 1649 N N . ILE A 1 201 ? -27.286 -7.657 31.348 1.00 81.94 201 ILE A N 1
ATOM 1650 C CA . ILE A 1 201 ? -26.687 -6.402 30.905 1.00 81.94 201 ILE A CA 1
ATOM 1651 C C . ILE A 1 201 ? -27.384 -5.209 31.569 1.00 81.94 201 ILE A C 1
ATOM 1653 O O . ILE A 1 201 ? -26.696 -4.352 32.117 1.00 81.94 201 ILE A O 1
ATOM 1657 N N . ASN A 1 202 ? -28.718 -5.169 31.600 1.00 82.25 202 ASN A N 1
ATOM 1658 C CA . ASN A 1 202 ? -29.461 -4.044 32.176 1.00 82.25 202 ASN A CA 1
ATOM 1659 C C . ASN A 1 202 ? -29.362 -3.948 33.702 1.00 82.25 202 ASN A C 1
ATOM 1661 O O . ASN A 1 202 ? -29.200 -2.852 34.233 1.00 82.25 202 ASN A O 1
ATOM 1665 N N . ASP A 1 203 ? -29.439 -5.078 34.400 1.00 87.38 203 ASP A N 1
ATOM 1666 C CA . ASP A 1 203 ? -29.531 -5.102 35.860 1.00 87.38 203 ASP A CA 1
ATOM 1667 C C . ASP A 1 203 ? -28.162 -5.227 36.534 1.00 87.38 203 ASP A C 1
ATOM 1669 O O . ASP A 1 203 ? -28.030 -4.862 37.703 1.00 87.38 203 ASP A O 1
ATOM 1673 N N . LEU A 1 204 ? -27.157 -5.774 35.836 1.00 90.44 204 LEU A N 1
ATOM 1674 C CA . LEU A 1 204 ? -25.837 -6.055 36.409 1.00 90.44 204 LEU A CA 1
ATOM 1675 C C . LEU A 1 204 ? -24.739 -5.200 35.775 1.00 90.44 204 LEU A C 1
ATOM 1677 O O . LEU A 1 204 ? -23.950 -4.582 36.485 1.00 90.44 204 LEU A O 1
ATOM 1681 N N . VAL A 1 205 ? -24.667 -5.149 34.442 1.00 88.38 205 VAL A N 1
ATOM 1682 C CA . VAL A 1 205 ? -23.530 -4.515 33.756 1.00 88.38 205 VAL A CA 1
ATOM 1683 C C . VAL A 1 205 ? -23.691 -3.003 33.654 1.00 88.38 205 VAL A C 1
ATOM 1685 O O . VAL A 1 205 ? -22.773 -2.283 34.039 1.00 88.38 205 VAL A O 1
ATOM 1688 N N . ILE A 1 206 ? -24.830 -2.504 33.160 1.00 83.38 206 ILE A N 1
ATOM 1689 C CA . ILE A 1 206 ? -25.070 -1.067 32.943 1.00 83.38 206 ILE A CA 1
ATOM 1690 C C . ILE A 1 206 ? -24.897 -0.251 34.227 1.00 83.38 206 ILE A C 1
ATOM 1692 O O . ILE A 1 206 ? -24.167 0.745 34.175 1.00 83.38 206 ILE A O 1
ATOM 1696 N N . PRO A 1 207 ? -25.497 -0.629 35.374 1.00 88.25 207 PRO A N 1
ATOM 1697 C CA . PRO A 1 207 ? -25.354 0.151 36.597 1.00 88.25 207 PRO A CA 1
ATOM 1698 C C . PRO A 1 207 ? -23.893 0.207 37.055 1.00 88.25 207 PRO A C 1
ATOM 1700 O O . PRO A 1 207 ? -23.414 1.268 37.453 1.00 88.25 207 PRO A O 1
ATOM 1703 N N . TYR A 1 208 ? -23.159 -0.903 36.912 1.00 90.38 208 TYR A N 1
ATOM 1704 C CA . TYR A 1 208 ? -21.739 -0.984 37.244 1.00 90.38 208 TYR A CA 1
ATOM 1705 C C . TYR A 1 208 ? -20.884 -0.089 36.331 1.00 90.38 208 TYR A C 1
ATOM 1707 O O . TYR A 1 208 ? -20.213 0.828 36.807 1.00 90.38 208 TYR A O 1
ATOM 1715 N N . ILE A 1 209 ? -20.925 -0.294 35.010 1.00 85.94 209 ILE A N 1
ATOM 1716 C CA . ILE A 1 209 ? -20.053 0.444 34.079 1.00 85.94 209 ILE A CA 1
ATOM 1717 C C . ILE A 1 209 ? -20.365 1.941 34.037 1.00 85.94 209 ILE A C 1
ATOM 1719 O O . ILE A 1 209 ? -19.463 2.725 33.759 1.00 85.94 209 ILE A O 1
ATOM 1723 N N . SER A 1 210 ? -21.614 2.338 34.310 1.00 83.44 210 SER A N 1
ATOM 1724 C CA . SER A 1 210 ? -22.014 3.750 34.325 1.00 83.44 210 SER A CA 1
ATOM 1725 C C . SER A 1 210 ? -21.439 4.489 35.531 1.00 83.44 210 SER A C 1
ATOM 1727 O O . SER A 1 210 ? -21.074 5.653 35.411 1.00 83.44 210 SER A O 1
ATOM 1729 N N . PHE A 1 211 ? -21.326 3.821 36.682 1.00 86.50 211 PHE A N 1
ATOM 1730 C CA . PHE A 1 211 ? -20.763 4.412 37.897 1.00 86.50 211 PHE A CA 1
ATOM 1731 C C . PHE A 1 211 ? -19.228 4.431 37.889 1.00 86.50 211 PHE A C 1
ATOM 1733 O O . PHE A 1 211 ? -18.623 5.406 38.326 1.00 86.50 211 PHE A O 1
ATOM 1740 N N . TYR A 1 212 ? -18.596 3.370 37.378 1.00 85.81 212 TYR A N 1
ATOM 1741 C CA . TYR A 1 212 ? -17.132 3.249 37.315 1.00 85.81 212 TYR A CA 1
ATOM 1742 C C . TYR A 1 212 ? -16.504 3.831 36.040 1.00 85.81 212 TYR A C 1
ATOM 1744 O O . TYR A 1 212 ? -15.289 3.732 35.875 1.00 85.81 212 TYR A O 1
ATOM 1752 N N . ASP A 1 213 ? -17.315 4.400 35.142 1.00 82.06 213 ASP A N 1
ATOM 1753 C CA . ASP A 1 213 ? -16.907 4.888 33.815 1.00 82.06 213 ASP A CA 1
ATOM 1754 C C . ASP A 1 213 ? -16.067 3.849 33.042 1.00 82.06 213 ASP A C 1
ATOM 1756 O O . ASP A 1 213 ? -14.950 4.090 32.582 1.00 82.06 213 ASP A O 1
ATOM 1760 N N . ALA A 1 214 ? -16.585 2.617 32.997 1.00 83.50 214 ALA A N 1
ATOM 1761 C CA . ALA A 1 214 ? -15.850 1.431 32.556 1.00 83.50 214 ALA A CA 1
ATOM 1762 C C . ALA A 1 214 ? -16.481 0.731 31.342 1.00 83.50 214 ALA A C 1
ATOM 1764 O O . ALA A 1 214 ? -16.416 -0.493 31.202 1.00 83.50 214 ALA A O 1
ATOM 1765 N N . GLN A 1 215 ? -17.091 1.498 30.439 1.00 76.06 215 GLN A N 1
ATOM 1766 C CA . GLN A 1 215 ? -17.805 0.985 29.265 1.00 76.06 215 GLN A CA 1
ATOM 1767 C C . GLN A 1 215 ? -16.869 0.181 28.343 1.00 76.06 215 GLN A C 1
ATOM 1769 O O . GLN A 1 215 ? -17.279 -0.826 27.765 1.00 76.06 215 GLN A O 1
ATOM 1774 N N . TYR A 1 216 ? -15.584 0.550 28.281 1.00 74.56 216 TYR A N 1
ATOM 1775 C CA . TYR A 1 216 ? -14.539 -0.182 27.553 1.00 74.56 216 TYR A CA 1
ATOM 1776 C C . TYR A 1 216 ? -14.432 -1.671 27.931 1.00 74.56 216 TYR A C 1
ATOM 1778 O O . TYR A 1 216 ? -14.078 -2.487 27.080 1.00 74.56 216 TYR A O 1
ATOM 1786 N N . ALA A 1 217 ? -14.745 -2.049 29.177 1.00 80.62 217 ALA A N 1
ATOM 1787 C CA . ALA A 1 217 ? -14.652 -3.434 29.632 1.00 80.62 217 ALA A CA 1
ATOM 1788 C C . ALA A 1 217 ? -15.729 -4.325 28.996 1.00 80.62 217 ALA A C 1
ATOM 1790 O O . ALA A 1 217 ? -15.436 -5.458 28.613 1.00 80.62 217 ALA A O 1
ATOM 1791 N N . LEU A 1 218 ? -16.945 -3.794 28.816 1.00 78.94 218 LEU A N 1
ATOM 1792 C CA . LEU A 1 218 ? -18.019 -4.474 28.086 1.00 78.94 218 LEU A CA 1
ATOM 1793 C C . LEU A 1 218 ? -17.654 -4.650 26.612 1.00 78.94 218 LEU A C 1
ATOM 1795 O O . LEU A 1 218 ? -17.802 -5.738 26.064 1.00 78.94 218 LEU A O 1
ATOM 1799 N N . TRP A 1 219 ? -17.099 -3.610 25.991 1.00 73.44 219 TRP A N 1
ATOM 1800 C CA . TRP A 1 219 ? -16.655 -3.668 24.598 1.00 73.44 219 TRP A CA 1
ATOM 1801 C C . TRP A 1 219 ? -15.557 -4.694 24.372 1.00 73.44 219 TRP A C 1
ATOM 1803 O O . TRP A 1 219 ? -15.621 -5.473 23.424 1.00 73.44 219 TRP A O 1
ATOM 1813 N N . LYS A 1 220 ? -14.575 -4.741 25.272 1.00 73.69 220 LYS A N 1
ATOM 1814 C CA . LYS A 1 220 ? -13.502 -5.731 25.216 1.00 73.69 220 LYS A CA 1
ATOM 1815 C C . LYS A 1 220 ? -14.036 -7.151 25.384 1.00 73.69 220 LYS A C 1
ATOM 1817 O O . LYS A 1 220 ? -13.588 -8.036 24.663 1.00 73.69 220 LYS A O 1
ATOM 1822 N N . TRP A 1 221 ? -14.998 -7.357 26.288 1.00 78.69 221 TRP A N 1
ATOM 1823 C CA . TRP A 1 221 ? -15.650 -8.655 26.462 1.00 78.69 221 TRP A CA 1
ATOM 1824 C C . TRP A 1 221 ? -16.362 -9.096 25.177 1.00 78.69 221 TRP A C 1
ATOM 1826 O O . TRP A 1 221 ? -16.046 -10.174 24.674 1.00 78.69 221 TRP A O 1
ATOM 1836 N N . ILE A 1 222 ? -17.187 -8.223 24.578 1.00 73.00 222 ILE A N 1
ATOM 1837 C CA . ILE A 1 222 ? -17.838 -8.475 23.278 1.00 73.00 222 ILE A CA 1
ATOM 1838 C C . ILE A 1 222 ? -16.788 -8.798 22.205 1.00 73.00 222 ILE A C 1
ATOM 1840 O O . ILE A 1 222 ? -16.947 -9.756 21.465 1.00 73.00 222 ILE A O 1
ATOM 1844 N N . GLY A 1 223 ? -15.677 -8.063 22.125 1.00 63.78 223 GLY A N 1
ATOM 1845 C CA . GLY A 1 223 ? -14.612 -8.351 21.155 1.00 63.78 223 GLY A CA 1
ATOM 1846 C C . GLY A 1 223 ? -13.888 -9.683 21.377 1.00 63.78 223 GLY A C 1
ATOM 1847 O O . GLY A 1 223 ? -13.467 -10.321 20.413 1.00 63.78 223 GLY A O 1
ATOM 1848 N N . SER A 1 224 ? -13.735 -10.104 22.636 1.00 68.38 224 SER A N 1
ATOM 1849 C CA . SER A 1 224 ? -12.979 -11.303 23.019 1.00 68.38 224 SER A CA 1
ATOM 1850 C C . SER A 1 224 ? -13.781 -12.602 22.974 1.00 68.38 224 SER A C 1
ATOM 1852 O O . SER A 1 224 ? -13.188 -13.669 22.801 1.00 68.38 224 SER A O 1
ATOM 1854 N N . ASP A 1 225 ? -15.105 -12.528 23.135 1.00 60.31 225 ASP A N 1
ATOM 1855 C CA . ASP A 1 225 ? -15.945 -13.719 23.175 1.00 60.31 225 ASP A CA 1
ATOM 1856 C C . ASP A 1 225 ? -16.124 -14.268 21.755 1.00 60.31 225 ASP A C 1
ATOM 1858 O O . ASP A 1 225 ? -16.742 -13.663 20.876 1.00 60.31 225 ASP A O 1
ATOM 1862 N N . THR A 1 226 ? -15.469 -15.387 21.480 1.00 50.22 226 THR A N 1
ATOM 1863 C CA . THR A 1 226 ? -15.342 -15.946 20.130 1.00 50.22 226 THR A CA 1
ATOM 1864 C C . THR A 1 226 ? -16.424 -16.976 19.822 1.00 50.22 226 THR A C 1
ATOM 1866 O O . THR A 1 226 ? -16.642 -17.256 18.643 1.00 50.22 226 THR A O 1
ATOM 1869 N N . ASP A 1 227 ? -17.173 -17.453 20.826 1.00 52.12 227 ASP A N 1
ATOM 1870 C CA . ASP A 1 227 ? -17.701 -18.819 20.752 1.00 52.12 227 ASP A CA 1
ATOM 1871 C C . ASP A 1 227 ? -19.216 -19.030 20.900 1.00 52.12 227 ASP A C 1
ATOM 1873 O O . ASP A 1 227 ? -19.639 -20.169 20.707 1.00 52.12 227 ASP A O 1
ATOM 1877 N N . SER A 1 228 ? -20.082 -18.040 21.171 1.00 48.69 228 SER A N 1
ATOM 1878 C CA . SER A 1 228 ? -21.509 -18.413 21.343 1.00 48.69 228 SER A CA 1
ATOM 1879 C C . SER A 1 228 ? -22.616 -17.454 20.919 1.00 48.69 228 SER A C 1
ATOM 1881 O O . SER A 1 228 ? -23.722 -17.937 20.700 1.00 48.69 228 SER A O 1
ATOM 1883 N N . VAL A 1 229 ? -22.363 -16.167 20.670 1.00 50.00 229 VAL A N 1
ATOM 1884 C CA . VAL A 1 229 ? -23.422 -15.255 20.199 1.00 50.00 229 VAL A CA 1
ATOM 1885 C C . VAL A 1 229 ? -22.952 -14.493 18.964 1.00 50.00 229 VAL A C 1
ATOM 1887 O O . VAL A 1 229 ? -21.812 -14.019 18.884 1.00 50.00 229 VAL A O 1
ATOM 1890 N N . ASN A 1 230 ? -23.817 -14.389 17.952 1.00 56.53 230 ASN A N 1
ATOM 1891 C CA . ASN A 1 230 ? -23.608 -13.470 16.840 1.00 56.53 230 ASN A CA 1
ATOM 1892 C C . ASN A 1 230 ? -23.487 -12.062 17.443 1.00 56.53 230 ASN A C 1
ATOM 1894 O O . ASN A 1 230 ? -24.480 -11.491 17.875 1.00 56.53 230 ASN A O 1
ATOM 1898 N N . HIS A 1 231 ? -22.279 -11.489 17.498 1.00 59.19 231 HIS A N 1
ATOM 1899 C CA . HIS A 1 231 ? -22.049 -10.149 18.073 1.00 59.19 231 HIS A CA 1
ATOM 1900 C C . HIS A 1 231 ? -22.987 -9.095 17.493 1.00 59.19 231 HIS A C 1
ATOM 1902 O O . HIS A 1 231 ? -23.367 -8.169 18.194 1.00 59.19 231 HIS A O 1
ATOM 1908 N N . LEU A 1 232 ? -23.402 -9.271 16.238 1.00 54.91 232 LEU A N 1
ATOM 1909 C CA . LEU A 1 232 ? -24.413 -8.447 15.584 1.00 54.91 232 LEU A CA 1
ATOM 1910 C C . LEU A 1 232 ? -25.823 -8.641 16.158 1.00 54.91 232 LEU A C 1
ATOM 1912 O O . LEU A 1 232 ? -26.515 -7.648 16.299 1.00 54.91 232 LEU A O 1
ATOM 1916 N N . GLU A 1 233 ? -26.233 -9.855 16.533 1.00 58.16 233 GLU A N 1
ATOM 1917 C CA . GLU A 1 233 ? -27.530 -10.137 17.177 1.00 58.16 233 GLU A CA 1
ATOM 1918 C C . GLU A 1 233 ? -27.562 -9.643 18.630 1.00 58.16 233 GLU A C 1
ATOM 1920 O O . GLU A 1 233 ? -28.572 -9.100 19.082 1.00 58.16 233 GLU A O 1
ATOM 1925 N N . LEU A 1 234 ? -26.441 -9.774 19.352 1.00 64.94 234 LEU A N 1
ATOM 1926 C CA . LEU A 1 234 ? -26.296 -9.205 20.692 1.00 64.94 234 LEU A CA 1
ATOM 1927 C C . LEU A 1 234 ? -26.328 -7.673 20.632 1.00 64.94 234 LEU A C 1
ATOM 1929 O O . LEU A 1 234 ? -27.091 -7.052 21.368 1.00 64.94 234 LEU A O 1
ATOM 1933 N N . LEU A 1 235 ? -25.555 -7.065 19.722 1.00 64.06 235 LEU A N 1
ATOM 1934 C CA . LEU A 1 235 ? -25.603 -5.624 19.462 1.00 64.06 235 LEU A CA 1
ATOM 1935 C C . LEU A 1 235 ? -27.009 -5.192 19.022 1.00 64.06 235 LEU A C 1
ATOM 1937 O O . LEU A 1 235 ? -27.528 -4.218 19.554 1.00 64.06 235 LEU A O 1
ATOM 1941 N N . GLU A 1 236 ? -27.663 -5.935 18.127 1.00 58.72 236 GLU A N 1
ATOM 1942 C CA . GLU A 1 236 ? -29.029 -5.665 17.665 1.00 58.72 236 GLU A CA 1
ATOM 1943 C C . GLU A 1 236 ? -30.048 -5.714 18.799 1.00 58.72 236 GLU A C 1
ATOM 1945 O O . GLU A 1 236 ? -30.919 -4.848 18.890 1.00 58.72 236 GLU A O 1
ATOM 1950 N N . SER A 1 237 ? -29.956 -6.683 19.701 1.00 57.25 237 SER A N 1
ATOM 1951 C CA . SER A 1 237 ? -30.878 -6.719 20.831 1.00 57.25 237 SER A CA 1
ATOM 1952 C C . SER A 1 237 ? -30.581 -5.669 21.894 1.00 57.25 237 SER A C 1
ATOM 1954 O O . SER A 1 237 ? -31.527 -5.159 22.500 1.00 57.25 237 SER A O 1
ATOM 1956 N N . LEU A 1 238 ? -29.309 -5.315 22.105 1.00 64.44 238 LEU A N 1
ATOM 1957 C CA . LEU A 1 238 ? -28.930 -4.182 22.952 1.00 64.44 238 LEU A CA 1
ATOM 1958 C C . LEU A 1 238 ? -29.498 -2.865 22.396 1.00 64.44 238 LEU A C 1
ATOM 1960 O O . LEU A 1 238 ? -30.004 -2.049 23.167 1.00 64.44 238 LEU A O 1
ATOM 1964 N N . ILE A 1 239 ? -29.526 -2.704 21.066 1.00 56.78 239 ILE A N 1
ATOM 1965 C CA . ILE A 1 239 ? -30.196 -1.585 20.381 1.00 56.78 239 ILE A CA 1
ATOM 1966 C C . ILE A 1 239 ? -31.709 -1.607 20.604 1.00 56.78 239 ILE A C 1
ATOM 1968 O O . ILE A 1 239 ? -32.278 -0.609 21.044 1.00 56.78 239 ILE A O 1
ATOM 1972 N N . ARG A 1 240 ? -32.380 -2.734 20.311 1.00 53.91 240 ARG A N 1
ATOM 1973 C CA . ARG A 1 240 ? -33.855 -2.846 20.359 1.00 53.91 240 ARG A CA 1
ATOM 1974 C C . ARG A 1 240 ? -34.446 -2.470 21.717 1.00 53.91 240 ARG A C 1
ATOM 1976 O O . ARG A 1 240 ? -35.598 -2.048 21.780 1.00 53.91 240 ARG A O 1
ATOM 1983 N N . HIS A 1 241 ? -33.666 -2.614 22.784 1.00 50.66 241 HIS A N 1
ATOM 1984 C CA . HIS A 1 241 ? -34.096 -2.345 24.153 1.00 50.66 241 HIS A CA 1
ATOM 1985 C C . HIS A 1 241 ? -33.533 -1.034 24.727 1.00 50.66 241 HIS A C 1
ATOM 1987 O O . HIS A 1 241 ? -33.632 -0.806 25.930 1.00 50.66 241 HIS A O 1
ATOM 1993 N N . GLY A 1 242 ? -33.007 -0.142 23.876 1.00 49.28 242 GLY A N 1
ATOM 1994 C CA . GLY A 1 242 ? -32.726 1.250 24.239 1.00 49.28 242 GLY A CA 1
ATOM 1995 C C . GLY A 1 242 ? -31.481 1.449 25.098 1.00 49.28 242 GLY A C 1
ATOM 1996 O O . GLY A 1 242 ? -31.394 2.432 25.837 1.00 49.28 242 GLY A O 1
ATOM 1997 N N . VAL A 1 243 ? -30.509 0.538 25.015 1.00 54.22 243 VAL A N 1
ATOM 1998 C CA . VAL A 1 243 ? -29.245 0.674 25.735 1.00 54.22 243 VAL A CA 1
ATOM 1999 C C . VAL A 1 243 ? -28.432 1.810 25.103 1.00 54.22 243 VAL A C 1
ATOM 2001 O O . VAL A 1 243 ? -27.673 1.623 24.158 1.00 54.22 243 VAL A O 1
ATOM 2004 N N . SER A 1 244 ? -28.560 3.013 25.670 1.00 52.69 244 SER A N 1
ATOM 2005 C CA . SER A 1 244 ? -27.733 4.202 25.394 1.00 52.69 244 SER A CA 1
ATOM 2006 C C . SER A 1 244 ? -26.281 4.031 25.890 1.00 52.69 244 SER A C 1
ATOM 2008 O O . SER A 1 244 ? -25.634 4.983 26.330 1.00 52.69 244 SER A O 1
ATOM 2010 N N . VAL A 1 245 ? -25.731 2.820 25.864 1.00 53.78 245 VAL A N 1
ATOM 2011 C CA . VAL A 1 245 ? -24.326 2.588 26.198 1.00 53.78 245 VAL A CA 1
ATOM 2012 C C . VAL A 1 245 ? -23.565 2.767 24.910 1.00 53.78 245 VAL A C 1
ATOM 2014 O O . VAL A 1 245 ? -23.184 1.801 24.267 1.00 53.78 245 VAL A O 1
ATOM 2017 N N . ILE A 1 246 ? -23.377 4.014 24.492 1.00 55.16 246 ILE A N 1
ATOM 2018 C CA . ILE A 1 246 ? -22.323 4.301 23.539 1.00 55.16 246 ILE A CA 1
ATOM 2019 C C . ILE A 1 246 ? -21.530 5.510 24.018 1.00 55.16 246 ILE A C 1
ATOM 2021 O O . ILE A 1 246 ? -22.027 6.639 24.071 1.00 55.16 246 ILE A O 1
ATOM 2025 N N . GLY A 1 247 ? -20.282 5.228 24.392 1.00 64.75 247 GLY A N 1
ATOM 2026 C CA . GLY A 1 247 ? -19.315 6.179 24.922 1.00 64.75 247 GLY A CA 1
ATOM 2027 C C . GLY A 1 247 ? -18.934 7.294 23.943 1.00 64.75 247 GLY A C 1
ATOM 2028 O O . GLY A 1 247 ? -19.675 7.670 23.029 1.00 64.75 247 GLY A O 1
ATOM 2029 N N . SER A 1 248 ? -17.773 7.888 24.164 1.00 67.56 248 SER A N 1
ATOM 2030 C CA . SER A 1 248 ? -17.132 8.848 23.268 1.00 67.56 248 SER A CA 1
ATOM 2031 C C . SER A 1 248 ? -16.985 8.302 21.836 1.00 67.56 248 SER A C 1
ATOM 2033 O O . SER A 1 248 ? -16.941 7.094 21.605 1.00 67.56 248 SER A O 1
ATOM 2035 N N . GLU A 1 249 ? -16.848 9.194 20.849 1.00 76.62 249 GLU A N 1
ATOM 2036 C CA . GLU A 1 249 ? -16.562 8.808 19.454 1.00 76.62 249 GLU A CA 1
ATOM 2037 C C . GLU A 1 249 ? -15.343 7.870 19.357 1.00 76.62 249 GLU A C 1
ATOM 2039 O O . GLU A 1 249 ? -15.327 6.934 18.562 1.00 76.62 249 GLU A O 1
ATOM 2044 N N . LYS A 1 25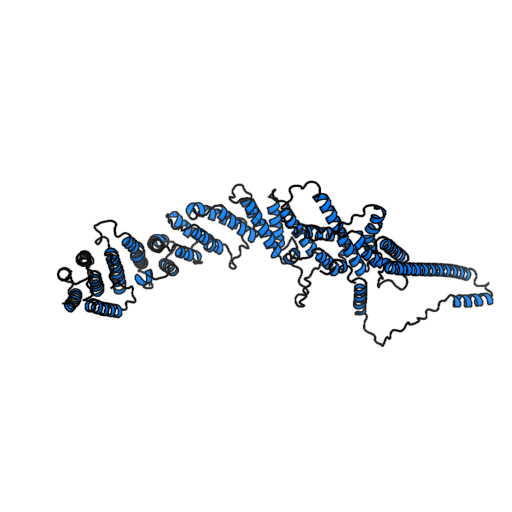0 ? -14.334 8.079 20.211 1.00 75.25 250 LYS A N 1
ATOM 2045 C CA . LYS A 1 250 ? -13.130 7.245 20.268 1.00 75.25 250 LYS A CA 1
ATOM 2046 C C . LYS A 1 250 ? -13.455 5.787 20.600 1.00 75.25 250 LYS A C 1
ATOM 2048 O O . LYS A 1 250 ? -12.897 4.894 19.976 1.00 75.25 250 LYS A O 1
ATOM 2053 N N . GLU A 1 251 ? -14.360 5.544 21.541 1.00 70.00 251 GLU A N 1
ATOM 2054 C CA . GLU A 1 251 ? -14.754 4.188 21.942 1.00 70.00 251 GLU A CA 1
ATOM 2055 C C . GLU A 1 251 ? -15.580 3.495 20.859 1.00 70.00 251 GLU A C 1
ATOM 2057 O O . GLU A 1 251 ? -15.366 2.316 20.591 1.00 70.00 251 GLU A O 1
ATOM 2062 N N . GLN A 1 252 ? -16.446 4.242 20.166 1.00 75.81 252 GLN A N 1
ATOM 2063 C CA . GLN A 1 252 ? -17.183 3.729 19.006 1.00 75.81 252 GLN A CA 1
ATOM 2064 C C . GLN A 1 252 ? -16.231 3.261 17.900 1.00 75.81 252 GLN A C 1
ATOM 2066 O O . GLN A 1 252 ? -16.402 2.177 17.343 1.00 75.81 252 GLN A O 1
ATOM 2071 N N . ARG A 1 253 ? -15.197 4.059 17.604 1.00 77.19 253 ARG A N 1
ATOM 2072 C CA . ARG A 1 253 ? -14.186 3.720 16.594 1.00 77.19 253 ARG A CA 1
ATOM 2073 C C . ARG A 1 253 ? -13.400 2.468 16.977 1.00 77.19 253 ARG A C 1
ATOM 2075 O O . ARG A 1 253 ? -13.248 1.578 16.145 1.00 77.19 253 ARG A O 1
ATOM 2082 N N . VAL A 1 254 ? -12.964 2.377 18.237 1.00 71.31 254 VAL A N 1
ATOM 2083 C CA . VAL A 1 254 ? -12.256 1.200 18.767 1.00 71.31 254 VAL A CA 1
ATOM 2084 C C . VAL A 1 254 ? -13.128 -0.051 18.671 1.00 71.31 254 VAL A C 1
ATOM 2086 O O . VAL A 1 254 ? -12.631 -1.093 18.267 1.00 71.31 254 VAL A O 1
ATOM 2089 N N . LEU A 1 255 ? -14.431 0.035 18.958 1.00 70.88 255 LEU A N 1
ATOM 2090 C CA . LEU A 1 255 ? -15.330 -1.116 18.836 1.00 70.88 255 LEU A CA 1
ATOM 2091 C C . LEU A 1 255 ? -15.404 -1.638 17.394 1.00 70.88 255 LEU A C 1
ATOM 2093 O O . LEU A 1 255 ? -15.334 -2.843 17.153 1.00 70.88 255 LEU A O 1
ATOM 2097 N N . ILE A 1 256 ? -15.513 -0.737 16.418 1.00 73.44 256 ILE A N 1
ATOM 2098 C CA . ILE A 1 256 ? -15.534 -1.130 15.006 1.00 73.44 256 ILE A CA 1
ATOM 2099 C C . ILE A 1 256 ? -14.195 -1.763 14.598 1.00 73.44 256 ILE A C 1
ATOM 2101 O O . ILE A 1 256 ? -14.180 -2.813 13.950 1.00 73.44 256 ILE A O 1
ATOM 2105 N N . GLU A 1 257 ? -13.077 -1.157 15.002 1.00 71.50 257 GLU A N 1
ATOM 2106 C CA . GLU A 1 257 ? -11.732 -1.609 14.632 1.00 71.50 257 GLU A CA 1
ATOM 2107 C C . GLU A 1 257 ? -11.308 -2.924 15.299 1.00 71.50 257 GLU A C 1
ATOM 2109 O O . GLU A 1 257 ? -10.687 -3.754 14.633 1.00 71.50 257 GLU A O 1
ATOM 2114 N N . GLU A 1 258 ? -11.664 -3.131 16.568 1.00 64.44 258 GLU A N 1
ATOM 2115 C CA . GLU A 1 258 ? -11.211 -4.260 17.394 1.00 64.44 258 GLU A CA 1
ATOM 2116 C C . GLU A 1 258 ? -12.242 -5.395 17.500 1.00 64.44 258 GLU A C 1
ATOM 2118 O O . GLU A 1 258 ? -11.865 -6.536 17.749 1.00 64.44 258 GLU A O 1
ATOM 2123 N N . CYS A 1 259 ? -13.539 -5.131 17.297 1.00 60.81 259 CYS A N 1
ATOM 2124 C CA . CYS A 1 259 ? -14.584 -6.151 17.485 1.00 60.81 259 CYS A CA 1
ATOM 2125 C C . CYS A 1 259 ? -15.251 -6.559 16.169 1.00 60.81 259 CYS A C 1
ATOM 2127 O O . CYS A 1 259 ? -15.416 -7.749 15.898 1.00 60.81 259 CYS A O 1
ATOM 2129 N N . LEU A 1 260 ? -15.616 -5.591 15.322 1.00 65.38 260 LEU A N 1
ATOM 2130 C CA . LEU A 1 260 ? -16.289 -5.888 14.053 1.00 65.38 260 LEU A CA 1
ATOM 2131 C C . LEU A 1 260 ? -15.287 -6.363 12.998 1.00 65.38 260 LEU A C 1
ATOM 2133 O O . LEU A 1 260 ? -15.441 -7.448 12.441 1.00 65.38 260 LEU A O 1
ATOM 2137 N N . PHE A 1 261 ? -14.225 -5.599 12.736 1.00 68.00 261 PHE A N 1
ATOM 2138 C CA . PHE A 1 261 ? -13.272 -5.942 11.676 1.00 68.00 261 PHE A CA 1
ATOM 2139 C C . PHE A 1 261 ? -12.457 -7.225 11.902 1.00 68.00 261 PHE A C 1
ATOM 2141 O O . PHE A 1 261 ? -12.249 -7.948 10.924 1.00 68.00 261 PHE A O 1
ATOM 2148 N N . PRO A 1 262 ? -12.003 -7.572 13.120 1.00 59.47 262 PRO A N 1
ATOM 2149 C CA . PRO A 1 262 ? -11.236 -8.794 13.336 1.00 59.47 262 PRO A CA 1
ATOM 2150 C C . PRO A 1 262 ? -12.052 -10.075 13.148 1.00 59.47 262 PRO A C 1
ATOM 2152 O O . PRO A 1 262 ? -11.480 -11.054 12.691 1.00 59.47 262 PRO A O 1
ATOM 2155 N N . LYS A 1 263 ? -13.376 -10.069 13.380 1.00 52.59 263 LYS A N 1
ATOM 2156 C CA . LYS A 1 263 ? -14.247 -11.226 13.085 1.00 52.59 263 LYS A CA 1
ATOM 2157 C C . LYS A 1 263 ? -14.445 -11.463 11.585 1.00 52.59 263 LYS A C 1
ATOM 2159 O O . LYS A 1 263 ? -14.597 -12.603 11.155 1.00 52.59 263 LYS A O 1
ATOM 2164 N N . TYR A 1 264 ? -14.417 -10.401 10.779 1.00 54.47 264 TYR A N 1
ATOM 2165 C CA . TYR A 1 264 ? -14.394 -10.537 9.323 1.00 54.47 264 TYR A CA 1
ATOM 2166 C C . TYR A 1 264 ? -13.011 -11.002 8.830 1.00 54.47 264 TYR A C 1
ATOM 2168 O O . TYR A 1 264 ? -12.913 -11.751 7.867 1.00 54.47 264 TYR A O 1
ATOM 2176 N N . LYS A 1 265 ? -11.909 -10.650 9.495 1.00 50.91 265 LYS A N 1
ATOM 2177 C CA . LYS A 1 265 ? -10.574 -11.131 9.108 1.00 50.91 265 LYS A CA 1
ATOM 2178 C C . LYS A 1 265 ? -10.402 -12.618 9.463 1.00 50.91 265 LYS A C 1
ATOM 2180 O O . LYS A 1 265 ? -10.483 -13.003 10.622 1.00 50.91 265 LYS A O 1
ATOM 2185 N N . LYS A 1 266 ? -10.086 -13.471 8.479 1.00 49.00 266 LYS A N 1
ATOM 2186 C CA . LYS A 1 266 ? -9.643 -14.854 8.764 1.00 49.00 266 LYS A CA 1
ATOM 2187 C C . LYS A 1 266 ? -8.343 -14.839 9.575 1.00 49.00 266 LYS A C 1
ATOM 2189 O O . LYS A 1 266 ? -7.592 -13.874 9.449 1.00 49.00 266 LYS A O 1
ATOM 2194 N N . GLU A 1 267 ? -8.094 -15.935 10.308 1.00 43.69 267 GLU A N 1
ATOM 2195 C CA . GLU A 1 267 ? -7.021 -16.319 11.270 1.00 43.69 267 GLU A CA 1
ATOM 2196 C C . GLU A 1 267 ? -5.630 -15.625 11.213 1.00 43.69 267 GLU A C 1
ATOM 2198 O O . GLU A 1 267 ? -4.856 -15.748 12.153 1.00 43.69 267 GLU A O 1
ATOM 2203 N N . ASN A 1 268 ? -5.300 -14.860 10.171 1.00 42.09 268 ASN A N 1
ATOM 2204 C CA . ASN A 1 268 ? -4.059 -14.102 9.986 1.00 42.09 268 ASN A CA 1
ATOM 2205 C C . ASN A 1 268 ? -4.247 -12.572 9.861 1.00 42.09 268 ASN A C 1
ATOM 2207 O O . ASN A 1 268 ? -3.395 -11.907 9.272 1.00 42.09 268 ASN A O 1
ATOM 2211 N N . PHE A 1 269 ? -5.341 -11.994 10.374 1.00 52.88 269 PHE A N 1
ATOM 2212 C CA . PHE A 1 269 ? -5.618 -10.545 10.304 1.00 52.88 269 PHE A CA 1
ATOM 2213 C C . PHE A 1 269 ? -5.641 -9.965 8.871 1.00 52.88 269 PHE A C 1
ATOM 2215 O O . PHE A 1 269 ? -5.397 -8.772 8.673 1.00 52.88 269 PHE A O 1
ATOM 2222 N N . ASP A 1 270 ? -5.957 -10.786 7.864 1.00 57.12 270 ASP A N 1
ATOM 2223 C CA . ASP A 1 270 ? -5.938 -10.393 6.452 1.00 57.12 270 ASP A CA 1
ATOM 2224 C C . ASP A 1 270 ? -7.354 -10.410 5.857 1.00 57.12 270 ASP A C 1
ATOM 2226 O O . ASP A 1 270 ? -8.112 -11.364 6.025 1.00 57.12 270 ASP A O 1
ATOM 2230 N N . TRP A 1 271 ? -7.699 -9.357 5.119 1.00 66.31 271 TRP A N 1
ATOM 2231 C CA . TRP A 1 271 ? -8.971 -9.194 4.406 1.00 66.31 271 TRP A CA 1
ATOM 2232 C C . TRP A 1 271 ? -9.062 -10.046 3.124 1.00 66.31 271 TRP A C 1
ATOM 2234 O O . TRP A 1 271 ? -9.989 -9.903 2.321 1.00 66.31 271 TRP A O 1
ATOM 2244 N N . LYS A 1 272 ? -8.074 -10.911 2.877 1.00 62.41 272 LYS A N 1
ATOM 2245 C CA . LYS A 1 272 ? -8.035 -11.802 1.714 1.00 62.41 272 LYS A CA 1
ATOM 2246 C C . LYS A 1 272 ? -9.214 -12.776 1.706 1.00 62.41 272 LYS A C 1
ATOM 2248 O O . LYS A 1 272 ? -9.443 -13.515 2.658 1.00 62.41 272 LYS A O 1
ATOM 2253 N N . GLY A 1 273 ? -9.897 -12.839 0.562 1.00 65.81 273 GLY A N 1
ATOM 2254 C CA . GLY A 1 273 ? -11.002 -13.770 0.309 1.00 65.81 273 GLY A CA 1
ATOM 2255 C C . GLY A 1 273 ? -12.396 -13.171 0.480 1.00 65.81 273 GLY A C 1
ATOM 2256 O O . GLY A 1 273 ? -13.359 -13.855 0.156 1.00 65.81 273 GLY A O 1
ATOM 2257 N N . PHE A 1 274 ? -12.498 -11.916 0.924 1.00 72.25 274 PHE A N 1
ATOM 2258 C CA . PHE A 1 274 ? -13.745 -11.154 0.875 1.00 72.25 274 PHE A CA 1
ATOM 2259 C C . PHE A 1 274 ? -14.078 -10.843 -0.573 1.00 72.25 274 PHE A C 1
ATOM 2261 O O . PHE A 1 274 ? -13.208 -10.354 -1.296 1.00 72.25 274 PHE A O 1
ATOM 2268 N N . ASP A 1 275 ? -15.307 -11.130 -0.985 1.00 79.38 275 ASP A N 1
ATOM 2269 C CA . ASP A 1 275 ? -15.822 -10.746 -2.291 1.00 79.38 275 ASP A CA 1
ATOM 2270 C C . ASP A 1 275 ? -16.672 -9.466 -2.210 1.00 79.38 275 ASP A C 1
ATOM 2272 O O . ASP A 1 275 ? -16.819 -8.836 -1.159 1.00 79.38 275 ASP A O 1
ATOM 2276 N N . GLU A 1 276 ? -17.229 -9.054 -3.347 1.00 81.06 276 GLU A N 1
ATOM 2277 C CA . GLU A 1 276 ? -18.080 -7.865 -3.431 1.00 81.06 276 GLU A CA 1
ATOM 2278 C C . GLU A 1 276 ? -19.303 -7.939 -2.500 1.00 81.06 276 GLU A C 1
ATOM 2280 O O . GLU A 1 276 ? -19.710 -6.917 -1.942 1.00 81.06 276 GLU A O 1
ATOM 2285 N N . LYS A 1 277 ? -19.889 -9.130 -2.320 1.00 81.81 277 LYS A N 1
ATOM 2286 C CA . LYS A 1 277 ? -21.082 -9.307 -1.487 1.00 81.81 277 LYS A CA 1
ATOM 2287 C C . LYS A 1 277 ? -20.730 -9.123 -0.024 1.00 81.81 277 LYS A C 1
ATOM 2289 O O . LYS A 1 277 ? -21.415 -8.365 0.651 1.00 81.81 277 LYS A O 1
ATOM 2294 N N . ASN A 1 278 ? -19.621 -9.711 0.425 1.00 82.94 278 ASN A N 1
ATOM 2295 C CA . ASN A 1 278 ? -19.172 -9.556 1.806 1.00 82.94 278 ASN A CA 1
ATOM 2296 C C . ASN A 1 278 ? -18.925 -8.081 2.157 1.00 82.94 278 ASN A C 1
ATOM 2298 O O . ASN A 1 278 ? -19.362 -7.614 3.203 1.00 82.94 278 ASN A O 1
ATOM 2302 N N . TRP A 1 279 ? -18.267 -7.319 1.276 1.00 83.38 279 TRP A N 1
ATOM 2303 C CA . TRP A 1 279 ? -18.048 -5.886 1.509 1.00 83.38 279 TRP A CA 1
ATOM 2304 C C . TRP A 1 279 ? -19.343 -5.068 1.509 1.00 83.38 279 TRP A C 1
ATOM 2306 O O . TRP A 1 279 ? -19.463 -4.121 2.284 1.00 83.38 279 TRP A O 1
ATOM 2316 N N . SER A 1 280 ? -20.314 -5.443 0.674 1.00 83.50 280 SER A N 1
ATOM 2317 C CA . SER A 1 280 ? -21.628 -4.793 0.641 1.00 83.50 280 SER A CA 1
ATOM 2318 C C . SER A 1 280 ? -22.428 -5.081 1.917 1.00 83.50 280 SER A C 1
ATOM 2320 O O . SER A 1 280 ? -22.988 -4.162 2.500 1.00 83.50 280 SER A O 1
ATOM 2322 N N . GLU A 1 281 ? -22.416 -6.324 2.405 1.00 81.06 281 GLU A N 1
ATOM 2323 C CA . GLU A 1 281 ? -23.040 -6.712 3.680 1.00 81.06 281 GLU A CA 1
ATOM 2324 C C . GLU A 1 281 ? -22.419 -5.968 4.869 1.00 81.06 281 GLU A C 1
ATOM 2326 O O . GLU A 1 281 ? -23.144 -5.476 5.736 1.00 81.06 281 GLU A O 1
ATOM 2331 N N . ILE A 1 282 ? -21.087 -5.821 4.889 1.00 80.31 282 ILE A N 1
ATOM 2332 C CA . ILE A 1 282 ? -20.390 -5.025 5.908 1.00 80.31 282 ILE A CA 1
ATOM 2333 C C . ILE A 1 282 ? -20.820 -3.555 5.829 1.00 80.31 282 ILE A C 1
ATOM 2335 O O . ILE A 1 282 ? -21.076 -2.951 6.868 1.00 80.31 282 ILE A O 1
ATOM 2339 N N . TYR A 1 283 ? -20.904 -2.973 4.628 1.00 84.00 283 TYR A N 1
ATOM 2340 C CA . TYR A 1 283 ? -21.334 -1.582 4.455 1.00 84.00 283 TYR A CA 1
ATOM 2341 C C . TYR A 1 283 ? -22.753 -1.356 4.989 1.00 84.00 283 TYR A C 1
ATOM 2343 O O . TYR A 1 283 ? -22.950 -0.458 5.805 1.00 84.00 283 TYR A O 1
ATOM 2351 N N . GLU A 1 284 ? -23.716 -2.191 4.589 1.00 82.50 284 GLU A N 1
ATOM 2352 C CA . GLU A 1 284 ? -25.109 -2.093 5.047 1.00 82.50 284 GLU A CA 1
ATOM 2353 C C . GLU A 1 284 ? -25.215 -2.275 6.565 1.00 82.50 284 GLU A C 1
ATOM 2355 O O . GLU A 1 284 ? -25.873 -1.486 7.243 1.00 82.50 284 GLU A O 1
ATOM 2360 N N . SER A 1 285 ? -24.490 -3.251 7.122 1.00 76.94 285 SER A N 1
ATOM 2361 C CA . SER A 1 285 ? -24.452 -3.482 8.570 1.00 76.94 285 SER A CA 1
ATOM 2362 C C . SER A 1 285 ? -23.877 -2.278 9.316 1.00 76.94 285 SER A C 1
ATOM 2364 O O . SER A 1 285 ? -24.439 -1.848 10.317 1.00 76.94 285 SER A O 1
ATOM 2366 N N . LEU A 1 286 ? -22.781 -1.688 8.825 1.00 79.44 286 LEU A N 1
ATOM 2367 C CA . LEU A 1 286 ? -22.175 -0.507 9.443 1.00 79.44 286 LEU A CA 1
ATOM 2368 C C . LEU A 1 286 ? -23.058 0.734 9.318 1.00 79.44 286 LEU A C 1
ATOM 2370 O O . LEU A 1 286 ? -23.127 1.503 10.271 1.00 79.44 286 LEU A O 1
ATOM 2374 N N . LYS A 1 287 ? -23.746 0.935 8.188 1.00 81.69 287 LYS A N 1
ATOM 2375 C CA . LYS A 1 287 ? -24.693 2.046 8.016 1.00 81.69 287 LYS A CA 1
ATOM 2376 C C . LYS A 1 287 ? -25.902 1.915 8.925 1.00 81.69 287 LYS A C 1
ATOM 2378 O O . LYS A 1 287 ? -26.303 2.896 9.549 1.00 81.69 287 LYS A O 1
ATOM 2383 N N . TRP A 1 288 ? -26.440 0.708 9.046 1.00 79.81 288 TRP A N 1
ATOM 2384 C CA . TRP A 1 288 ? -27.506 0.431 9.994 1.00 79.81 288 TRP A CA 1
ATOM 2385 C C . TRP A 1 288 ? -27.042 0.686 11.437 1.00 79.81 288 TRP A C 1
ATOM 2387 O O . TRP A 1 288 ? -27.660 1.484 12.142 1.00 79.81 288 TRP A O 1
ATOM 2397 N N . LEU A 1 289 ? -25.887 0.138 11.838 1.00 74.69 289 LEU A N 1
ATOM 2398 C CA . LEU A 1 289 ? -25.306 0.372 13.166 1.00 74.69 289 LEU A CA 1
ATOM 2399 C C . LEU A 1 289 ? -25.003 1.853 13.422 1.00 74.69 289 LEU A C 1
ATOM 2401 O O . LEU A 1 289 ? -25.143 2.310 14.549 1.00 74.69 289 LEU A O 1
ATOM 2405 N N . GLN A 1 290 ? -24.602 2.620 12.408 1.00 78.75 290 GLN A N 1
ATOM 2406 C CA . GLN A 1 290 ? -24.350 4.056 12.529 1.00 78.75 290 GLN A CA 1
ATOM 2407 C C . GLN A 1 290 ? -25.615 4.855 12.837 1.00 78.75 290 GLN A C 1
ATOM 2409 O O . GLN A 1 290 ? -25.548 5.819 13.597 1.00 78.75 290 GLN A O 1
ATOM 2414 N N . SER A 1 291 ? -26.758 4.462 12.271 1.00 74.88 291 SER A N 1
ATOM 2415 C CA . SER A 1 291 ? -28.019 5.175 12.492 1.00 74.88 291 SER A CA 1
ATOM 2416 C C . SER A 1 291 ? -28.520 5.098 13.938 1.00 74.88 291 SER A C 1
ATOM 2418 O O . SER A 1 291 ? -29.175 6.036 14.386 1.00 74.88 291 SER A O 1
ATOM 2420 N N . ASP A 1 292 ? -28.152 4.040 14.670 1.00 66.69 292 ASP A N 1
ATOM 2421 C CA . ASP A 1 292 ? -28.603 3.790 16.046 1.00 66.69 292 ASP A CA 1
ATOM 2422 C C . ASP A 1 292 ? -27.448 3.829 17.071 1.00 66.69 292 ASP A C 1
ATOM 2424 O O . ASP A 1 292 ? -27.429 4.670 17.970 1.00 66.69 292 ASP A O 1
ATOM 2428 N N . ILE A 1 293 ? -26.434 2.963 16.924 1.00 66.06 293 ILE A N 1
ATOM 2429 C CA . ILE A 1 293 ? -25.324 2.794 17.885 1.00 66.06 293 ILE A CA 1
ATOM 2430 C C . ILE A 1 293 ? -24.212 3.815 17.652 1.00 66.06 293 ILE A C 1
ATOM 2432 O O . ILE A 1 293 ? -23.785 4.529 18.560 1.00 66.06 293 ILE A O 1
ATOM 2436 N N . PHE A 1 294 ? -23.689 3.884 16.430 1.00 74.25 294 PHE A N 1
ATOM 2437 C CA . PHE A 1 294 ? -22.511 4.693 16.120 1.00 74.25 294 PHE A CA 1
ATOM 2438 C C . PHE A 1 294 ? -22.875 6.087 15.617 1.00 74.25 294 PHE A C 1
ATOM 2440 O O . PHE A 1 294 ? -22.224 6.626 14.725 1.00 74.25 294 PHE A O 1
ATOM 2447 N N . SER A 1 295 ? -23.901 6.692 16.217 1.00 74.19 295 SER A N 1
ATOM 2448 C CA . SER A 1 295 ? -24.427 8.005 15.822 1.00 74.19 295 SER A CA 1
ATOM 2449 C C . SER A 1 295 ? -23.412 9.146 15.959 1.00 74.19 295 SER A C 1
ATOM 2451 O O . SER A 1 295 ? -23.577 10.194 15.336 1.00 74.19 295 SER A O 1
ATOM 2453 N N . LYS A 1 296 ? -22.336 8.955 16.740 1.00 79.62 296 LYS A N 1
ATOM 2454 C CA . LYS A 1 296 ? -21.238 9.929 16.878 1.00 79.62 296 LYS A CA 1
ATOM 2455 C C . LYS A 1 296 ? -20.150 9.749 15.812 1.00 79.62 296 LYS A C 1
ATOM 2457 O O . LYS A 1 296 ? -19.298 10.623 15.680 1.00 79.62 296 LYS A O 1
ATOM 2462 N N . ILE A 1 297 ? -20.157 8.650 15.052 1.00 83.31 297 ILE A N 1
ATOM 2463 C CA . ILE A 1 297 ? -19.204 8.409 13.966 1.00 83.31 297 ILE A CA 1
ATOM 2464 C C . ILE A 1 297 ? -19.694 9.073 12.680 1.00 83.31 297 ILE A C 1
ATOM 2466 O O . ILE A 1 297 ? -20.812 8.859 12.212 1.00 83.31 297 ILE A O 1
ATOM 2470 N N . SER A 1 298 ? -18.807 9.850 12.061 1.00 87.31 298 SER A N 1
ATOM 2471 C CA . SER A 1 298 ? -19.073 10.462 10.757 1.00 87.31 298 SER A CA 1
ATOM 2472 C C . SER A 1 298 ? -19.100 9.442 9.610 1.00 87.31 298 SER A C 1
ATOM 2474 O O . SER A 1 298 ? -18.279 8.522 9.563 1.00 87.31 298 SER A O 1
ATOM 2476 N N . ASP A 1 299 ? -19.962 9.682 8.615 1.00 86.50 299 ASP A N 1
ATOM 2477 C CA . ASP A 1 299 ? -20.016 8.882 7.380 1.00 86.50 299 ASP A CA 1
ATOM 2478 C C . ASP A 1 299 ? -18.659 8.797 6.678 1.00 86.50 299 ASP A C 1
ATOM 2480 O O . ASP A 1 299 ? -18.261 7.739 6.199 1.00 86.50 299 ASP A O 1
ATOM 2484 N N . SER A 1 300 ? -17.934 9.919 6.658 1.00 87.44 300 SER A N 1
ATOM 2485 C CA . SER A 1 300 ? -16.609 10.027 6.050 1.00 87.44 300 SER A CA 1
ATOM 2486 C C . SER A 1 300 ? -15.606 9.058 6.679 1.00 87.44 300 SER A C 1
ATOM 2488 O O . SER A 1 300 ? -14.795 8.473 5.964 1.00 87.44 300 SER A O 1
ATOM 2490 N N . TRP A 1 301 ? -15.662 8.839 7.995 1.00 86.88 301 TRP A N 1
ATOM 2491 C CA . TRP A 1 301 ? -14.751 7.910 8.662 1.00 86.88 301 TRP A CA 1
ATOM 2492 C C . TRP A 1 301 ? -15.041 6.450 8.283 1.00 86.88 301 TRP A C 1
ATOM 2494 O O . TRP A 1 301 ? -14.107 5.713 7.960 1.00 86.88 301 TRP A O 1
ATOM 2504 N N . ILE A 1 302 ? -16.320 6.054 8.246 1.00 84.25 302 ILE A N 1
ATOM 2505 C CA . ILE A 1 302 ? -16.736 4.703 7.828 1.00 84.25 302 ILE A CA 1
ATOM 2506 C C . ILE A 1 302 ? -16.308 4.449 6.384 1.00 84.25 302 ILE A C 1
ATOM 2508 O O . ILE A 1 302 ? -15.633 3.458 6.097 1.00 84.25 302 ILE A O 1
ATOM 2512 N N . ASP A 1 303 ? -16.634 5.383 5.491 1.00 88.50 303 ASP A N 1
ATOM 2513 C CA . ASP A 1 303 ? -16.262 5.318 4.083 1.00 88.50 303 ASP A CA 1
ATOM 2514 C C . ASP A 1 303 ? -14.734 5.200 3.924 1.00 88.50 303 ASP A C 1
ATOM 2516 O O . ASP A 1 303 ? -14.251 4.404 3.118 1.00 88.50 303 ASP A O 1
ATOM 2520 N N . LYS A 1 304 ? -13.941 5.923 4.729 1.00 87.75 304 LYS A N 1
ATOM 2521 C CA . LYS A 1 304 ? -12.469 5.875 4.669 1.00 87.75 304 LYS A CA 1
ATOM 2522 C C . LYS A 1 304 ? -11.910 4.509 5.033 1.00 87.75 304 LYS A C 1
ATOM 2524 O O . LYS A 1 304 ? -10.992 4.025 4.359 1.00 87.75 304 LYS A O 1
ATOM 2529 N N . ILE A 1 305 ? -12.428 3.886 6.087 1.00 84.62 305 ILE A N 1
ATOM 2530 C CA . ILE A 1 305 ? -11.935 2.572 6.497 1.00 84.62 305 ILE A CA 1
ATOM 2531 C C . ILE A 1 305 ? -12.369 1.499 5.511 1.00 84.62 305 ILE A C 1
ATOM 2533 O O . ILE A 1 305 ? -11.540 0.681 5.114 1.00 84.62 305 ILE A O 1
ATOM 2537 N N . LEU A 1 306 ? -13.619 1.539 5.051 1.00 86.38 306 LEU A N 1
ATOM 2538 C CA . LEU A 1 306 ? -14.099 0.611 4.032 1.00 86.38 306 LEU A CA 1
ATOM 2539 C C . LEU A 1 306 ? -13.313 0.747 2.730 1.00 86.38 306 LEU A C 1
ATOM 2541 O O . LEU A 1 306 ? -12.916 -0.264 2.156 1.00 86.38 306 LEU A O 1
ATOM 2545 N N . LEU A 1 307 ? -13.003 1.974 2.301 1.00 89.62 307 LEU A N 1
ATOM 2546 C CA . LEU A 1 307 ? -12.153 2.211 1.138 1.00 89.62 307 LEU A CA 1
ATOM 2547 C C . LEU A 1 307 ? -10.764 1.599 1.344 1.00 89.62 307 LEU A C 1
ATOM 2549 O O . LEU A 1 307 ? -10.278 0.872 0.480 1.00 89.62 307 LEU A O 1
ATOM 2553 N N . THR A 1 308 ? -10.130 1.873 2.485 1.00 86.62 308 THR A N 1
ATOM 2554 C CA . THR A 1 308 ? -8.775 1.387 2.782 1.00 86.62 308 THR A CA 1
ATOM 2555 C C . THR A 1 308 ? -8.742 -0.143 2.854 1.00 86.62 308 THR A C 1
ATOM 2557 O O . THR A 1 308 ? -7.903 -0.769 2.210 1.00 86.62 308 THR A O 1
ATOM 2560 N N . GLY A 1 309 ? -9.694 -0.764 3.558 1.00 83.12 309 GLY A N 1
ATOM 2561 C CA . GLY A 1 309 ? -9.809 -2.219 3.678 1.00 83.12 309 GLY A CA 1
ATOM 2562 C C . GLY A 1 309 ? -10.122 -2.914 2.349 1.00 83.12 309 GLY A C 1
ATOM 2563 O O . GLY A 1 309 ? -9.471 -3.902 1.988 1.00 83.12 309 GLY A O 1
ATOM 2564 N N . ALA A 1 310 ? -11.058 -2.374 1.564 1.00 88.19 310 ALA A N 1
ATOM 2565 C CA . ALA A 1 310 ? -11.399 -2.915 0.251 1.00 88.19 310 ALA A CA 1
ATOM 2566 C C . ALA A 1 310 ? -10.233 -2.784 -0.745 1.00 88.19 310 ALA A C 1
ATOM 2568 O O . ALA A 1 310 ? -9.943 -3.724 -1.487 1.00 88.19 310 ALA A O 1
ATOM 2569 N N . LEU A 1 311 ? -9.508 -1.660 -0.730 1.00 90.12 311 LEU A N 1
ATOM 2570 C CA . LEU A 1 311 ? -8.314 -1.472 -1.556 1.00 90.12 311 LEU A CA 1
ATOM 2571 C C . LEU A 1 311 ? -7.190 -2.439 -1.165 1.00 90.12 311 LEU A C 1
ATOM 2573 O O . LEU A 1 311 ? -6.636 -3.097 -2.045 1.00 90.12 311 LEU A O 1
ATOM 2577 N N . SER A 1 312 ? -6.883 -2.582 0.129 1.00 85.00 312 SER A N 1
ATOM 2578 C CA . SER A 1 312 ? -5.846 -3.509 0.609 1.00 85.00 312 SER A CA 1
ATOM 2579 C C . SER A 1 312 ? -6.166 -4.977 0.309 1.00 85.00 312 SER A C 1
ATOM 2581 O O . SER A 1 312 ? -5.254 -5.752 0.021 1.00 85.00 312 SER A O 1
ATOM 2583 N N . SER A 1 313 ? -7.446 -5.360 0.314 1.00 83.56 313 SER A N 1
ATOM 2584 C CA . SER A 1 313 ? -7.889 -6.715 -0.055 1.00 83.56 313 SER A CA 1
ATOM 2585 C C . SER A 1 313 ? -7.947 -6.972 -1.565 1.00 83.56 313 SER A C 1
ATOM 2587 O O . SER A 1 313 ? -8.102 -8.119 -1.984 1.00 83.56 313 SER A O 1
ATOM 2589 N N . GLY A 1 314 ? -7.795 -5.936 -2.397 1.00 86.81 314 GLY A N 1
ATOM 2590 C CA . GLY A 1 314 ? -7.883 -6.040 -3.855 1.00 86.81 314 GLY A CA 1
ATOM 2591 C C . GLY A 1 314 ? -9.317 -6.098 -4.399 1.00 86.81 314 GLY A C 1
ATOM 2592 O O . GLY A 1 314 ? -9.527 -6.544 -5.529 1.00 86.81 314 GLY A O 1
ATOM 2593 N N . ASN A 1 315 ? -10.308 -5.639 -3.630 1.00 89.19 315 ASN A N 1
ATOM 2594 C CA . ASN A 1 315 ? -11.724 -5.621 -4.009 1.00 89.19 315 ASN A CA 1
ATOM 2595 C C . ASN A 1 315 ? -12.104 -4.368 -4.810 1.00 89.19 315 ASN A C 1
ATOM 2597 O O . ASN A 1 315 ? -12.949 -3.561 -4.424 1.00 89.19 315 ASN A O 1
ATOM 2601 N N . PHE A 1 316 ? -11.483 -4.212 -5.978 1.00 91.31 316 PHE A N 1
ATOM 2602 C CA . PHE A 1 316 ? -11.654 -3.031 -6.830 1.00 91.31 316 PHE A CA 1
ATOM 2603 C C . PHE A 1 316 ? -13.079 -2.865 -7.380 1.00 91.31 316 PHE A C 1
ATOM 2605 O O . PHE A 1 316 ? -13.509 -1.736 -7.597 1.00 91.31 316 PHE A O 1
ATOM 2612 N N . THR A 1 317 ? -13.832 -3.957 -7.566 1.00 90.62 317 THR A N 1
ATOM 2613 C CA . THR A 1 317 ? -15.230 -3.903 -8.034 1.00 90.62 317 THR A CA 1
ATOM 2614 C C . THR A 1 317 ? -16.141 -3.202 -7.028 1.00 90.62 317 THR A C 1
ATOM 2616 O O . THR A 1 317 ? -16.919 -2.330 -7.413 1.00 90.62 317 THR A O 1
ATOM 2619 N N . PHE A 1 318 ? -16.011 -3.546 -5.741 1.00 89.81 318 PHE A N 1
ATOM 2620 C CA . PHE A 1 318 ? -16.744 -2.883 -4.662 1.00 89.81 318 PHE A CA 1
ATOM 2621 C C . PHE A 1 318 ? -16.354 -1.408 -4.589 1.00 89.81 318 PHE A C 1
ATOM 2623 O O . PHE A 1 318 ? -17.227 -0.544 -4.583 1.00 89.81 318 PHE A O 1
ATOM 2630 N N . VAL A 1 319 ? -15.047 -1.113 -4.647 1.00 91.62 319 VAL A N 1
ATOM 2631 C CA . VAL A 1 319 ? -14.559 0.272 -4.633 1.00 91.62 319 VAL A CA 1
ATOM 2632 C C . VAL A 1 319 ? -15.176 1.088 -5.773 1.00 91.62 319 VAL A C 1
ATOM 2634 O O . VAL A 1 319 ? -15.656 2.198 -5.550 1.00 91.62 319 VAL A O 1
ATOM 2637 N N . GLN A 1 320 ? -15.215 0.522 -6.984 1.00 90.00 320 GLN A N 1
ATOM 2638 C CA . GLN A 1 320 ? -15.792 1.178 -8.153 1.00 90.00 320 GLN A CA 1
ATOM 2639 C C . GLN A 1 320 ? -17.290 1.461 -7.987 1.00 90.00 320 GLN A C 1
ATOM 2641 O O . GLN A 1 320 ? -17.739 2.560 -8.299 1.00 90.00 320 GLN A O 1
ATOM 2646 N N . LYS A 1 321 ? -18.068 0.486 -7.507 1.00 88.06 321 LYS A N 1
ATOM 2647 C CA . LYS A 1 321 ? -19.520 0.638 -7.345 1.00 88.06 321 LYS A CA 1
ATOM 2648 C C . LYS A 1 321 ? -19.872 1.591 -6.209 1.00 88.06 321 LYS A C 1
ATOM 2650 O O . LYS A 1 321 ? -20.710 2.463 -6.402 1.00 88.06 321 LYS A O 1
ATOM 2655 N N . GLN A 1 322 ? -19.224 1.446 -5.057 1.00 87.81 322 GLN A N 1
ATOM 2656 C CA . GLN A 1 322 ? -19.604 2.164 -3.848 1.00 87.81 322 GLN A CA 1
ATOM 2657 C C . GLN A 1 322 ? -19.129 3.620 -3.871 1.00 87.81 322 GLN A C 1
ATOM 2659 O O . GLN A 1 322 ? -19.934 4.537 -3.728 1.00 87.81 322 GLN A O 1
ATOM 2664 N N . PHE A 1 323 ? -17.840 3.855 -4.129 1.00 88.12 323 PHE A N 1
ATOM 2665 C CA . PHE A 1 323 ? -17.215 5.170 -3.919 1.00 88.12 323 PHE A CA 1
ATOM 2666 C C . PHE A 1 323 ? -17.292 6.106 -5.127 1.00 88.12 323 PHE A C 1
ATOM 2668 O O . PHE A 1 323 ? -17.070 7.304 -4.987 1.00 88.12 323 PHE A O 1
ATOM 2675 N N . PHE A 1 324 ? -17.632 5.584 -6.308 1.00 83.56 324 PHE A N 1
ATOM 2676 C CA . PHE A 1 324 ? -17.904 6.402 -7.497 1.00 83.56 324 PHE A CA 1
ATOM 2677 C C . PHE A 1 324 ? -19.410 6.552 -7.779 1.00 83.56 324 PHE A C 1
ATOM 2679 O O . PHE A 1 324 ? -19.796 7.147 -8.787 1.00 83.56 324 PHE A O 1
ATOM 2686 N N . SER A 1 325 ? -20.272 6.044 -6.888 1.00 74.94 325 SER A N 1
ATOM 2687 C CA . SER A 1 325 ? -21.709 6.342 -6.882 1.00 74.94 325 SER A CA 1
ATOM 2688 C C . SER A 1 325 ? -22.004 7.670 -6.165 1.00 74.94 325 SER A C 1
ATOM 2690 O O . SER A 1 325 ? -21.168 8.199 -5.437 1.00 74.94 325 SER A O 1
ATOM 2692 N N . ARG A 1 326 ? -23.213 8.227 -6.345 1.00 59.59 326 ARG A N 1
ATOM 2693 C CA . ARG A 1 326 ? -23.635 9.517 -5.744 1.00 59.59 326 ARG A CA 1
ATOM 2694 C C . ARG A 1 326 ? -23.749 9.506 -4.207 1.00 59.59 326 ARG A C 1
ATOM 2696 O O . ARG A 1 326 ? -24.071 10.538 -3.632 1.00 59.59 326 ARG A O 1
ATOM 2703 N N . SER A 1 327 ? -23.522 8.365 -3.567 1.00 65.56 327 SER A N 1
ATOM 2704 C CA . SER A 1 327 ? -23.818 8.084 -2.154 1.00 65.56 327 SER A CA 1
ATOM 2705 C C . SER A 1 327 ? -22.596 8.153 -1.225 1.00 65.56 327 SER A C 1
ATOM 2707 O O . SER A 1 327 ? -22.717 7.839 -0.047 1.00 65.56 327 SER A O 1
ATOM 2709 N N . CYS A 1 328 ? -21.422 8.525 -1.740 1.00 79.38 328 CYS A N 1
ATOM 2710 C CA . CYS A 1 328 ? -20.175 8.562 -0.976 1.00 79.38 328 CYS A CA 1
ATOM 2711 C C . CYS A 1 328 ? -19.971 9.915 -0.276 1.00 79.38 328 CYS A C 1
ATOM 2713 O O . CYS A 1 328 ? -20.040 10.962 -0.923 1.00 79.38 328 CYS A O 1
ATOM 2715 N N . SER A 1 329 ? -19.647 9.890 1.020 1.00 84.38 329 SER A N 1
ATOM 2716 C CA . SER A 1 329 ? -19.408 11.096 1.826 1.00 84.38 329 SER A CA 1
ATOM 2717 C C . SER A 1 329 ? -17.954 11.581 1.772 1.00 84.38 329 SER A C 1
ATOM 2719 O O . SER A 1 329 ? -17.653 12.687 2.224 1.00 84.38 329 SER A O 1
ATOM 2721 N N . LEU A 1 330 ? -17.034 10.783 1.216 1.00 86.31 330 LEU A N 1
ATOM 2722 C CA . LEU A 1 330 ? -15.634 11.177 1.038 1.00 86.31 330 LEU A CA 1
ATOM 2723 C C . LEU A 1 330 ? -15.415 12.136 -0.141 1.00 86.31 330 LEU A C 1
ATOM 2725 O O . LEU A 1 330 ? -15.946 11.907 -1.232 1.00 86.31 330 LEU A O 1
ATOM 2729 N N . PRO A 1 331 ? -14.528 13.138 0.011 1.00 88.19 331 PRO A N 1
ATOM 2730 C CA . PRO A 1 331 ? -14.045 13.934 -1.109 1.00 88.19 331 PRO A CA 1
ATOM 2731 C C . PRO A 1 331 ? -13.318 13.079 -2.155 1.00 88.19 331 PRO A C 1
ATOM 2733 O O . PRO A 1 331 ? -12.492 12.224 -1.824 1.00 88.19 331 PRO A O 1
ATOM 2736 N N . LEU A 1 332 ? -13.526 13.388 -3.439 1.00 87.25 332 LEU A N 1
ATOM 2737 C CA . LEU A 1 332 ? -12.830 12.722 -4.552 1.00 87.25 332 LEU A CA 1
ATOM 2738 C C . LEU A 1 332 ? -11.298 12.804 -4.432 1.00 87.25 332 LEU A C 1
ATOM 2740 O O . LEU A 1 332 ? -10.594 11.883 -4.844 1.00 87.25 332 LEU A O 1
ATOM 2744 N N . THR A 1 333 ? -10.771 13.879 -3.840 1.00 87.50 333 THR A N 1
ATOM 2745 C CA . THR A 1 333 ? -9.334 14.056 -3.582 1.00 87.50 333 THR A CA 1
ATOM 2746 C C . THR A 1 333 ? -8.782 13.018 -2.606 1.00 87.50 333 THR A C 1
ATOM 2748 O O . THR A 1 333 ? -7.685 12.497 -2.818 1.00 87.50 333 THR A O 1
ATOM 2751 N N . GLU A 1 334 ? -9.540 12.675 -1.566 1.00 89.31 334 GLU A N 1
ATOM 2752 C CA . GLU A 1 334 ? -9.142 11.683 -0.568 1.00 89.31 334 GLU A CA 1
ATOM 2753 C C . GLU A 1 334 ? -9.212 10.269 -1.147 1.00 89.31 334 GLU A C 1
ATOM 2755 O O . GLU A 1 334 ? -8.251 9.511 -1.022 1.00 89.31 334 GLU A O 1
ATOM 2760 N N . ILE A 1 335 ? -10.282 9.953 -1.888 1.00 91.00 335 ILE A N 1
ATOM 2761 C CA . ILE A 1 335 ? -10.414 8.671 -2.596 1.00 91.00 335 ILE A CA 1
ATOM 2762 C C . ILE A 1 335 ? -9.231 8.475 -3.550 1.00 91.00 335 ILE A C 1
ATOM 2764 O O . ILE A 1 335 ? -8.567 7.436 -3.527 1.00 91.00 335 ILE A O 1
ATOM 2768 N N . LYS A 1 336 ? -8.916 9.501 -4.349 1.00 90.50 336 LYS A N 1
ATOM 2769 C CA . LYS A 1 336 ? -7.777 9.485 -5.270 1.00 90.50 336 LYS A CA 1
ATOM 2770 C C . LYS A 1 336 ? -6.455 9.234 -4.540 1.00 90.50 336 LYS A C 1
ATOM 2772 O O . LYS A 1 336 ? -5.682 8.373 -4.960 1.00 90.50 336 LYS A O 1
ATOM 2777 N N . THR A 1 337 ? -6.202 9.964 -3.454 1.00 90.88 337 THR A N 1
ATOM 2778 C CA . THR A 1 337 ? -4.961 9.850 -2.668 1.00 90.88 337 THR A CA 1
ATOM 2779 C C . THR A 1 337 ? -4.804 8.445 -2.084 1.00 90.88 337 THR A C 1
ATOM 2781 O O . THR A 1 337 ? -3.722 7.859 -2.165 1.00 90.88 337 THR A O 1
ATOM 2784 N N . SER A 1 338 ? -5.886 7.856 -1.570 1.00 91.56 338 SER A N 1
ATOM 2785 C CA . SER A 1 338 ? -5.902 6.474 -1.077 1.00 91.56 338 SER A CA 1
ATOM 2786 C C . SER A 1 338 ? -5.612 5.452 -2.181 1.00 91.56 338 SER A C 1
ATOM 2788 O O . SER A 1 338 ? -4.813 4.536 -1.970 1.00 91.56 338 SER A O 1
ATOM 2790 N N . ILE A 1 339 ? -6.182 5.615 -3.382 1.00 94.19 339 ILE A N 1
ATOM 2791 C CA . ILE A 1 339 ? -5.918 4.710 -4.515 1.00 94.19 339 ILE A CA 1
ATOM 2792 C C . ILE A 1 339 ? -4.455 4.806 -4.976 1.00 94.19 339 ILE A C 1
ATOM 2794 O O . ILE A 1 339 ? -3.826 3.770 -5.189 1.00 94.19 339 ILE A O 1
ATOM 2798 N N . ILE A 1 340 ? -3.886 6.014 -5.085 1.00 92.31 340 ILE A N 1
ATOM 2799 C CA . ILE A 1 340 ? -2.469 6.217 -5.451 1.00 92.31 340 ILE A CA 1
ATOM 2800 C C . ILE A 1 340 ? -1.540 5.607 -4.395 1.00 92.31 340 ILE A C 1
ATOM 2802 O O . ILE A 1 340 ? -0.578 4.912 -4.725 1.00 92.31 340 ILE A O 1
ATOM 2806 N N . SER A 1 341 ? -1.844 5.817 -3.115 1.00 92.44 341 SER A N 1
ATOM 2807 C CA . SER A 1 341 ? -1.056 5.253 -2.014 1.00 92.44 341 SER A CA 1
ATOM 2808 C C . SER A 1 341 ? -1.081 3.721 -2.052 1.00 92.44 341 SER A C 1
ATOM 2810 O O . SER A 1 341 ? -0.046 3.068 -1.913 1.00 92.44 341 SER A O 1
ATOM 2812 N N . THR A 1 342 ? -2.250 3.140 -2.336 1.00 93.50 342 THR A N 1
ATOM 2813 C CA . THR A 1 342 ? -2.428 1.689 -2.491 1.00 93.50 342 THR A CA 1
ATOM 2814 C C . THR A 1 342 ? -1.709 1.157 -3.736 1.00 93.50 342 THR A C 1
ATOM 2816 O O . THR A 1 342 ? -1.094 0.093 -3.674 1.00 93.50 342 THR A O 1
ATOM 2819 N N . PHE A 1 343 ? -1.711 1.897 -4.853 1.00 95.25 343 PHE A N 1
ATOM 2820 C CA . PHE A 1 343 ? -0.926 1.553 -6.043 1.00 95.25 343 PHE A CA 1
ATOM 2821 C C . PHE A 1 343 ? 0.550 1.360 -5.685 1.00 95.25 343 PHE A C 1
ATOM 2823 O O . PHE A 1 343 ? 1.121 0.314 -5.994 1.00 95.25 343 PHE A O 1
ATOM 2830 N N . TYR A 1 344 ? 1.152 2.329 -4.988 1.00 94.31 344 TYR A N 1
ATOM 2831 C CA . TYR A 1 344 ? 2.559 2.245 -4.602 1.00 94.31 344 TYR A CA 1
ATOM 2832 C C . TYR A 1 344 ? 2.822 1.140 -3.579 1.00 94.31 344 TYR A C 1
ATOM 2834 O O . TYR A 1 344 ? 3.857 0.488 -3.662 1.00 94.31 344 TYR A O 1
ATOM 2842 N N . LEU A 1 345 ? 1.879 0.858 -2.677 1.00 93.38 345 LEU A N 1
ATOM 2843 C CA . LEU A 1 345 ? 1.974 -0.279 -1.762 1.00 93.38 345 LEU A CA 1
ATOM 2844 C C . LEU A 1 345 ? 1.987 -1.623 -2.512 1.00 93.38 345 LEU A C 1
ATOM 2846 O O . LEU A 1 345 ? 2.823 -2.487 -2.234 1.00 93.38 345 LEU A O 1
ATOM 2850 N N . PHE A 1 346 ? 1.104 -1.809 -3.495 1.00 94.56 346 PHE A N 1
ATOM 2851 C CA . PHE A 1 346 ? 1.093 -3.016 -4.324 1.00 94.56 346 PHE A CA 1
ATOM 2852 C C . PHE A 1 346 ? 2.320 -3.122 -5.230 1.00 94.56 346 PHE A C 1
ATOM 2854 O O . PHE A 1 346 ? 2.869 -4.211 -5.391 1.00 94.56 346 PHE A O 1
ATOM 2861 N N . PHE A 1 347 ? 2.769 -2.004 -5.793 1.00 95.75 347 PHE A N 1
ATOM 2862 C CA . PHE A 1 347 ? 3.972 -1.952 -6.611 1.00 95.75 347 PHE A CA 1
ATOM 2863 C C . PHE A 1 347 ? 5.218 -2.303 -5.783 1.00 95.75 347 PHE A C 1
ATOM 2865 O O . PHE A 1 347 ? 5.982 -3.190 -6.154 1.00 95.75 347 PHE A O 1
ATOM 2872 N N . ASP A 1 348 ? 5.395 -1.682 -4.616 1.00 94.31 348 ASP A N 1
ATOM 2873 C CA . ASP A 1 348 ? 6.581 -1.871 -3.776 1.00 94.31 348 ASP A CA 1
ATOM 2874 C C . ASP A 1 348 ? 6.626 -3.253 -3.094 1.00 94.31 348 ASP A C 1
ATOM 2876 O O . ASP A 1 348 ? 7.706 -3.727 -2.736 1.00 94.31 348 ASP A O 1
ATOM 2880 N N . SER A 1 349 ? 5.473 -3.906 -2.917 1.00 92.31 349 SER A N 1
ATOM 2881 C CA . SER A 1 349 ? 5.361 -5.267 -2.365 1.00 92.31 349 SER A CA 1
ATOM 2882 C C . SER A 1 349 ? 5.430 -6.376 -3.420 1.00 92.31 349 SER A C 1
ATOM 2884 O O . SER A 1 349 ? 5.457 -7.559 -3.073 1.00 92.31 349 SER A O 1
ATOM 2886 N N . ALA A 1 350 ? 5.443 -6.034 -4.709 1.00 93.88 350 ALA A N 1
ATOM 2887 C CA . ALA A 1 350 ? 5.472 -7.022 -5.775 1.00 93.88 350 ALA A CA 1
ATOM 2888 C C . ALA A 1 350 ? 6.811 -7.775 -5.842 1.00 93.88 350 ALA A C 1
ATOM 2890 O O . ALA A 1 350 ? 7.891 -7.203 -5.715 1.00 93.88 350 ALA A O 1
ATOM 2891 N N . THR A 1 351 ? 6.740 -9.080 -6.117 1.00 90.94 351 THR A N 1
ATOM 2892 C CA . THR A 1 351 ? 7.916 -9.960 -6.253 1.00 90.94 351 THR A CA 1
ATOM 2893 C C . THR A 1 351 ? 8.490 -10.005 -7.669 1.00 90.94 351 THR A C 1
ATOM 2895 O O . THR A 1 351 ? 9.566 -10.550 -7.886 1.00 90.94 351 THR A O 1
ATOM 2898 N N . ASN A 1 352 ? 7.760 -9.477 -8.653 1.00 90.44 352 ASN A N 1
ATOM 2899 C CA . ASN A 1 352 ? 8.163 -9.396 -10.054 1.00 90.44 352 ASN A CA 1
ATOM 2900 C C . ASN A 1 352 ? 7.422 -8.238 -10.737 1.00 90.44 352 ASN A C 1
ATOM 2902 O O . ASN A 1 352 ? 6.366 -7.826 -10.263 1.00 90.44 352 ASN A O 1
ATOM 2906 N N . GLY A 1 353 ? 7.962 -7.741 -11.849 1.00 91.94 353 GLY A N 1
ATOM 2907 C CA . GLY A 1 353 ? 7.402 -6.602 -12.583 1.00 91.94 353 GLY A CA 1
ATOM 2908 C C . GLY A 1 353 ? 6.247 -6.915 -13.537 1.00 91.94 353 GLY A C 1
ATOM 2909 O O . GLY A 1 353 ? 5.704 -5.989 -14.127 1.00 91.94 353 GLY A O 1
ATOM 2910 N N . ASN A 1 354 ? 5.843 -8.178 -13.702 1.00 92.62 354 ASN A N 1
ATOM 2911 C CA . ASN A 1 354 ? 4.831 -8.541 -14.692 1.00 92.62 354 ASN A CA 1
ATOM 2912 C C . ASN A 1 354 ? 3.438 -8.061 -14.264 1.00 92.62 354 ASN A C 1
ATOM 2914 O O . ASN A 1 354 ? 2.877 -8.540 -13.275 1.00 92.62 354 ASN A O 1
ATOM 2918 N N . LYS A 1 355 ? 2.822 -7.195 -15.070 1.00 93.19 355 LYS A N 1
ATOM 2919 C CA . LYS A 1 355 ? 1.536 -6.550 -14.754 1.00 93.19 355 LYS A CA 1
ATOM 2920 C C . LYS A 1 355 ? 0.334 -7.494 -14.636 1.00 93.19 355 LYS A C 1
ATOM 2922 O O . LYS A 1 355 ? -0.733 -7.086 -14.190 1.00 93.19 355 LYS A O 1
ATOM 2927 N N . THR A 1 356 ? 0.470 -8.753 -15.051 1.00 91.00 356 THR A N 1
ATOM 2928 C CA . THR A 1 356 ? -0.617 -9.748 -15.020 1.00 91.00 356 THR A CA 1
ATOM 2929 C C . THR A 1 356 ? -0.614 -10.622 -13.764 1.00 91.00 356 THR A C 1
ATOM 2931 O O . THR A 1 356 ? -1.556 -11.391 -13.560 1.00 91.00 356 THR A O 1
ATOM 2934 N N . ARG A 1 357 ? 0.415 -10.520 -12.909 1.00 87.69 357 ARG A N 1
ATOM 2935 C CA . ARG A 1 357 ? 0.645 -11.446 -11.789 1.00 87.69 357 ARG A CA 1
ATOM 2936 C C . ARG A 1 357 ? 0.719 -10.733 -10.440 1.00 87.69 357 ARG A C 1
ATOM 2938 O O . ARG A 1 357 ? 1.219 -9.618 -10.340 1.00 87.69 357 ARG A O 1
ATOM 2945 N N . GLY A 1 358 ? 0.272 -11.429 -9.391 1.00 89.31 358 GLY A N 1
ATOM 2946 C CA . GLY A 1 358 ? 0.441 -11.020 -7.990 1.00 89.31 358 GLY A CA 1
ATOM 2947 C C . GLY A 1 358 ? 0.020 -9.574 -7.707 1.00 89.31 358 GLY A C 1
ATOM 2948 O O . GLY A 1 358 ? -0.967 -9.090 -8.260 1.00 89.31 358 GLY A O 1
ATOM 2949 N N . SER A 1 359 ? 0.798 -8.878 -6.875 1.00 92.25 359 SER A N 1
ATOM 2950 C CA . SER A 1 359 ? 0.537 -7.483 -6.498 1.00 92.25 359 SER A CA 1
ATOM 2951 C C . SER A 1 359 ? 0.594 -6.510 -7.681 1.00 92.25 359 SER A C 1
ATOM 2953 O O . SER A 1 359 ? -0.147 -5.534 -7.688 1.00 92.25 359 SER A O 1
ATOM 2955 N N . MET A 1 360 ? 1.371 -6.789 -8.736 1.00 94.62 360 MET A N 1
ATOM 2956 C CA . MET A 1 360 ? 1.380 -5.934 -9.933 1.00 94.62 360 MET A CA 1
ATOM 2957 C C . MET A 1 360 ? 0.023 -5.919 -10.646 1.00 94.62 360 MET A C 1
ATOM 2959 O O . MET A 1 360 ? -0.403 -4.870 -11.125 1.00 94.62 360 MET A O 1
ATOM 2963 N N . LYS A 1 361 ? -0.708 -7.043 -10.659 1.00 95.50 361 LYS A N 1
ATOM 2964 C CA . LYS A 1 361 ? -2.089 -7.079 -11.173 1.00 95.50 361 LYS A CA 1
ATOM 2965 C C . LYS A 1 361 ? -3.003 -6.146 -10.380 1.00 95.50 361 LYS A C 1
ATOM 2967 O O . LYS A 1 361 ? -3.835 -5.467 -10.974 1.00 95.50 361 LYS A O 1
ATOM 2972 N N . ASN A 1 362 ? -2.838 -6.098 -9.061 1.00 94.19 362 ASN A N 1
ATOM 2973 C CA . ASN A 1 362 ? -3.597 -5.199 -8.194 1.00 94.19 362 ASN A CA 1
ATOM 2974 C C . ASN A 1 362 ? -3.221 -3.732 -8.450 1.00 94.19 362 ASN A C 1
ATOM 2976 O O . ASN A 1 362 ? -4.112 -2.898 -8.582 1.00 94.19 362 ASN A O 1
ATOM 2980 N N . ALA A 1 363 ? -1.935 -3.430 -8.651 1.00 95.81 363 ALA A N 1
ATOM 2981 C CA . ALA A 1 363 ? -1.484 -2.099 -9.058 1.00 95.81 363 ALA A CA 1
ATOM 2982 C C . ALA A 1 363 ? -2.124 -1.651 -10.392 1.00 95.81 363 ALA A C 1
ATOM 2984 O O . ALA A 1 363 ? -2.593 -0.519 -10.498 1.00 95.81 363 ALA A O 1
ATOM 2985 N N . VAL A 1 364 ? -2.255 -2.544 -11.386 1.00 95.94 364 VAL A N 1
ATOM 2986 C CA . VAL A 1 364 ? -2.996 -2.247 -12.633 1.00 95.94 364 VAL A CA 1
ATOM 2987 C C . VAL A 1 364 ? -4.459 -1.890 -12.360 1.00 95.94 364 VAL A C 1
ATOM 2989 O O . VAL A 1 364 ? -5.009 -1.007 -13.014 1.00 95.94 364 VAL A O 1
ATOM 2992 N N . GLN A 1 365 ? -5.120 -2.571 -11.424 1.00 95.88 365 GLN A N 1
ATOM 2993 C CA . GLN A 1 365 ? -6.513 -2.259 -11.096 1.00 95.88 365 GLN A CA 1
ATOM 2994 C C . GLN A 1 365 ? -6.644 -0.905 -10.389 1.00 95.88 365 GLN A C 1
ATOM 2996 O O . GLN A 1 365 ? -7.583 -0.172 -10.686 1.00 95.88 365 GLN A O 1
ATOM 3001 N N . CYS A 1 366 ? -5.681 -0.519 -9.543 1.00 95.06 366 CYS A N 1
ATOM 3002 C CA . CYS A 1 366 ? -5.623 0.837 -8.990 1.00 95.06 366 CYS A CA 1
ATOM 3003 C C . CYS A 1 366 ? -5.566 1.893 -10.104 1.00 95.06 366 CYS A C 1
ATOM 3005 O O . CYS A 1 366 ? -6.347 2.838 -10.079 1.00 95.06 366 CYS A O 1
ATOM 3007 N N . ILE A 1 367 ? -4.710 1.703 -11.116 1.00 93.44 367 ILE A N 1
ATOM 3008 C CA . ILE A 1 367 ? -4.646 2.592 -12.288 1.00 93.44 367 ILE A CA 1
ATOM 3009 C C . ILE A 1 367 ? -6.003 2.679 -13.000 1.00 93.44 367 ILE A C 1
ATOM 3011 O O . ILE A 1 367 ? -6.478 3.774 -13.285 1.00 93.44 367 ILE A O 1
ATOM 3015 N N . LYS A 1 368 ? -6.675 1.546 -13.235 1.00 93.50 368 LYS A N 1
ATOM 3016 C CA . LYS A 1 368 ? -8.008 1.539 -13.866 1.00 93.50 368 LYS A CA 1
ATOM 3017 C C . LYS A 1 368 ? -9.049 2.318 -13.064 1.00 93.50 368 LYS A C 1
ATOM 3019 O O . LYS A 1 368 ? -9.890 2.984 -13.655 1.00 93.50 368 LYS A O 1
ATOM 3024 N N . LEU A 1 369 ? -8.999 2.259 -11.732 1.00 92.94 369 LEU A N 1
ATOM 3025 C CA . LEU A 1 369 ? -9.867 3.086 -10.891 1.00 92.94 369 LEU A CA 1
ATOM 3026 C C . LEU A 1 369 ? -9.528 4.575 -11.015 1.00 92.94 369 LEU A C 1
ATOM 3028 O O . LEU A 1 369 ? -10.437 5.404 -11.012 1.00 92.94 369 LEU A O 1
ATOM 3032 N N . LEU A 1 370 ? -8.242 4.914 -11.152 1.00 90.44 370 LEU A N 1
ATOM 3033 C CA . LEU A 1 370 ? -7.782 6.296 -11.295 1.00 90.44 370 LEU A CA 1
ATOM 3034 C C . LEU A 1 370 ? -8.236 6.955 -12.604 1.00 90.44 370 LEU A C 1
ATOM 3036 O O . LEU A 1 370 ? -8.416 8.169 -12.630 1.00 90.44 370 LEU A O 1
ATOM 3040 N N . GLN A 1 371 ? -8.506 6.179 -13.655 1.00 87.12 371 GLN A N 1
ATOM 3041 C CA . GLN A 1 371 ? -9.031 6.694 -14.928 1.00 87.12 371 GLN A CA 1
ATOM 3042 C C . GLN A 1 371 ? -10.419 7.350 -14.801 1.00 87.12 371 GLN A C 1
ATOM 3044 O O . GLN A 1 371 ? -10.836 8.084 -15.693 1.00 87.12 371 GLN A O 1
ATOM 3049 N N . ASN A 1 372 ? -11.132 7.134 -13.689 1.00 85.06 372 ASN A N 1
ATOM 3050 C CA . ASN A 1 372 ? -12.396 7.823 -13.412 1.00 85.06 372 ASN A CA 1
ATOM 3051 C C . ASN A 1 372 ? -12.208 9.294 -12.985 1.00 85.06 372 ASN A C 1
ATOM 3053 O O . ASN A 1 372 ? -13.184 10.045 -12.956 1.00 85.06 372 ASN A O 1
ATOM 3057 N N . PHE A 1 373 ? -10.987 9.727 -12.648 1.00 83.69 373 PHE A N 1
ATOM 3058 C CA . PHE A 1 373 ? -10.696 11.105 -12.247 1.00 83.69 373 PHE A CA 1
ATOM 3059 C C . PHE A 1 373 ? -10.188 11.922 -13.439 1.00 83.69 373 PHE A C 1
ATOM 3061 O O . PHE A 1 373 ? -9.243 11.522 -14.110 1.00 83.69 373 PHE A O 1
ATOM 3068 N N . LYS A 1 374 ? -10.791 13.096 -13.669 1.00 71.19 374 LYS A N 1
ATOM 3069 C CA . LYS A 1 374 ? -10.375 14.042 -14.723 1.00 71.19 374 LYS A CA 1
ATOM 3070 C C . LYS A 1 374 ? -9.322 15.049 -14.251 1.00 71.19 374 LYS A C 1
ATOM 3072 O O . LYS A 1 374 ? -8.611 15.625 -15.063 1.00 71.19 374 LYS A O 1
ATOM 3077 N N . ASP A 1 375 ? -9.206 15.245 -12.940 1.00 65.38 375 ASP A N 1
ATOM 3078 C CA . ASP A 1 375 ? -8.285 16.214 -12.351 1.00 65.38 375 ASP A CA 1
ATOM 3079 C C . ASP A 1 375 ? -6.944 15.553 -12.002 1.00 65.38 375 ASP A C 1
ATOM 3081 O O . ASP A 1 375 ? -6.910 14.447 -11.452 1.00 65.38 375 ASP A O 1
ATOM 3085 N N . ASN A 1 376 ? -5.825 16.257 -12.231 1.00 60.69 376 ASN A N 1
ATOM 3086 C CA . ASN A 1 376 ? -4.457 15.810 -11.915 1.00 60.69 376 ASN A CA 1
ATOM 3087 C C . ASN A 1 376 ? -4.014 14.544 -12.691 1.00 60.69 376 ASN A C 1
ATOM 3089 O O . ASN A 1 376 ? -3.647 13.536 -12.075 1.00 60.69 376 ASN A O 1
ATOM 3093 N N . GLU A 1 377 ? -4.031 14.608 -14.026 1.00 72.94 377 GLU A N 1
ATOM 3094 C CA . GLU A 1 377 ? -3.606 13.512 -14.914 1.00 72.94 377 GLU A CA 1
ATOM 3095 C C . GLU A 1 377 ? -2.117 13.151 -14.748 1.00 72.94 377 GLU A C 1
ATOM 3097 O O . GLU A 1 377 ? -1.742 11.989 -14.837 1.00 72.94 377 GLU A O 1
ATOM 3102 N N . ASP A 1 378 ? -1.269 14.124 -14.410 1.00 83.00 378 ASP A N 1
ATOM 3103 C CA . ASP A 1 378 ? 0.190 13.955 -14.387 1.00 83.00 378 ASP A CA 1
ATOM 3104 C C . ASP A 1 378 ? 0.681 12.865 -13.412 1.00 83.00 378 ASP A C 1
ATOM 3106 O O . ASP A 1 378 ? 1.528 12.044 -13.745 1.00 83.00 378 ASP A O 1
ATOM 3110 N N . GLU A 1 379 ? 0.106 12.780 -12.210 1.00 84.56 379 GLU A N 1
ATOM 3111 C CA . GLU A 1 379 ? 0.496 11.743 -11.242 1.00 84.56 379 GLU A CA 1
ATOM 3112 C C . GLU A 1 379 ? -0.011 10.349 -11.625 1.00 84.56 379 GLU A C 1
ATOM 3114 O O . GLU A 1 379 ? 0.650 9.350 -11.340 1.00 84.56 379 GLU A O 1
ATOM 3119 N N . ILE A 1 380 ? -1.155 10.294 -12.313 1.00 88.25 380 ILE A N 1
ATOM 3120 C CA . ILE A 1 380 ? -1.719 9.054 -12.848 1.00 88.25 380 ILE A CA 1
ATOM 3121 C C . ILE A 1 380 ? -0.825 8.562 -13.991 1.00 88.25 380 ILE A C 1
ATOM 3123 O O . ILE A 1 380 ? -0.383 7.416 -13.957 1.00 88.25 380 ILE A O 1
ATOM 3127 N N . TYR A 1 381 ? -0.457 9.442 -14.927 1.00 89.44 381 TYR A N 1
ATOM 3128 C CA . TYR A 1 381 ? 0.450 9.106 -16.023 1.00 89.44 381 TYR A CA 1
ATOM 3129 C C . TYR A 1 381 ? 1.839 8.697 -15.535 1.00 89.44 381 TYR A C 1
ATOM 3131 O O . TYR A 1 381 ? 2.430 7.777 -16.095 1.00 89.44 381 TYR A O 1
ATOM 3139 N N . ARG A 1 382 ? 2.375 9.312 -14.472 1.00 89.88 382 ARG A N 1
ATOM 3140 C CA . ARG A 1 382 ? 3.646 8.861 -13.879 1.00 89.88 382 ARG A CA 1
ATOM 3141 C C . ARG A 1 382 ? 3.555 7.442 -13.325 1.00 89.88 382 ARG A C 1
ATOM 3143 O O . ARG A 1 382 ? 4.464 6.643 -13.548 1.00 89.88 382 ARG A O 1
ATOM 3150 N N . ALA A 1 383 ? 2.469 7.119 -12.625 1.00 92.00 383 ALA A N 1
ATOM 3151 C CA . ALA A 1 383 ? 2.232 5.775 -12.108 1.00 92.00 383 ALA A CA 1
ATOM 3152 C C . ALA A 1 383 ? 2.053 4.752 -13.251 1.00 92.00 383 ALA A C 1
ATOM 3154 O O . ALA A 1 383 ? 2.633 3.664 -13.205 1.00 92.00 383 ALA A O 1
ATOM 3155 N N . GLU A 1 384 ? 1.331 5.121 -14.314 1.00 93.25 384 GLU A N 1
ATOM 3156 C CA . GLU A 1 384 ? 1.189 4.319 -15.537 1.00 93.25 384 GLU A CA 1
ATOM 3157 C C . GLU A 1 384 ? 2.531 4.089 -16.244 1.00 93.25 384 GLU A C 1
ATOM 3159 O O . GLU A 1 384 ? 2.856 2.952 -16.596 1.00 93.25 384 GLU A O 1
ATOM 3164 N N . ALA A 1 385 ? 3.340 5.138 -16.402 1.00 93.69 385 ALA A N 1
ATOM 3165 C CA . ALA A 1 385 ? 4.664 5.061 -17.006 1.00 93.69 385 ALA A CA 1
ATOM 3166 C C . ALA A 1 385 ? 5.594 4.149 -16.195 1.00 93.69 385 ALA A C 1
ATOM 3168 O O . ALA A 1 385 ? 6.240 3.271 -16.771 1.00 93.69 385 ALA A O 1
ATOM 3169 N N . LEU A 1 386 ? 5.607 4.281 -14.863 1.00 95.44 386 LEU A N 1
ATOM 3170 C CA . LEU A 1 386 ? 6.388 3.408 -13.985 1.00 95.44 386 LEU A CA 1
ATOM 3171 C C . LEU A 1 386 ? 5.981 1.941 -14.149 1.00 95.44 386 LEU A C 1
ATOM 3173 O O . LEU A 1 386 ? 6.839 1.065 -14.293 1.00 95.44 386 LEU A O 1
ATOM 3177 N N . LEU A 1 387 ? 4.673 1.672 -14.149 1.00 95.94 387 LEU A N 1
ATOM 3178 C CA . LEU A 1 387 ? 4.134 0.328 -14.310 1.00 95.94 387 LEU A CA 1
ATOM 3179 C C . LEU A 1 387 ? 4.496 -0.252 -15.681 1.00 95.94 387 LEU A C 1
ATOM 3181 O O . LEU A 1 387 ? 4.946 -1.393 -15.756 1.00 95.94 387 LEU A O 1
ATOM 3185 N N . SER A 1 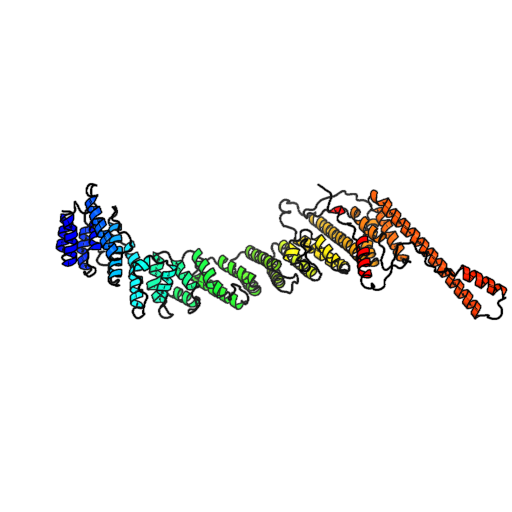388 ? 4.357 0.534 -16.750 1.00 95.75 388 SER A N 1
ATOM 3186 C CA . SER A 1 388 ? 4.699 0.107 -18.108 1.00 95.75 388 SER A CA 1
ATOM 3187 C C . SER A 1 388 ? 6.193 -0.169 -18.262 1.00 95.75 388 SER A C 1
ATOM 3189 O O . SER A 1 388 ? 6.562 -1.195 -18.826 1.00 95.75 388 SER A O 1
ATOM 3191 N N . ALA A 1 389 ? 7.061 0.712 -17.756 1.00 96.19 389 ALA A N 1
ATOM 3192 C CA . ALA A 1 389 ? 8.506 0.506 -17.802 1.00 96.19 389 ALA A CA 1
ATOM 3193 C C . ALA A 1 389 ? 8.919 -0.760 -17.046 1.00 96.19 389 ALA A C 1
ATOM 3195 O O . ALA A 1 389 ? 9.734 -1.539 -17.531 1.00 96.19 389 ALA A O 1
ATOM 3196 N N . THR A 1 390 ? 8.332 -0.980 -15.872 1.00 95.94 390 THR A N 1
ATOM 3197 C CA . THR A 1 390 ? 8.637 -2.131 -15.014 1.00 95.94 390 THR A CA 1
ATOM 3198 C C . THR A 1 390 ? 8.146 -3.448 -15.622 1.00 95.94 390 THR A C 1
ATOM 3200 O O . THR A 1 390 ? 8.857 -4.451 -15.561 1.00 95.94 390 THR A O 1
ATOM 3203 N N . ASP A 1 391 ? 6.968 -3.449 -16.254 1.00 96.12 391 ASP A N 1
ATOM 3204 C CA . ASP A 1 391 ? 6.435 -4.602 -16.990 1.00 96.12 391 ASP A CA 1
ATOM 3205 C C . ASP A 1 391 ? 7.329 -4.978 -18.175 1.00 96.12 391 ASP A C 1
ATOM 3207 O O . ASP A 1 391 ? 7.691 -6.144 -18.332 1.00 96.12 391 ASP A O 1
ATOM 3211 N N . GLU A 1 392 ? 7.755 -3.996 -18.972 1.00 95.69 392 GLU A N 1
ATOM 3212 C CA . GLU A 1 392 ? 8.677 -4.230 -20.086 1.00 95.69 392 GLU A CA 1
ATOM 3213 C C . GLU A 1 392 ? 10.062 -4.688 -19.604 1.00 95.69 392 GLU A C 1
ATOM 3215 O O . GLU A 1 392 ? 10.597 -5.661 -20.135 1.00 95.69 392 GLU A O 1
ATOM 3220 N N . LEU A 1 393 ? 10.614 -4.073 -18.550 1.00 93.69 393 LEU A N 1
ATOM 3221 C CA . LEU A 1 393 ? 11.879 -4.502 -17.940 1.00 93.69 393 LEU A CA 1
ATOM 3222 C C . LEU A 1 393 ? 11.829 -5.941 -17.426 1.00 93.69 393 LEU A C 1
ATOM 3224 O O . LEU A 1 393 ? 12.827 -6.650 -17.519 1.00 93.69 393 LEU A O 1
ATOM 3228 N N . SER A 1 394 ? 10.674 -6.400 -16.934 1.00 92.44 394 SER A N 1
ATOM 3229 C CA . SER A 1 394 ? 10.511 -7.768 -16.423 1.00 92.44 394 SER A CA 1
ATOM 3230 C C . SER A 1 394 ? 10.688 -8.863 -17.485 1.00 92.44 394 SER A C 1
ATOM 3232 O O . SER A 1 394 ? 10.807 -10.038 -17.140 1.00 92.44 394 SER A O 1
ATOM 3234 N N . LYS A 1 395 ? 10.712 -8.489 -18.772 1.00 92.94 395 LYS A N 1
ATOM 3235 C CA . LYS A 1 395 ? 10.976 -9.391 -19.904 1.00 92.94 395 LYS A CA 1
ATOM 3236 C C . LYS A 1 395 ? 12.471 -9.595 -20.159 1.00 92.94 395 LYS A C 1
ATOM 3238 O O . LYS A 1 395 ? 12.831 -10.502 -20.906 1.00 92.94 395 LYS A O 1
ATOM 3243 N N . TYR A 1 396 ? 13.323 -8.771 -19.553 1.00 92.62 396 TYR A N 1
ATOM 3244 C CA . TYR A 1 396 ? 14.775 -8.860 -19.643 1.00 92.62 396 TYR A CA 1
ATOM 3245 C C . TYR A 1 396 ? 15.360 -9.463 -18.367 1.00 92.62 396 TYR A C 1
ATOM 3247 O O . TYR A 1 396 ? 14.806 -9.343 -17.274 1.00 92.62 396 TYR A O 1
ATOM 3255 N N . THR A 1 397 ? 16.524 -10.093 -18.497 1.00 89.62 397 THR A N 1
ATOM 3256 C CA . THR A 1 397 ? 17.291 -10.552 -17.340 1.00 89.62 397 THR A CA 1
ATOM 3257 C C . THR A 1 397 ? 17.905 -9.345 -16.642 1.00 89.62 397 THR A C 1
ATOM 3259 O O . THR A 1 397 ? 18.692 -8.623 -17.254 1.00 89.62 397 THR A O 1
ATOM 3262 N N . LEU A 1 398 ? 17.557 -9.124 -15.373 1.00 87.56 398 LEU A N 1
ATOM 3263 C CA . LEU A 1 398 ? 18.058 -8.001 -14.587 1.00 87.56 398 LEU A CA 1
ATOM 3264 C C . LEU A 1 398 ? 18.219 -8.407 -13.116 1.00 87.56 398 LEU A C 1
ATOM 3266 O O . LEU A 1 398 ? 17.234 -8.686 -12.430 1.00 87.56 398 LEU A O 1
ATOM 3270 N N . TYR A 1 399 ? 19.463 -8.433 -12.636 1.00 83.25 399 TYR A N 1
ATOM 3271 C CA . TYR A 1 399 ? 19.816 -8.790 -11.258 1.00 83.25 399 TYR A CA 1
ATOM 3272 C C . TYR A 1 399 ? 20.439 -7.601 -10.527 1.00 83.25 399 TYR A C 1
ATOM 3274 O O . TYR A 1 399 ? 21.044 -6.723 -11.143 1.00 83.25 399 TYR A O 1
ATOM 3282 N N . LEU A 1 400 ? 20.321 -7.583 -9.199 1.00 70.00 400 LEU A N 1
ATOM 3283 C CA . LEU A 1 400 ? 20.927 -6.539 -8.377 1.00 70.00 400 LEU A CA 1
ATOM 3284 C C . LEU A 1 400 ? 22.460 -6.685 -8.355 1.00 70.00 400 LEU A C 1
ATOM 3286 O O . LEU A 1 400 ? 22.980 -7.700 -7.891 1.00 70.00 400 LEU A O 1
ATOM 3290 N N . SER A 1 401 ? 23.205 -5.660 -8.778 1.00 59.84 401 SER A N 1
ATOM 3291 C CA . SER A 1 401 ? 24.663 -5.636 -8.601 1.00 59.84 401 SER A CA 1
ATOM 3292 C C . SER A 1 401 ? 25.016 -5.163 -7.185 1.00 59.84 401 SER A C 1
ATOM 3294 O O . SER A 1 401 ? 25.358 -4.001 -6.969 1.00 59.84 401 SER A O 1
ATOM 3296 N N . SER A 1 402 ? 24.889 -6.034 -6.185 1.00 51.91 402 SER A N 1
ATOM 3297 C CA . SER A 1 402 ? 25.394 -5.724 -4.843 1.00 51.91 402 SER A CA 1
ATOM 3298 C C . SER A 1 402 ? 26.883 -6.061 -4.744 1.00 51.91 402 SER A C 1
ATOM 3300 O O . SER A 1 402 ? 27.295 -7.164 -5.092 1.00 51.91 402 SER A O 1
ATOM 3302 N N . GLN A 1 403 ? 27.676 -5.126 -4.211 1.00 47.94 403 GLN A N 1
ATOM 3303 C CA . GLN A 1 403 ? 29.092 -5.305 -3.839 1.00 47.94 403 GLN A CA 1
ATOM 3304 C C . GLN A 1 403 ? 29.297 -6.354 -2.724 1.00 47.94 403 GLN A C 1
ATOM 3306 O O . GLN A 1 403 ? 30.429 -6.701 -2.405 1.00 47.94 403 GLN A O 1
ATOM 3311 N N . ASN A 1 404 ? 28.214 -6.890 -2.148 1.00 45.75 404 ASN A N 1
ATOM 3312 C CA . ASN A 1 404 ? 28.255 -7.962 -1.161 1.00 45.75 404 ASN A CA 1
ATOM 3313 C C . ASN A 1 404 ? 27.843 -9.290 -1.818 1.00 45.75 404 ASN A C 1
ATOM 3315 O O . ASN A 1 404 ? 26.677 -9.517 -2.148 1.00 45.75 404 ASN A O 1
ATOM 3319 N N . SER A 1 405 ? 28.828 -10.172 -1.975 1.00 47.81 405 SER A N 1
ATOM 3320 C CA . SER A 1 405 ? 28.870 -11.423 -2.751 1.00 47.81 405 SER A CA 1
ATOM 3321 C C . SER A 1 405 ? 27.835 -12.517 -2.428 1.00 47.81 405 SER A C 1
ATOM 3323 O O . SER A 1 405 ? 27.918 -13.602 -2.993 1.00 47.81 405 SER A O 1
ATOM 3325 N N . ASN A 1 406 ? 26.838 -12.270 -1.575 1.00 52.25 406 ASN A N 1
ATOM 3326 C CA . ASN A 1 406 ? 25.883 -13.301 -1.136 1.00 52.25 406 ASN A CA 1
ATOM 3327 C C . ASN A 1 406 ? 24.487 -13.214 -1.788 1.00 52.25 406 ASN A C 1
ATOM 3329 O O . ASN A 1 406 ? 23.626 -14.028 -1.475 1.00 52.25 406 ASN A O 1
ATOM 3333 N N . THR A 1 407 ? 24.231 -12.261 -2.695 1.00 51.97 407 THR A N 1
ATOM 3334 C CA . THR A 1 407 ? 22.890 -12.035 -3.303 1.00 51.97 407 THR A CA 1
ATOM 3335 C C . THR A 1 407 ? 22.865 -12.149 -4.832 1.00 51.97 407 THR A C 1
ATOM 3337 O O . THR A 1 407 ? 22.018 -11.565 -5.502 1.00 51.97 407 THR A O 1
ATOM 3340 N N . GLN A 1 408 ? 23.790 -12.918 -5.407 1.00 52.16 408 GLN A N 1
ATOM 3341 C CA . GLN A 1 408 ? 24.238 -12.741 -6.792 1.00 52.16 408 GLN A CA 1
ATOM 3342 C C . GLN A 1 408 ? 23.240 -13.109 -7.917 1.00 52.16 408 GLN A C 1
ATOM 3344 O O . GLN A 1 408 ? 23.598 -12.947 -9.072 1.00 52.16 408 GLN A O 1
ATOM 3349 N N . ASN A 1 409 ? 22.002 -13.545 -7.641 1.00 62.66 409 ASN A N 1
ATOM 3350 C CA . ASN A 1 409 ? 21.055 -13.997 -8.685 1.00 62.66 409 ASN A CA 1
ATOM 3351 C C . ASN A 1 409 ? 19.575 -13.633 -8.435 1.00 62.66 409 ASN A C 1
ATOM 3353 O O . ASN A 1 409 ? 18.684 -14.248 -9.022 1.00 62.66 409 ASN A O 1
ATOM 3357 N N . MET A 1 410 ? 19.269 -12.675 -7.554 1.00 70.81 410 MET A N 1
ATOM 3358 C CA . MET A 1 410 ? 17.868 -12.291 -7.321 1.00 70.81 410 MET A CA 1
ATOM 3359 C C . MET A 1 410 ? 17.386 -11.293 -8.383 1.00 70.81 410 MET A C 1
ATOM 336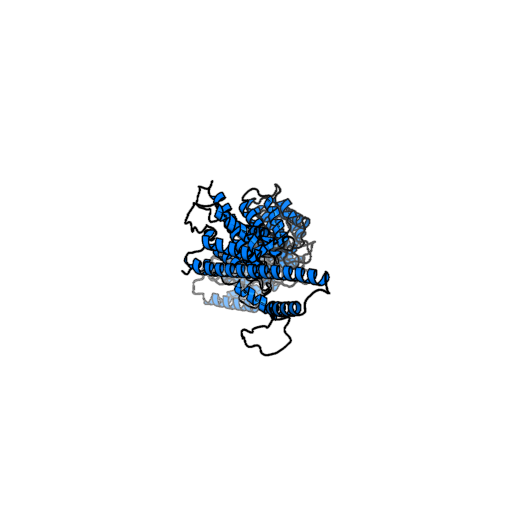1 O O . MET A 1 410 ? 18.075 -10.290 -8.609 1.00 70.81 410 MET A O 1
ATOM 3365 N N . PRO A 1 411 ? 16.229 -11.537 -9.036 1.00 82.81 411 PRO A N 1
ATOM 3366 C CA . PRO A 1 411 ? 15.678 -10.604 -10.010 1.00 82.81 411 PRO A CA 1
ATOM 3367 C C . PRO A 1 411 ? 15.370 -9.273 -9.328 1.00 82.81 411 PRO A C 1
ATOM 3369 O O . PRO A 1 411 ? 14.928 -9.244 -8.176 1.00 82.81 411 PRO A O 1
ATOM 3372 N N . MET A 1 412 ? 15.599 -8.169 -10.036 1.00 88.12 412 MET A N 1
ATOM 3373 C CA . MET A 1 412 ? 15.286 -6.850 -9.498 1.00 88.12 412 MET A CA 1
ATOM 3374 C C . MET A 1 412 ? 13.788 -6.715 -9.211 1.00 88.12 412 MET A C 1
ATOM 3376 O O . MET A 1 412 ? 12.939 -6.919 -10.080 1.00 88.12 412 MET A O 1
ATOM 3380 N N . LEU A 1 413 ? 13.472 -6.341 -7.975 1.00 92.06 413 LEU A N 1
ATOM 3381 C CA . LEU A 1 413 ? 12.110 -6.087 -7.529 1.00 92.06 413 LEU A CA 1
ATOM 3382 C C . LEU A 1 413 ? 11.618 -4.731 -8.062 1.00 92.06 413 LEU A C 1
ATOM 3384 O O . LEU A 1 413 ? 12.411 -3.788 -8.145 1.00 92.06 413 LEU A O 1
ATOM 3388 N N . PRO A 1 414 ? 10.312 -4.566 -8.332 1.00 94.81 414 PRO A N 1
ATOM 3389 C CA . PRO A 1 414 ? 9.729 -3.285 -8.741 1.00 94.81 414 PRO A CA 1
ATOM 3390 C C . PRO A 1 414 ? 10.124 -2.106 -7.839 1.00 94.81 414 PRO A C 1
ATOM 3392 O O . PRO A 1 414 ? 10.592 -1.082 -8.338 1.00 94.81 414 PRO A O 1
ATOM 3395 N N . LYS A 1 415 ? 10.078 -2.281 -6.509 1.00 94.31 415 LYS A N 1
ATOM 3396 C CA . LYS A 1 415 ? 10.553 -1.278 -5.535 1.00 94.31 415 LYS A CA 1
ATOM 3397 C C . LYS A 1 415 ? 11.991 -0.816 -5.802 1.00 94.31 415 LYS A C 1
ATOM 3399 O O . LYS A 1 415 ? 12.312 0.362 -5.670 1.00 94.31 415 LYS A O 1
ATOM 3404 N N . GLN A 1 416 ? 12.869 -1.747 -6.178 1.00 92.00 416 GLN A N 1
ATOM 3405 C CA . GLN A 1 416 ? 14.274 -1.458 -6.467 1.00 92.00 416 GLN A CA 1
ATOM 3406 C C . GLN A 1 416 ? 14.430 -0.706 -7.792 1.00 92.00 416 GLN A C 1
ATOM 3408 O O . GLN A 1 416 ? 15.260 0.191 -7.868 1.00 92.00 416 GLN A O 1
ATOM 3413 N N . ILE A 1 417 ? 13.618 -1.019 -8.808 1.00 92.62 417 ILE A N 1
ATOM 3414 C CA . ILE A 1 417 ? 13.599 -0.304 -10.098 1.00 92.62 417 ILE A CA 1
ATOM 3415 C C . ILE A 1 417 ? 13.165 1.156 -9.895 1.00 92.62 417 ILE A C 1
ATOM 3417 O O . ILE A 1 417 ? 13.836 2.087 -10.359 1.00 92.62 417 ILE A O 1
ATOM 3421 N N . ARG A 1 418 ? 12.079 1.372 -9.142 1.00 92.75 418 ARG A N 1
ATOM 3422 C CA . ARG A 1 418 ? 11.583 2.714 -8.804 1.00 92.75 418 ARG A CA 1
ATOM 3423 C C . ARG A 1 418 ? 12.640 3.541 -8.079 1.00 92.75 418 ARG A C 1
ATOM 3425 O O . ARG A 1 418 ? 12.907 4.667 -8.487 1.00 92.75 418 ARG A O 1
ATOM 3432 N N . ASN A 1 419 ? 13.298 2.957 -7.081 1.00 90.69 419 ASN A N 1
ATOM 3433 C CA . ASN A 1 419 ? 14.286 3.656 -6.254 1.00 90.69 419 ASN A CA 1
ATOM 3434 C C . ASN A 1 419 ? 15.701 3.665 -6.852 1.00 90.69 419 ASN A C 1
ATOM 3436 O O . ASN A 1 419 ? 16.631 4.151 -6.213 1.00 90.69 419 ASN A O 1
ATOM 3440 N N . TYR A 1 420 ? 15.894 3.119 -8.057 1.00 88.06 420 TYR A N 1
ATOM 3441 C CA . TYR A 1 420 ? 17.217 3.045 -8.665 1.00 88.06 420 TYR A CA 1
ATOM 3442 C C . TYR A 1 420 ? 17.739 4.456 -9.009 1.00 88.06 420 TYR A C 1
ATOM 3444 O O . TYR A 1 420 ? 17.067 5.145 -9.780 1.00 88.06 420 TYR A O 1
ATOM 3452 N N . PRO A 1 421 ? 18.907 4.898 -8.503 1.00 83.00 421 PRO A N 1
ATOM 3453 C CA . PRO A 1 421 ? 19.344 6.291 -8.643 1.00 83.00 421 PRO A CA 1
ATOM 3454 C C . PRO A 1 421 ? 19.543 6.747 -10.092 1.00 83.00 421 PRO A C 1
ATOM 3456 O O . PRO A 1 421 ? 19.139 7.846 -10.452 1.00 83.00 421 PRO A O 1
ATOM 3459 N N . ASN A 1 422 ? 20.137 5.900 -10.939 1.00 84.38 422 ASN A N 1
ATOM 3460 C CA . ASN A 1 422 ? 20.435 6.242 -12.329 1.00 84.38 422 ASN A CA 1
ATOM 3461 C C . ASN A 1 422 ? 19.662 5.355 -13.317 1.00 84.38 422 ASN A C 1
ATOM 3463 O O . ASN A 1 422 ? 20.016 4.200 -13.548 1.00 84.38 422 ASN A O 1
ATOM 3467 N N . LYS A 1 423 ? 18.623 5.906 -13.954 1.00 87.62 423 LYS A N 1
ATOM 3468 C CA . LYS A 1 423 ? 17.779 5.150 -14.897 1.00 87.62 423 LYS A CA 1
ATOM 3469 C C . LYS A 1 423 ? 18.522 4.709 -16.167 1.00 87.62 423 LYS A C 1
ATOM 3471 O O . LYS A 1 423 ? 18.167 3.682 -16.736 1.00 87.62 423 LYS A O 1
ATOM 3476 N N . PHE A 1 424 ? 19.573 5.421 -16.581 1.00 88.50 424 PHE A N 1
ATOM 3477 C CA . PHE A 1 424 ? 20.406 5.042 -17.732 1.00 88.50 424 PHE A CA 1
ATOM 3478 C C . PHE A 1 424 ? 21.215 3.779 -17.452 1.00 88.50 424 PHE A C 1
ATOM 3480 O O . PHE A 1 424 ? 21.345 2.914 -18.317 1.00 88.50 424 PHE A O 1
ATOM 3487 N N . GLU A 1 425 ? 21.719 3.640 -16.226 1.00 88.06 425 GLU A N 1
ATOM 3488 C CA . GLU A 1 425 ? 22.481 2.459 -15.831 1.00 88.06 425 GLU A CA 1
ATOM 3489 C C . GLU A 1 425 ? 21.612 1.193 -15.861 1.00 88.06 425 GLU A C 1
ATOM 3491 O O . GLU A 1 425 ? 22.107 0.136 -16.238 1.00 88.06 425 GLU A O 1
ATOM 3496 N N . LEU A 1 426 ? 20.305 1.285 -15.579 1.00 90.19 426 LEU A N 1
ATOM 3497 C CA . LEU A 1 426 ? 19.392 0.145 -15.741 1.00 90.19 426 LEU A CA 1
ATOM 3498 C C . LEU A 1 426 ? 19.367 -0.376 -17.183 1.00 90.19 426 LEU A C 1
ATOM 3500 O O . LEU A 1 426 ? 19.419 -1.586 -17.394 1.00 90.19 426 LEU A O 1
ATOM 3504 N N . ILE A 1 427 ? 19.330 0.516 -18.177 1.00 93.62 427 ILE A N 1
ATOM 3505 C CA . ILE A 1 427 ? 19.362 0.126 -19.596 1.00 93.62 427 ILE A CA 1
ATOM 3506 C C . ILE A 1 427 ? 20.711 -0.490 -19.961 1.00 93.62 427 ILE A C 1
ATOM 3508 O O . ILE A 1 427 ? 20.756 -1.511 -20.648 1.00 93.62 427 ILE A O 1
ATOM 3512 N N . TYR A 1 428 ? 21.805 0.080 -19.458 1.00 89.88 428 TYR A N 1
ATOM 3513 C CA . TYR A 1 428 ? 23.133 -0.498 -19.640 1.00 89.88 428 TYR A CA 1
ATOM 3514 C C . TYR A 1 428 ? 23.209 -1.922 -19.070 1.00 89.88 428 TYR A C 1
ATOM 3516 O O . TYR A 1 428 ? 23.664 -2.835 -19.753 1.00 89.88 428 TYR A O 1
ATOM 3524 N N . ARG A 1 429 ? 22.687 -2.145 -17.858 1.00 90.50 429 ARG A N 1
ATOM 3525 C CA . ARG A 1 429 ? 22.620 -3.476 -17.235 1.00 90.50 429 ARG A CA 1
ATOM 3526 C C . ARG A 1 429 ? 21.779 -4.457 -18.044 1.00 90.50 429 ARG A C 1
ATOM 3528 O O . ARG A 1 429 ? 22.167 -5.614 -18.178 1.00 90.50 429 ARG A O 1
ATOM 3535 N N . VAL A 1 430 ? 20.660 -4.009 -18.616 1.00 93.31 430 VAL A N 1
ATOM 3536 C CA . VAL A 1 430 ? 19.862 -4.838 -19.532 1.00 93.31 430 VAL A CA 1
ATOM 3537 C C . VAL A 1 430 ? 20.703 -5.263 -20.737 1.00 93.31 430 VAL A C 1
ATOM 3539 O O . VAL A 1 430 ? 20.721 -6.446 -21.066 1.00 93.31 430 VAL A O 1
ATOM 3542 N N . LEU A 1 431 ? 21.430 -4.340 -21.366 1.00 93.56 431 LEU A N 1
ATOM 3543 C CA . LEU A 1 431 ? 22.288 -4.641 -22.516 1.00 93.56 431 LEU A CA 1
ATOM 3544 C C . LEU A 1 431 ? 23.477 -5.549 -22.154 1.00 93.56 431 LEU A C 1
ATOM 3546 O O . LEU A 1 431 ? 23.824 -6.430 -22.933 1.00 93.56 431 LEU A O 1
ATOM 3550 N N . GLU A 1 432 ? 24.061 -5.380 -20.965 1.00 90.38 432 GLU A N 1
ATOM 3551 C CA . GLU A 1 432 ? 25.163 -6.204 -20.448 1.00 90.38 432 GLU A CA 1
ATOM 3552 C C . GLU A 1 432 ? 24.727 -7.657 -20.189 1.00 90.38 432 GLU A C 1
ATOM 3554 O O . GLU A 1 432 ? 25.443 -8.599 -20.527 1.00 90.38 432 GLU A O 1
ATOM 3559 N N . LEU A 1 433 ? 23.543 -7.851 -19.600 1.00 90.19 433 LEU A N 1
ATOM 3560 C CA . LEU A 1 433 ? 23.044 -9.171 -19.201 1.00 90.19 433 LEU A CA 1
ATOM 3561 C C . LEU A 1 433 ? 22.296 -9.912 -20.320 1.00 90.19 433 LEU A C 1
ATOM 3563 O O . LEU A 1 433 ? 22.079 -11.119 -20.212 1.00 90.19 433 LEU A O 1
ATOM 3567 N N . ASN A 1 434 ? 21.882 -9.218 -21.384 1.00 93.19 434 ASN A N 1
ATOM 3568 C CA . ASN A 1 434 ? 21.066 -9.781 -22.459 1.00 93.19 434 ASN A CA 1
ATOM 3569 C C . ASN A 1 434 ? 21.715 -9.478 -23.816 1.00 93.19 434 ASN A C 1
ATOM 3571 O O . ASN A 1 434 ? 21.471 -8.427 -24.407 1.00 93.19 434 ASN A O 1
ATOM 3575 N N . SER A 1 435 ? 22.493 -10.430 -24.346 1.00 88.81 435 SER A N 1
ATOM 3576 C CA . SER A 1 435 ? 23.388 -10.200 -25.494 1.00 88.81 435 SER A CA 1
ATOM 3577 C C . SER A 1 435 ? 22.713 -9.643 -26.749 1.00 88.81 435 SER A C 1
ATOM 3579 O O . SER A 1 435 ? 23.357 -8.937 -27.507 1.00 88.81 435 SER A O 1
ATOM 3581 N N . LYS A 1 436 ? 21.415 -9.900 -26.963 1.00 93.69 436 LYS A N 1
ATOM 3582 C CA . LYS A 1 436 ? 20.652 -9.432 -28.137 1.00 93.69 436 LYS A CA 1
ATOM 3583 C C . LYS A 1 436 ? 19.686 -8.279 -27.855 1.00 93.69 436 LYS A C 1
ATOM 3585 O O . LYS A 1 436 ? 18.948 -7.883 -28.755 1.00 93.69 436 LYS A O 1
ATOM 3590 N N . ALA A 1 437 ? 19.668 -7.728 -26.640 1.00 94.69 437 ALA A N 1
ATOM 3591 C CA . ALA A 1 437 ? 18.718 -6.674 -26.274 1.00 94.69 437 ALA A CA 1
ATOM 3592 C C . ALA A 1 437 ? 18.889 -5.390 -27.104 1.00 94.69 437 ALA A C 1
ATOM 3594 O O . ALA A 1 437 ? 17.919 -4.661 -27.292 1.00 94.69 437 ALA A O 1
ATOM 3595 N N . TYR A 1 438 ? 20.071 -5.147 -27.686 1.00 95.50 438 TYR A N 1
ATOM 3596 C CA . TYR A 1 438 ? 20.305 -4.014 -28.592 1.00 95.50 438 TYR A CA 1
ATOM 3597 C C . TYR A 1 438 ? 19.402 -4.024 -29.838 1.00 95.50 438 TYR A C 1
ATOM 3599 O O . TYR A 1 438 ? 19.228 -2.988 -30.474 1.00 95.50 438 TYR A O 1
ATOM 3607 N N . LEU A 1 439 ? 18.819 -5.172 -30.204 1.00 95.12 439 LEU A N 1
ATOM 3608 C CA . LEU A 1 439 ? 17.862 -5.269 -31.310 1.00 95.12 439 LEU A CA 1
ATOM 3609 C C . LEU A 1 439 ? 16.498 -4.646 -30.968 1.00 95.12 439 LEU A C 1
ATOM 3611 O O . LEU A 1 439 ? 15.785 -4.224 -31.873 1.00 95.12 439 LEU A O 1
ATOM 3615 N N . ASP A 1 440 ? 16.159 -4.532 -29.683 1.00 95.56 440 ASP A N 1
ATOM 3616 C CA . ASP A 1 440 ? 14.916 -3.939 -29.176 1.00 95.56 440 ASP A CA 1
ATOM 3617 C C . ASP A 1 440 ? 15.063 -2.423 -28.903 1.00 95.56 440 ASP A C 1
ATOM 3619 O O . ASP A 1 440 ? 14.494 -1.895 -27.945 1.00 95.56 440 ASP A O 1
ATOM 3623 N N . TYR A 1 441 ? 15.830 -1.703 -29.730 1.00 94.94 441 TYR A N 1
ATOM 3624 C CA . TYR A 1 441 ? 16.160 -0.282 -29.539 1.00 94.94 441 TYR A CA 1
ATOM 3625 C C . TYR A 1 441 ? 14.950 0.589 -29.156 1.00 94.94 441 TYR A C 1
ATOM 3627 O O . TYR A 1 441 ? 14.986 1.275 -28.133 1.00 94.94 441 TYR A O 1
ATOM 3635 N N . ASP A 1 442 ? 13.856 0.519 -29.921 1.00 94.50 442 ASP A N 1
ATOM 3636 C CA . ASP A 1 442 ? 12.668 1.348 -29.681 1.00 94.50 442 ASP A CA 1
ATOM 3637 C C . ASP A 1 442 ? 12.025 1.059 -28.316 1.00 94.50 442 ASP A C 1
ATOM 3639 O O . ASP A 1 442 ? 11.567 1.976 -27.627 1.00 94.50 442 ASP A O 1
ATOM 3643 N N . LYS A 1 443 ? 12.048 -0.207 -27.874 1.00 95.69 443 LYS A N 1
ATOM 3644 C CA . LYS A 1 443 ? 11.544 -0.583 -26.548 1.00 95.69 443 LYS A CA 1
ATOM 3645 C C . LYS A 1 443 ? 12.444 -0.032 -25.455 1.00 95.69 443 LYS A C 1
ATOM 3647 O O . LYS A 1 443 ? 11.919 0.560 -24.519 1.00 95.69 443 LYS A O 1
ATOM 3652 N N . LEU A 1 444 ? 13.767 -0.165 -25.581 1.00 95.69 444 LEU A N 1
ATOM 3653 C CA . LEU A 1 444 ? 14.725 0.364 -24.602 1.00 95.69 444 LEU A CA 1
ATOM 3654 C C . LEU A 1 444 ? 14.598 1.885 -24.448 1.00 95.69 444 LEU A C 1
ATOM 3656 O O . LEU A 1 444 ? 14.613 2.394 -23.327 1.00 95.69 444 LEU A O 1
ATOM 3660 N N . VAL A 1 445 ? 14.387 2.603 -25.557 1.00 94.69 445 VAL A N 1
ATOM 3661 C CA . VAL A 1 445 ? 14.078 4.039 -25.537 1.00 94.69 445 VAL A CA 1
ATOM 3662 C C . VAL A 1 445 ? 12.767 4.301 -24.797 1.00 94.69 445 VAL A C 1
ATOM 3664 O O . VAL A 1 445 ? 12.736 5.152 -23.909 1.00 94.69 445 VAL A O 1
ATOM 3667 N N . SER A 1 446 ? 11.695 3.567 -25.112 1.00 95.31 446 SER A N 1
ATOM 3668 C CA . SER A 1 446 ? 10.397 3.741 -24.439 1.00 95.31 446 SER A CA 1
ATOM 3669 C C . SER A 1 446 ? 10.468 3.462 -22.932 1.00 95.31 446 SER A C 1
ATOM 3671 O O . SER A 1 446 ? 9.906 4.217 -22.140 1.00 95.31 446 SER A O 1
ATOM 3673 N N . ILE A 1 447 ? 11.216 2.429 -22.525 1.00 96.00 447 ILE A N 1
ATOM 3674 C CA . ILE A 1 447 ? 11.429 2.063 -21.124 1.00 96.00 447 ILE A CA 1
ATOM 3675 C C . ILE A 1 447 ? 12.111 3.220 -20.407 1.00 96.00 447 ILE A C 1
ATOM 3677 O O . ILE A 1 447 ? 11.619 3.672 -19.378 1.00 96.00 447 ILE A O 1
ATOM 3681 N N . LEU A 1 448 ? 13.216 3.730 -20.955 1.00 93.94 448 LEU A N 1
ATOM 3682 C CA . LEU A 1 448 ? 13.972 4.800 -20.316 1.00 93.94 448 LEU A CA 1
ATOM 3683 C C . LEU A 1 448 ? 13.171 6.102 -20.223 1.00 93.94 448 LEU A C 1
ATOM 3685 O O . LEU A 1 448 ? 13.175 6.734 -19.169 1.00 93.94 448 LEU A O 1
ATOM 3689 N N . LYS A 1 449 ? 12.431 6.462 -21.278 1.00 92.50 449 LYS A N 1
ATOM 3690 C CA . LYS A 1 449 ? 11.510 7.610 -21.256 1.00 92.50 449 LYS A CA 1
ATOM 3691 C C . LYS A 1 449 ? 10.497 7.487 -20.122 1.00 92.50 449 LYS A C 1
ATOM 3693 O O . LYS A 1 449 ? 10.350 8.413 -19.331 1.00 92.50 449 LYS A O 1
ATOM 3698 N N . ASN A 1 450 ? 9.861 6.325 -19.998 1.00 93.38 450 ASN A N 1
ATOM 3699 C CA . ASN A 1 450 ? 8.875 6.068 -18.954 1.00 93.38 450 ASN A CA 1
ATOM 3700 C C . ASN A 1 450 ? 9.493 6.070 -17.543 1.00 93.38 450 ASN A C 1
ATOM 3702 O O . ASN A 1 450 ? 8.902 6.625 -16.617 1.00 93.38 450 ASN A O 1
ATOM 3706 N N . LEU A 1 451 ? 10.696 5.508 -17.367 1.00 92.12 451 LEU A N 1
ATOM 3707 C CA . LEU A 1 451 ? 11.419 5.540 -16.089 1.00 92.12 451 LEU A CA 1
ATOM 3708 C C . LEU A 1 451 ? 11.758 6.968 -15.658 1.00 92.12 451 LEU A C 1
ATOM 3710 O O . LEU A 1 451 ? 11.544 7.313 -14.495 1.00 92.12 451 LEU A O 1
ATOM 3714 N N . ILE A 1 452 ? 12.267 7.787 -16.581 1.00 90.25 452 ILE A N 1
ATOM 3715 C CA . ILE A 1 452 ? 12.602 9.189 -16.315 1.00 90.25 452 ILE A CA 1
ATOM 3716 C C . ILE A 1 452 ? 11.327 9.955 -15.981 1.00 90.25 452 ILE A C 1
ATOM 3718 O O . ILE A 1 452 ? 11.241 10.516 -14.895 1.00 90.25 452 ILE A O 1
ATOM 3722 N N . TYR A 1 453 ? 10.307 9.886 -16.844 1.00 89.06 453 TYR A N 1
ATOM 3723 C CA . TYR A 1 453 ? 9.039 10.585 -16.636 1.00 89.06 453 TYR A CA 1
ATOM 3724 C C . TYR A 1 453 ? 8.398 10.228 -15.287 1.00 89.06 453 TYR A C 1
ATOM 3726 O O . TYR A 1 453 ? 8.016 11.117 -14.528 1.00 89.06 453 TYR A O 1
ATOM 3734 N N . SER A 1 454 ? 8.372 8.943 -14.921 1.00 88.94 454 SER A N 1
ATOM 3735 C CA . SER A 1 454 ? 7.818 8.502 -13.635 1.00 88.94 454 SER A CA 1
ATOM 3736 C C . SER A 1 454 ? 8.576 8.988 -12.395 1.00 88.94 454 SER A C 1
ATOM 3738 O O . SER A 1 454 ? 7.999 9.011 -11.310 1.00 88.94 454 SER A O 1
ATOM 3740 N N . SER A 1 455 ? 9.846 9.376 -12.545 1.00 84.12 455 SER A N 1
ATOM 3741 C CA . SER A 1 455 ? 10.707 9.839 -11.447 1.00 84.12 455 SER A CA 1
ATOM 3742 C C . SER A 1 455 ? 10.699 11.362 -11.280 1.00 84.12 455 SER A C 1
ATOM 3744 O O . SER A 1 455 ? 11.335 11.869 -10.363 1.00 84.12 455 SER A O 1
ATOM 3746 N N . THR A 1 456 ? 10.001 12.093 -12.154 1.00 76.69 456 THR A N 1
ATOM 3747 C CA . THR A 1 456 ? 9.913 13.557 -12.086 1.00 76.69 456 THR A CA 1
ATOM 3748 C C . THR A 1 456 ? 8.989 13.990 -10.940 1.00 76.69 456 THR A C 1
ATOM 3750 O O . THR A 1 456 ? 7.786 13.708 -10.949 1.00 76.69 456 THR A O 1
ATOM 3753 N N . GLU A 1 457 ? 9.541 14.639 -9.911 1.00 60.88 457 GLU A N 1
ATOM 3754 C CA . GLU A 1 457 ? 8.744 15.177 -8.804 1.00 60.88 457 GLU A CA 1
ATOM 3755 C C . GLU A 1 457 ? 8.004 16.463 -9.216 1.00 60.88 457 GLU A C 1
ATOM 3757 O O . GLU A 1 457 ? 8.446 17.219 -10.076 1.00 60.88 457 GLU A O 1
ATOM 3762 N N . LYS A 1 458 ? 6.853 16.735 -8.582 1.00 54.44 458 LYS A N 1
ATOM 3763 C CA . LYS A 1 458 ? 6.034 17.941 -8.834 1.00 54.44 458 LYS A CA 1
ATOM 3764 C C . LYS A 1 458 ? 6.685 19.249 -8.341 1.00 54.44 458 LYS A C 1
ATOM 3766 O O . LYS A 1 458 ? 6.181 20.319 -8.675 1.00 54.44 458 LYS A O 1
ATOM 3771 N N . ASN A 1 459 ? 7.748 19.185 -7.537 1.00 39.62 459 ASN A N 1
ATOM 3772 C CA . ASN A 1 459 ? 8.223 20.328 -6.750 1.00 39.62 459 ASN A CA 1
ATOM 3773 C C . ASN A 1 459 ? 9.109 21.331 -7.507 1.00 39.62 459 ASN A C 1
ATOM 3775 O O . ASN A 1 459 ? 9.229 22.458 -7.034 1.00 39.62 459 ASN A O 1
ATOM 3779 N N . ASP A 1 460 ? 9.614 21.012 -8.701 1.00 40.09 460 ASP A N 1
ATOM 3780 C CA . ASP A 1 460 ? 10.461 21.955 -9.457 1.00 40.09 460 ASP A CA 1
ATOM 3781 C C . ASP A 1 460 ? 9.674 22.939 -10.349 1.00 40.09 460 ASP A C 1
ATOM 3783 O O . ASP A 1 460 ? 10.229 23.868 -10.924 1.00 40.09 460 ASP A O 1
ATOM 3787 N N . VAL A 1 461 ? 8.338 22.837 -10.409 1.00 41.53 461 VAL A N 1
ATOM 3788 C CA . VAL A 1 461 ? 7.485 23.764 -11.199 1.00 41.53 461 VAL A CA 1
ATOM 3789 C C . VAL A 1 461 ? 6.710 24.750 -10.305 1.00 41.53 461 VAL A C 1
ATOM 3791 O O . VAL A 1 461 ? 5.855 25.511 -10.758 1.00 41.53 461 VAL A O 1
ATOM 3794 N N . GLY A 1 462 ? 7.021 24.775 -9.009 1.00 33.69 462 GLY A N 1
ATOM 3795 C CA . GLY A 1 462 ? 6.344 25.579 -7.995 1.00 33.69 462 GLY A CA 1
ATOM 3796 C C . GLY A 1 462 ? 6.872 27.003 -7.817 1.00 33.69 462 GLY A C 1
ATOM 3797 O O . GLY A 1 462 ? 6.825 27.495 -6.699 1.00 33.69 462 GLY A O 1
ATOM 3798 N N . THR A 1 463 ? 7.426 27.673 -8.835 1.00 34.31 463 THR A N 1
ATOM 3799 C CA . THR A 1 463 ? 7.647 29.144 -8.824 1.00 34.31 463 THR A CA 1
ATOM 3800 C C . THR A 1 463 ? 8.019 29.692 -10.207 1.00 34.31 463 THR A C 1
ATOM 3802 O O . THR A 1 463 ? 9.042 30.335 -10.396 1.00 34.31 463 THR A O 1
ATOM 3805 N N . SER A 1 464 ? 7.172 29.494 -11.217 1.00 32.56 464 SER A N 1
ATOM 3806 C CA . SER A 1 464 ? 7.189 30.398 -12.374 1.00 32.56 464 SER A CA 1
ATOM 3807 C C . SER A 1 464 ? 5.845 30.383 -13.085 1.00 32.56 464 SER A C 1
ATOM 3809 O O . SER A 1 464 ? 5.560 29.547 -13.940 1.00 32.56 464 SER A O 1
ATOM 3811 N N . HIS A 1 465 ? 4.996 31.345 -12.733 1.00 34.06 465 HIS A N 1
ATOM 3812 C CA . HIS A 1 465 ? 3.906 31.776 -13.596 1.00 34.06 465 HIS A CA 1
ATOM 3813 C C . HIS A 1 465 ? 4.504 32.467 -14.831 1.00 34.06 465 HIS A C 1
ATOM 3815 O O . HIS A 1 465 ? 4.600 33.686 -14.863 1.00 34.06 465 HIS A O 1
ATOM 3821 N N . ASN A 1 466 ? 4.959 31.682 -15.810 1.00 36.56 466 ASN A N 1
ATOM 3822 C CA . ASN A 1 466 ? 5.114 32.064 -17.220 1.00 36.56 466 ASN A CA 1
ATOM 3823 C C . ASN A 1 466 ? 5.466 30.820 -18.052 1.00 36.56 466 ASN A C 1
ATOM 3825 O O . ASN A 1 466 ? 6.548 30.689 -18.615 1.00 36.56 466 ASN A O 1
ATOM 3829 N N . PHE A 1 467 ? 4.534 29.870 -18.115 1.00 40.19 467 PHE A N 1
ATOM 3830 C CA . PHE A 1 467 ? 4.649 28.671 -18.941 1.00 40.19 467 PHE A CA 1
ATOM 3831 C C . PHE A 1 467 ? 3.621 28.742 -20.059 1.00 40.19 467 PHE A C 1
ATOM 3833 O O . PHE A 1 467 ? 2.447 28.547 -19.781 1.00 40.19 467 PHE A O 1
ATOM 3840 N N . ASN A 1 468 ? 4.067 29.036 -21.284 1.00 40.88 468 ASN A N 1
ATOM 3841 C CA . ASN A 1 468 ? 3.409 28.677 -22.550 1.00 40.88 468 ASN A CA 1
ATOM 3842 C C . ASN A 1 468 ? 4.373 28.981 -23.718 1.00 40.88 468 ASN A C 1
ATOM 3844 O O . ASN A 1 468 ? 4.224 29.979 -24.416 1.00 40.88 468 ASN A O 1
ATOM 3848 N N . SER A 1 469 ? 5.430 28.169 -23.860 1.00 39.66 469 SER A N 1
ATOM 3849 C CA . SER A 1 469 ? 6.179 27.921 -25.120 1.00 39.66 469 SER A CA 1
ATOM 3850 C C . SER A 1 469 ? 7.419 27.038 -24.905 1.00 39.66 469 SER A C 1
ATOM 3852 O O . SER A 1 469 ? 7.724 26.228 -25.765 1.00 39.66 469 SER A O 1
ATOM 3854 N N . SER A 1 470 ? 8.081 27.094 -23.742 1.00 49.88 470 SER A N 1
ATOM 3855 C CA . SER A 1 470 ? 9.386 26.435 -23.514 1.00 49.88 470 SER A CA 1
ATOM 3856 C C . SER A 1 470 ? 9.348 24.939 -23.159 1.00 49.88 470 SER A C 1
ATOM 3858 O O . SER A 1 470 ? 10.331 24.238 -23.371 1.00 49.88 470 SER A O 1
ATOM 3860 N N . LYS A 1 471 ? 8.233 24.414 -22.626 1.00 48.94 471 LYS A N 1
ATOM 3861 C CA . LYS A 1 471 ? 8.160 23.016 -22.147 1.00 48.94 471 LYS A CA 1
ATOM 3862 C C . LYS A 1 471 ? 8.143 21.981 -23.282 1.00 48.94 471 LYS A C 1
ATOM 3864 O O . LYS A 1 471 ? 8.630 20.871 -23.088 1.00 48.94 471 LYS A O 1
ATOM 3869 N N . PHE A 1 472 ? 7.591 22.341 -24.444 1.00 47.00 472 PHE A N 1
ATOM 3870 C CA . PHE A 1 472 ? 7.536 21.458 -25.614 1.00 47.00 472 PHE A CA 1
ATOM 3871 C C . PHE A 1 472 ? 8.924 21.275 -26.238 1.00 47.00 472 PHE A C 1
ATOM 3873 O O . PHE A 1 472 ? 9.357 20.138 -26.405 1.00 47.00 472 PHE A O 1
ATOM 3880 N N . ASP A 1 473 ? 9.672 22.366 -26.427 1.00 53.59 473 ASP A N 1
ATOM 3881 C CA . ASP A 1 473 ? 11.042 22.304 -26.952 1.00 53.59 473 ASP A CA 1
ATOM 3882 C C . ASP A 1 473 ? 11.979 21.522 -26.014 1.00 53.59 473 ASP A C 1
ATOM 3884 O O . ASP A 1 473 ? 12.782 20.706 -26.462 1.00 53.59 473 ASP A O 1
ATOM 3888 N N . SER A 1 474 ? 11.848 21.690 -24.691 1.00 66.69 474 SER A N 1
ATOM 3889 C CA . SER A 1 474 ? 12.660 20.941 -23.719 1.00 66.69 474 SER A CA 1
ATOM 3890 C C . SER A 1 474 ? 12.353 19.438 -23.688 1.00 66.69 474 SER A C 1
ATOM 3892 O O . SER A 1 474 ? 13.267 18.634 -23.507 1.00 66.69 474 SER A O 1
ATOM 3894 N N . LEU A 1 475 ? 11.090 19.034 -23.874 1.00 69.25 475 LEU A N 1
ATOM 3895 C CA . LEU A 1 475 ? 10.702 17.620 -23.866 1.00 69.25 475 LEU A CA 1
ATOM 3896 C C . LEU A 1 475 ? 11.182 16.893 -25.129 1.00 69.25 475 LEU A C 1
ATOM 3898 O O . LEU A 1 475 ? 11.622 15.745 -25.047 1.00 69.25 475 LEU A O 1
ATOM 3902 N N . ASP A 1 476 ? 11.139 17.560 -26.280 1.00 73.00 476 ASP A N 1
ATOM 3903 C CA . ASP A 1 476 ? 11.646 17.014 -27.539 1.00 73.00 476 ASP A CA 1
ATOM 3904 C C . ASP A 1 476 ? 13.174 16.884 -27.523 1.00 73.00 476 ASP A C 1
ATOM 3906 O O . ASP A 1 476 ? 13.701 15.829 -27.888 1.00 73.00 476 ASP A O 1
ATOM 3910 N N . LEU A 1 477 ? 13.882 17.880 -26.978 1.00 72.00 477 LEU A N 1
ATOM 3911 C CA . LEU A 1 477 ? 15.330 17.809 -26.751 1.00 72.00 477 LEU A CA 1
ATOM 3912 C C . LEU A 1 477 ? 15.712 16.678 -25.783 1.00 72.00 477 LEU A C 1
ATOM 3914 O O . LEU A 1 477 ? 16.659 15.930 -26.040 1.00 72.00 477 LEU A O 1
ATOM 3918 N N . LEU A 1 478 ? 14.955 16.497 -24.695 1.00 78.69 478 LEU A N 1
ATOM 3919 C CA . LEU A 1 478 ? 15.160 15.391 -23.757 1.00 78.69 478 LEU A CA 1
ATOM 3920 C C . LEU A 1 478 ? 14.905 14.035 -24.430 1.00 78.69 478 LEU A C 1
ATOM 3922 O O . LEU A 1 478 ? 15.696 13.102 -24.283 1.00 78.69 478 LEU A O 1
ATOM 3926 N N . ASN A 1 479 ? 13.831 13.922 -25.211 1.00 82.69 479 ASN A N 1
ATOM 3927 C CA . ASN A 1 479 ? 13.502 12.718 -25.968 1.00 82.69 479 ASN A CA 1
ATOM 3928 C C . ASN A 1 479 ? 14.590 12.358 -26.986 1.00 82.69 479 ASN A C 1
ATOM 3930 O O . ASN A 1 479 ? 14.909 11.172 -27.140 1.00 82.69 479 ASN A O 1
ATOM 3934 N N . GLU A 1 480 ? 15.157 13.350 -27.672 1.00 81.94 480 GLU A N 1
ATOM 3935 C CA . GLU A 1 480 ? 16.278 13.158 -28.589 1.00 81.94 480 GLU A CA 1
ATOM 3936 C C . GLU A 1 480 ? 17.534 12.713 -27.829 1.00 81.94 480 GLU A C 1
ATOM 3938 O O . GLU A 1 480 ? 18.158 11.723 -28.215 1.00 81.94 480 GLU A O 1
ATOM 3943 N N . SER A 1 481 ? 17.852 13.366 -26.706 1.00 81.12 481 SER A N 1
ATOM 3944 C CA . SER A 1 481 ? 18.985 13.018 -25.838 1.00 81.12 481 SER A CA 1
ATOM 3945 C C . SER A 1 481 ? 18.893 11.579 -25.313 1.00 81.12 481 SER A C 1
ATOM 3947 O O . SER A 1 481 ? 19.840 10.801 -25.445 1.00 81.12 481 SER A O 1
ATOM 3949 N N . ILE A 1 482 ? 17.724 11.159 -24.817 1.00 86.56 482 ILE A N 1
ATOM 3950 C CA . ILE A 1 482 ? 17.467 9.776 -24.384 1.00 86.56 482 ILE A CA 1
ATOM 3951 C C . ILE A 1 482 ? 17.699 8.801 -25.542 1.00 86.56 482 ILE A C 1
ATOM 3953 O O . ILE A 1 482 ? 18.424 7.813 -25.405 1.00 86.56 482 ILE A O 1
ATOM 3957 N N . SER A 1 483 ? 17.107 9.091 -26.703 1.00 89.12 483 SER A N 1
ATOM 3958 C CA . SER A 1 483 ? 17.209 8.237 -27.892 1.00 89.12 483 SER A CA 1
ATOM 3959 C C . SER A 1 483 ? 18.655 8.103 -28.372 1.00 89.12 483 SER A C 1
ATOM 3961 O O . SER A 1 483 ? 19.064 7.028 -28.823 1.00 89.12 483 SER A O 1
ATOM 3963 N N . PHE A 1 484 ? 19.430 9.180 -28.257 1.00 84.62 484 PHE A N 1
ATOM 3964 C CA . PHE A 1 484 ? 20.850 9.237 -28.572 1.00 84.62 484 PHE A CA 1
ATOM 3965 C C . PHE A 1 484 ? 21.689 8.395 -27.601 1.00 84.62 484 PHE A C 1
ATOM 3967 O O . PHE A 1 484 ? 22.491 7.569 -28.040 1.00 84.62 484 PHE A O 1
ATOM 3974 N N . GLN A 1 485 ? 21.476 8.540 -26.293 1.00 86.50 485 GLN A N 1
ATOM 3975 C CA . GLN A 1 485 ? 22.246 7.803 -25.289 1.00 86.50 485 GLN A CA 1
ATOM 3976 C C . GLN A 1 485 ? 21.972 6.294 -25.354 1.00 86.50 485 GLN A C 1
ATOM 3978 O O . GLN A 1 485 ? 22.912 5.499 -25.366 1.00 86.50 485 GLN A O 1
ATOM 3983 N N . VAL A 1 486 ? 20.710 5.876 -25.507 1.00 91.38 486 VAL A N 1
ATOM 3984 C CA . VAL A 1 486 ? 20.369 4.451 -25.694 1.00 91.38 486 VAL A CA 1
ATOM 3985 C C . VAL A 1 486 ? 21.018 3.892 -26.960 1.00 91.38 486 VAL A C 1
ATOM 3987 O O . VAL A 1 486 ? 21.526 2.772 -26.955 1.00 91.38 486 VAL A O 1
ATOM 3990 N N . ARG A 1 487 ? 21.062 4.677 -28.042 1.00 91.00 487 ARG A N 1
ATOM 3991 C CA . ARG A 1 487 ? 21.701 4.274 -29.302 1.00 91.00 487 ARG A CA 1
ATOM 3992 C C . ARG A 1 487 ? 23.196 4.038 -29.123 1.00 91.00 487 ARG A C 1
ATOM 3994 O O . ARG A 1 487 ? 23.702 3.032 -29.611 1.00 91.00 487 ARG A O 1
ATOM 4001 N N . LYS A 1 488 ? 23.888 4.909 -28.383 1.00 88.94 488 LYS A N 1
ATOM 4002 C CA . LYS A 1 488 ? 25.300 4.720 -28.023 1.00 88.94 488 LYS A CA 1
ATOM 4003 C C . LYS A 1 488 ? 25.516 3.410 -27.264 1.00 88.94 488 LYS A C 1
ATOM 4005 O O . LYS A 1 488 ? 26.388 2.633 -27.645 1.00 88.94 488 LYS A O 1
ATOM 4010 N N . MET A 1 489 ? 24.685 3.130 -26.259 1.00 90.56 489 MET A N 1
ATOM 4011 C CA . MET A 1 489 ? 24.754 1.864 -25.518 1.00 90.56 489 MET A CA 1
ATOM 4012 C C . MET A 1 489 ? 24.500 0.654 -26.434 1.00 90.56 489 MET A C 1
ATOM 4014 O O . MET A 1 489 ? 25.178 -0.363 -26.320 1.00 90.56 489 MET A O 1
ATOM 4018 N N . CYS A 1 490 ? 23.567 0.767 -27.386 1.00 94.19 490 CYS A N 1
ATOM 4019 C CA . CYS A 1 490 ? 23.279 -0.291 -28.359 1.00 94.19 490 CYS A CA 1
ATOM 4020 C C . CYS A 1 490 ? 24.439 -0.534 -29.336 1.00 94.19 490 CYS A C 1
ATOM 4022 O O . CYS A 1 490 ? 24.683 -1.682 -29.696 1.00 94.19 490 CYS A O 1
ATOM 4024 N N . ILE A 1 491 ? 25.168 0.512 -29.750 1.00 92.56 491 ILE A N 1
ATOM 4025 C CA . ILE A 1 491 ? 26.386 0.375 -30.569 1.00 92.56 491 ILE A CA 1
ATOM 4026 C C . ILE A 1 491 ? 27.424 -0.455 -29.815 1.00 92.56 491 ILE A C 1
ATOM 4028 O O . ILE A 1 491 ? 27.945 -1.424 -30.359 1.00 92.56 491 ILE A O 1
ATOM 4032 N N . GLU A 1 492 ? 27.705 -0.105 -28.561 1.00 91.00 492 GLU A N 1
ATOM 4033 C CA . GLU A 1 492 ? 28.679 -0.826 -27.737 1.00 91.00 492 GLU A CA 1
ATOM 4034 C C . GLU A 1 492 ? 28.262 -2.285 -27.523 1.00 91.00 492 GLU A C 1
ATOM 4036 O O . GLU A 1 492 ? 29.062 -3.190 -27.756 1.00 91.00 492 GLU A O 1
ATOM 4041 N N . ALA A 1 493 ? 26.994 -2.525 -27.179 1.00 93.19 493 ALA A N 1
ATOM 4042 C CA . ALA A 1 493 ? 26.453 -3.870 -27.001 1.00 93.19 493 ALA A CA 1
ATOM 4043 C C . ALA A 1 493 ? 26.517 -4.712 -28.290 1.00 93.19 493 ALA A C 1
ATOM 4045 O O . ALA A 1 493 ? 26.888 -5.883 -28.242 1.00 93.19 493 ALA A O 1
ATOM 4046 N N . ALA A 1 494 ? 26.229 -4.118 -29.453 1.00 94.06 494 ALA A N 1
ATOM 4047 C CA . ALA A 1 494 ? 26.341 -4.801 -30.740 1.00 94.06 494 ALA A CA 1
ATOM 4048 C C . ALA A 1 494 ? 27.797 -5.155 -31.084 1.00 94.06 494 ALA A C 1
ATOM 4050 O O . ALA A 1 494 ? 28.056 -6.239 -31.603 1.00 94.06 494 ALA A O 1
ATOM 4051 N N . LEU A 1 495 ? 28.762 -4.280 -30.773 1.00 92.19 495 LEU A N 1
ATOM 4052 C CA . LEU A 1 495 ? 30.189 -4.573 -30.959 1.00 92.19 495 LEU A CA 1
ATOM 4053 C C . LEU A 1 495 ? 30.661 -5.698 -30.026 1.00 92.19 495 LEU A C 1
ATOM 4055 O O . LEU A 1 495 ? 31.416 -6.569 -30.460 1.00 92.19 495 LEU A O 1
ATOM 4059 N N . VAL A 1 496 ? 30.190 -5.711 -28.775 1.00 91.38 496 VAL A N 1
ATOM 4060 C CA . VAL A 1 496 ? 30.439 -6.793 -27.807 1.00 91.38 496 VAL A CA 1
ATOM 4061 C C . VAL A 1 496 ? 29.890 -8.133 -28.319 1.00 91.38 496 VAL A C 1
ATOM 4063 O O . VAL A 1 496 ? 30.622 -9.120 -28.341 1.00 91.38 496 VAL A O 1
ATOM 4066 N N . ASP A 1 497 ? 28.661 -8.159 -28.844 1.00 90.38 497 ASP A N 1
ATOM 4067 C CA . ASP A 1 497 ? 28.032 -9.338 -29.478 1.00 90.38 497 ASP A CA 1
ATOM 4068 C C . ASP A 1 497 ? 28.625 -9.679 -30.865 1.00 90.38 497 ASP A C 1
ATOM 4070 O O . ASP A 1 497 ? 28.128 -10.528 -31.599 1.00 90.38 497 ASP A O 1
ATOM 4074 N N . SER A 1 498 ? 29.713 -9.012 -31.255 1.00 90.12 498 SER A N 1
ATOM 4075 C CA . SER A 1 498 ? 30.391 -9.165 -32.542 1.00 90.12 498 SER A CA 1
ATOM 4076 C C . SER A 1 498 ? 29.547 -8.898 -33.791 1.00 90.12 498 SER A C 1
ATOM 4078 O O . SER A 1 498 ? 29.879 -9.339 -34.893 1.00 90.12 498 SER A O 1
ATOM 4080 N N . ASN A 1 499 ? 28.495 -8.097 -33.648 1.00 91.94 499 ASN A N 1
ATOM 4081 C CA . ASN A 1 499 ? 27.614 -7.672 -34.723 1.00 91.94 499 ASN A CA 1
ATOM 4082 C C . ASN A 1 499 ? 28.005 -6.280 -35.246 1.00 91.94 499 ASN A C 1
ATOM 4084 O O . ASN A 1 499 ? 27.346 -5.269 -34.988 1.00 91.94 499 ASN A O 1
ATOM 4088 N N . PHE A 1 500 ? 29.102 -6.236 -36.008 1.00 92.75 500 PHE A N 1
ATOM 4089 C CA . PHE A 1 500 ? 29.611 -4.995 -36.602 1.00 92.75 500 PHE A CA 1
ATOM 4090 C C . PHE A 1 500 ? 28.578 -4.302 -37.500 1.00 92.75 500 PHE A C 1
ATOM 4092 O O . PHE A 1 500 ? 28.466 -3.079 -37.474 1.00 92.75 500 PHE A O 1
ATOM 4099 N N . GLU A 1 501 ? 27.818 -5.072 -38.283 1.00 92.19 501 GLU A N 1
ATOM 4100 C CA . GLU A 1 501 ? 26.854 -4.511 -39.230 1.00 92.19 501 GLU A CA 1
ATOM 4101 C C . GLU A 1 501 ? 25.774 -3.712 -38.504 1.00 92.19 501 GLU A C 1
ATOM 4103 O O . GLU A 1 501 ? 25.503 -2.568 -38.868 1.00 92.19 501 GLU A O 1
ATOM 4108 N N . LYS A 1 502 ? 25.222 -4.270 -37.419 1.00 92.75 502 LYS A N 1
ATOM 4109 C CA . LYS A 1 502 ? 24.196 -3.579 -36.638 1.00 92.75 502 LYS A CA 1
ATOM 4110 C C . LYS A 1 502 ? 24.757 -2.375 -35.880 1.00 92.75 502 LYS A C 1
ATOM 4112 O O . LYS A 1 502 ? 24.101 -1.338 -35.816 1.00 92.75 502 LYS A O 1
ATOM 4117 N N . ALA A 1 503 ? 25.984 -2.476 -35.365 1.00 92.75 503 ALA A N 1
ATOM 4118 C CA . ALA A 1 503 ? 26.678 -1.340 -34.759 1.00 92.75 503 ALA A CA 1
ATOM 4119 C C . ALA A 1 503 ? 26.878 -0.188 -35.763 1.00 92.75 503 ALA A C 1
ATOM 4121 O O . ALA A 1 503 ? 26.643 0.975 -35.433 1.00 92.75 503 ALA A O 1
ATOM 4122 N N . TYR A 1 504 ? 27.262 -0.507 -37.004 1.00 92.00 504 TYR A N 1
ATOM 4123 C CA . TYR A 1 504 ? 27.405 0.478 -38.074 1.00 92.00 504 TYR A CA 1
ATOM 4124 C C . TYR A 1 504 ? 26.053 1.071 -38.492 1.00 92.00 504 TYR A C 1
ATOM 4126 O O . TYR A 1 504 ? 25.947 2.286 -38.635 1.00 92.00 504 TYR A O 1
ATOM 4134 N N . GLU A 1 505 ? 25.006 0.252 -38.616 1.00 92.25 505 GLU A N 1
ATOM 4135 C CA . GLU A 1 505 ? 23.640 0.704 -38.915 1.00 92.25 505 GLU A CA 1
ATOM 4136 C C . GLU A 1 505 ? 23.145 1.729 -37.882 1.00 92.25 505 GLU A C 1
ATOM 4138 O O . GLU A 1 505 ? 22.649 2.797 -38.247 1.00 92.25 505 GLU A O 1
ATOM 4143 N N . PHE A 1 506 ? 23.353 1.462 -36.587 1.00 90.38 506 PHE A N 1
ATOM 4144 C CA . PHE A 1 506 ? 23.012 2.416 -35.532 1.00 90.38 506 PHE A CA 1
ATOM 4145 C C . PHE A 1 506 ? 23.814 3.715 -35.610 1.00 90.38 506 PHE A C 1
ATOM 4147 O O . PHE A 1 506 ? 23.295 4.753 -35.197 1.00 90.38 506 PHE A O 1
ATOM 4154 N N . ALA A 1 507 ? 25.029 3.679 -36.161 1.00 86.94 507 ALA A N 1
ATOM 4155 C CA . ALA A 1 507 ? 25.877 4.849 -36.338 1.00 86.94 507 ALA A CA 1
ATOM 4156 C C . ALA A 1 507 ? 25.468 5.735 -37.528 1.00 86.94 507 ALA A C 1
ATOM 4158 O O . ALA A 1 507 ? 25.745 6.934 -37.490 1.00 86.94 507 ALA A O 1
ATOM 4159 N N . ILE A 1 508 ? 24.780 5.201 -38.550 1.00 82.12 508 ILE A N 1
ATOM 4160 C CA . ILE A 1 508 ? 24.414 5.938 -39.779 1.00 82.12 508 ILE A CA 1
ATOM 4161 C C . ILE A 1 508 ? 23.730 7.286 -39.491 1.00 82.12 508 ILE A C 1
ATOM 4163 O O . ILE A 1 508 ? 24.168 8.288 -40.060 1.00 82.12 508 ILE A O 1
ATOM 4167 N N . PRO A 1 509 ? 22.724 7.391 -38.599 1.00 76.88 509 PRO A N 1
ATOM 4168 C CA . PRO A 1 509 ? 22.087 8.676 -38.310 1.00 76.88 509 PRO A CA 1
ATOM 4169 C C . PRO A 1 509 ? 23.056 9.749 -37.798 1.00 76.88 509 PRO A C 1
ATOM 4171 O O . PRO A 1 509 ? 22.856 10.927 -38.090 1.00 76.88 509 PRO A O 1
ATOM 4174 N N . HIS A 1 510 ? 24.136 9.369 -37.106 1.00 67.94 510 HIS A N 1
ATOM 4175 C CA . HIS A 1 510 ? 25.193 10.297 -36.683 1.00 67.94 510 HIS A CA 1
ATOM 4176 C C . HIS A 1 510 ? 26.051 10.769 -37.872 1.00 67.94 510 HIS A C 1
ATOM 4178 O O . HIS A 1 510 ? 26.456 11.932 -37.925 1.00 67.94 510 HIS A O 1
ATOM 4184 N N . LEU A 1 511 ? 26.293 9.887 -38.850 1.00 63.56 511 LEU A N 1
ATOM 4185 C CA . LEU A 1 511 ? 27.027 10.207 -40.082 1.00 63.56 511 LEU A CA 1
ATOM 4186 C C . LEU A 1 511 ? 26.230 11.160 -40.987 1.00 63.56 511 LEU A C 1
ATOM 4188 O O . LEU A 1 511 ? 26.807 12.023 -41.645 1.00 63.56 511 LEU A O 1
ATOM 4192 N N . VAL A 1 512 ? 24.902 11.010 -41.015 1.00 62.91 512 VAL A N 1
ATOM 4193 C CA . VAL A 1 512 ? 24.005 11.798 -41.873 1.00 62.91 512 VAL A CA 1
ATOM 4194 C C . VAL A 1 512 ? 23.645 13.144 -41.236 1.00 62.91 512 VAL A C 1
ATOM 4196 O O . VAL A 1 512 ? 23.764 14.171 -41.900 1.00 62.91 512 VAL A O 1
ATOM 4199 N N . SER A 1 513 ? 23.293 13.184 -39.945 1.00 59.75 513 SER A N 1
ATOM 4200 C CA . SER A 1 513 ? 22.832 14.417 -39.269 1.00 59.75 513 SER A CA 1
ATOM 4201 C C . SER A 1 513 ? 23.888 15.532 -39.204 1.00 59.75 513 SER A C 1
ATOM 4203 O O . SER A 1 513 ? 23.556 16.701 -39.041 1.00 59.75 513 SER A O 1
ATOM 4205 N N . THR A 1 514 ? 25.173 15.200 -39.344 1.00 50.62 514 THR A N 1
ATOM 4206 C CA . THR A 1 514 ? 26.280 16.175 -39.356 1.00 50.62 514 THR A CA 1
ATOM 4207 C C . THR A 1 514 ? 26.571 16.746 -40.746 1.00 50.62 514 THR A C 1
ATOM 4209 O O . THR A 1 514 ? 27.311 17.718 -40.868 1.00 50.62 514 THR A O 1
ATOM 4212 N N . SER A 1 515 ? 25.983 16.181 -41.808 1.00 42.84 515 SER A N 1
ATOM 4213 C CA . SER A 1 515 ? 26.130 16.707 -43.173 1.00 42.84 515 SER A CA 1
ATOM 4214 C C . SER A 1 515 ? 25.201 17.889 -43.476 1.00 42.84 515 SER A C 1
ATOM 4216 O O . SER A 1 515 ? 25.471 18.647 -44.403 1.00 42.84 515 SER A O 1
ATOM 4218 N N . THR A 1 516 ? 24.147 18.083 -42.677 1.00 42.91 516 THR A N 1
ATOM 4219 C CA . THR A 1 516 ? 23.075 19.066 -42.921 1.00 42.91 516 THR A CA 1
ATOM 4220 C C . THR A 1 516 ? 23.045 20.254 -41.957 1.00 42.91 516 THR A C 1
ATOM 4222 O O . THR A 1 516 ? 22.268 21.175 -42.180 1.00 42.91 516 THR A O 1
ATOM 4225 N N . THR A 1 517 ? 23.890 20.290 -40.924 1.00 39.69 517 THR A N 1
ATOM 4226 C CA . THR A 1 517 ? 23.830 21.333 -39.881 1.00 39.69 517 THR A CA 1
ATOM 4227 C C . THR A 1 517 ? 25.174 22.040 -39.736 1.00 39.69 517 THR A C 1
ATOM 4229 O O . THR A 1 517 ? 25.929 21.831 -38.794 1.00 39.69 517 THR A O 1
ATOM 4232 N N . SER A 1 518 ? 25.495 22.890 -40.711 1.00 39.44 518 SER A N 1
ATOM 4233 C CA . SER A 1 518 ? 26.441 23.986 -40.512 1.00 39.44 518 SER A CA 1
ATOM 4234 C C . SER A 1 518 ? 25.686 25.180 -39.930 1.00 39.44 518 SER A C 1
ATOM 4236 O O . SER A 1 518 ? 24.728 25.639 -40.548 1.00 39.44 518 SER A O 1
ATOM 4238 N N . ASN A 1 519 ? 26.191 25.709 -38.814 1.00 37.69 519 ASN A N 1
ATOM 4239 C CA . ASN A 1 519 ? 25.791 26.949 -38.132 1.00 37.69 519 ASN A CA 1
ATOM 4240 C C . ASN A 1 519 ? 24.723 26.799 -37.044 1.00 37.69 519 ASN A C 1
ATOM 4242 O O . ASN A 1 519 ? 23.598 27.243 -37.218 1.00 37.69 519 ASN A O 1
ATOM 4246 N N . GLN A 1 520 ? 25.129 26.298 -35.879 1.00 37.47 520 GLN A N 1
ATOM 4247 C CA . GLN A 1 520 ? 24.802 26.930 -34.595 1.00 37.47 520 GLN A CA 1
ATOM 4248 C C . GLN A 1 520 ? 25.787 26.408 -33.543 1.00 37.47 520 GLN A C 1
ATOM 4250 O O . GLN A 1 520 ? 25.652 25.317 -33.003 1.00 37.47 520 GLN A O 1
ATOM 4255 N N . LYS A 1 521 ? 26.849 27.186 -33.305 1.00 43.59 521 LYS A N 1
ATOM 4256 C CA . LYS A 1 521 ? 27.660 27.045 -32.095 1.00 43.59 521 LYS A CA 1
ATOM 4257 C C . LYS A 1 521 ? 26.849 27.649 -30.958 1.00 43.59 521 LYS A C 1
ATOM 4259 O O . LYS A 1 521 ? 26.854 28.867 -30.814 1.00 43.59 521 LYS A O 1
ATOM 4264 N N . GLU A 1 522 ? 26.210 26.819 -30.148 1.00 38.03 522 GLU A N 1
ATOM 4265 C CA . GLU A 1 522 ? 25.731 27.248 -28.838 1.00 38.03 522 GLU A CA 1
ATOM 4266 C C . GLU A 1 522 ? 26.366 26.390 -27.748 1.00 38.03 522 GLU A C 1
ATOM 4268 O O . GLU A 1 522 ? 26.125 25.193 -27.603 1.00 38.03 522 GLU A O 1
ATOM 4273 N N . ASN A 1 523 ? 27.244 27.046 -26.991 1.00 39.81 523 ASN A N 1
ATOM 4274 C CA . ASN A 1 523 ? 27.734 26.575 -25.711 1.00 39.81 523 ASN A CA 1
ATOM 4275 C C . ASN A 1 523 ? 26.567 26.633 -24.718 1.00 39.81 523 ASN A C 1
ATOM 4277 O O . ASN A 1 523 ? 26.351 27.664 -24.087 1.00 39.81 523 ASN A O 1
ATOM 4281 N N . ALA A 1 524 ? 25.827 25.541 -24.570 1.00 37.75 524 ALA A N 1
ATOM 4282 C CA . ALA A 1 524 ? 24.840 25.399 -23.509 1.00 37.75 524 ALA A CA 1
ATOM 4283 C C . ALA A 1 524 ? 25.074 24.079 -22.771 1.00 37.75 524 ALA A C 1
ATOM 4285 O O . ALA A 1 524 ? 24.353 23.104 -22.942 1.00 37.75 524 ALA A O 1
ATOM 4286 N N . SER A 1 525 ? 26.099 24.044 -21.917 1.00 40.81 525 SER A N 1
ATOM 4287 C CA . SER A 1 525 ? 26.108 23.109 -20.793 1.00 40.81 525 SER A CA 1
ATOM 4288 C C . SER A 1 525 ? 25.107 23.625 -19.760 1.00 40.81 525 SER A C 1
ATOM 4290 O O . SER A 1 525 ? 25.485 24.326 -18.822 1.00 40.81 525 SER A O 1
ATOM 4292 N N . THR A 1 526 ? 23.827 23.341 -19.972 1.00 40.81 526 THR A N 1
ATOM 4293 C CA . THR A 1 526 ? 22.801 23.530 -18.945 1.00 40.81 526 THR A CA 1
ATOM 4294 C C . THR A 1 526 ? 22.496 22.168 -18.335 1.00 40.81 526 THR A C 1
ATOM 4296 O O . THR A 1 526 ? 22.379 21.160 -19.032 1.00 40.81 526 THR A O 1
ATOM 4299 N N . VAL A 1 527 ? 22.502 22.122 -17.006 1.00 41.78 527 VAL A N 1
ATOM 4300 C CA . VAL A 1 527 ? 21.939 21.005 -16.249 1.00 41.78 527 VAL A CA 1
ATOM 4301 C C . VAL A 1 527 ? 20.437 21.250 -16.271 1.00 41.78 527 VAL A C 1
ATOM 4303 O O . VAL A 1 527 ? 20.013 22.348 -15.909 1.00 41.78 527 VAL A O 1
ATOM 4306 N N . ASP A 1 528 ? 19.661 20.299 -16.780 1.00 45.88 528 ASP A N 1
ATOM 4307 C CA . ASP A 1 528 ? 18.209 20.390 -16.668 1.00 45.88 528 ASP A CA 1
ATOM 4308 C C . ASP A 1 528 ? 17.768 20.143 -15.212 1.00 45.88 528 ASP A C 1
ATOM 4310 O O . ASP A 1 528 ? 18.514 19.586 -14.401 1.00 45.88 528 ASP A O 1
ATOM 4314 N N . ASP A 1 529 ? 16.540 20.544 -14.879 1.00 42.31 529 ASP A N 1
ATOM 4315 C CA . ASP A 1 529 ? 15.889 20.277 -13.582 1.00 42.31 529 ASP A CA 1
ATOM 4316 C C . ASP A 1 529 ? 15.869 18.778 -13.204 1.00 42.31 529 ASP A C 1
ATOM 4318 O O . ASP A 1 529 ? 15.616 18.422 -12.059 1.00 42.31 529 ASP A O 1
ATOM 4322 N N . PHE A 1 530 ? 16.160 17.871 -14.145 1.00 47.97 530 PHE A N 1
ATOM 4323 C CA . PHE A 1 530 ? 16.135 16.420 -13.957 1.00 47.97 530 PHE A CA 1
ATOM 4324 C C . PHE A 1 530 ? 17.507 15.825 -13.598 1.00 47.97 530 PHE A C 1
ATOM 4326 O O . PHE A 1 530 ? 17.655 14.600 -13.536 1.00 47.97 530 PHE A O 1
ATOM 4333 N N . GLY A 1 531 ? 18.523 16.667 -13.365 1.00 44.38 531 GLY A N 1
ATOM 4334 C CA . GLY A 1 531 ? 19.886 16.232 -13.043 1.00 44.38 531 GLY A CA 1
ATOM 4335 C C . GLY A 1 531 ? 20.622 15.596 -14.229 1.00 44.38 531 GLY A C 1
ATOM 4336 O O . GLY A 1 531 ? 21.670 14.967 -14.049 1.00 44.38 531 GLY A O 1
ATOM 4337 N N . LEU A 1 532 ? 20.094 15.753 -15.444 1.00 49.31 532 LEU A N 1
ATOM 4338 C CA . LEU A 1 532 ? 20.676 15.280 -16.686 1.00 49.31 532 LEU A CA 1
ATOM 4339 C C . LEU A 1 532 ? 21.511 16.398 -17.306 1.00 49.31 532 LEU A C 1
ATOM 4341 O O . LEU A 1 532 ? 21.041 17.469 -17.690 1.00 49.31 532 LEU A O 1
ATOM 4345 N N . LYS A 1 533 ? 22.814 16.142 -17.419 1.00 49.31 533 LYS A N 1
ATOM 4346 C CA . LYS A 1 533 ? 23.706 17.003 -18.189 1.00 49.31 533 LYS A CA 1
ATOM 4347 C C . LYS A 1 533 ? 23.335 16.815 -19.660 1.00 49.31 533 LYS A C 1
ATOM 4349 O O . LYS A 1 533 ? 23.644 15.771 -20.234 1.00 49.31 533 LYS A O 1
ATOM 4354 N N . ILE A 1 534 ? 22.665 17.795 -20.265 1.00 48.06 534 ILE A N 1
ATOM 4355 C CA . ILE A 1 534 ? 22.437 17.819 -21.714 1.00 48.06 534 ILE A CA 1
ATOM 4356 C C . ILE A 1 534 ? 23.802 18.090 -22.355 1.00 48.06 534 ILE A C 1
ATOM 4358 O O . ILE A 1 534 ? 24.238 19.228 -22.516 1.00 48.06 534 ILE A O 1
ATOM 4362 N N . VAL A 1 535 ? 24.555 17.022 -22.610 1.00 47.84 535 VAL A N 1
ATOM 4363 C CA . VAL A 1 535 ? 25.863 17.111 -23.258 1.00 47.84 535 VAL A CA 1
ATOM 4364 C C . VAL A 1 535 ? 25.641 17.326 -24.751 1.00 47.84 535 VAL A C 1
ATOM 4366 O O . VAL A 1 535 ? 24.811 16.661 -25.371 1.00 47.84 535 VAL A O 1
ATOM 4369 N N . SER A 1 536 ? 26.380 18.267 -25.340 1.00 51.72 536 SER A N 1
ATOM 4370 C CA . SER A 1 536 ? 26.314 18.541 -26.772 1.00 51.72 536 SER A CA 1
ATOM 4371 C C . SER A 1 536 ? 26.592 17.263 -27.574 1.00 51.72 536 SER A C 1
ATOM 4373 O O . SER A 1 536 ? 27.622 16.607 -27.400 1.00 51.72 536 SER A O 1
ATOM 4375 N N . LYS A 1 537 ? 25.667 16.933 -28.485 1.00 57.62 537 LYS A N 1
ATOM 4376 C CA . LYS A 1 537 ? 25.640 15.747 -29.371 1.00 57.62 537 LYS A CA 1
ATOM 4377 C C . LYS A 1 537 ? 26.996 15.408 -30.014 1.00 57.62 537 LYS A C 1
ATOM 4379 O O . LYS A 1 537 ? 27.280 14.248 -30.311 1.00 57.62 537 LYS A O 1
ATOM 4384 N N . GLU A 1 538 ? 27.839 16.413 -30.225 1.00 53.38 538 GLU A N 1
ATOM 4385 C CA . GLU A 1 538 ? 29.119 16.332 -30.930 1.00 53.38 538 GLU A CA 1
ATOM 4386 C C . GLU A 1 538 ? 30.276 15.820 -30.055 1.00 53.38 538 GLU A C 1
ATOM 4388 O O . GLU A 1 538 ? 31.113 15.058 -30.538 1.00 53.38 538 GLU A O 1
ATOM 4393 N N . THR A 1 539 ? 30.307 16.155 -28.759 1.00 56.06 539 THR A N 1
ATOM 4394 C CA . THR A 1 539 ? 31.464 15.862 -27.888 1.00 56.06 539 THR A CA 1
ATOM 4395 C C . THR A 1 539 ? 31.526 14.412 -27.399 1.00 56.06 539 THR A C 1
ATOM 4397 O O . THR A 1 539 ? 32.612 13.927 -27.084 1.00 56.06 539 THR A O 1
ATOM 4400 N N . GLU A 1 540 ? 30.405 13.681 -27.408 1.00 63.47 540 GLU A N 1
ATOM 4401 C CA . GLU A 1 540 ? 30.346 12.263 -27.006 1.00 63.47 540 GLU A CA 1
ATOM 4402 C C . GLU A 1 540 ? 30.210 11.276 -28.180 1.00 63.47 540 GLU A C 1
ATOM 4404 O O . GLU A 1 540 ? 30.537 10.098 -28.027 1.00 63.47 540 GLU A O 1
ATOM 4409 N N . SER A 1 541 ? 29.774 11.732 -29.363 1.00 73.00 541 SER A N 1
ATOM 4410 C CA . SER A 1 541 ? 29.547 10.859 -30.533 1.00 73.00 541 SER A CA 1
ATOM 4411 C C . SER A 1 541 ? 30.834 10.264 -31.114 1.00 73.00 541 SER A C 1
ATOM 4413 O O . SER A 1 541 ? 30.816 9.161 -31.668 1.00 73.00 541 SER A O 1
ATOM 4415 N N . TRP A 1 542 ? 31.957 10.985 -31.018 1.00 85.00 542 TRP A N 1
ATOM 4416 C CA . TRP A 1 542 ? 33.216 10.572 -31.646 1.00 85.00 542 TRP A CA 1
ATOM 4417 C C . TRP A 1 542 ? 33.742 9.258 -31.060 1.00 85.00 542 TRP A C 1
ATOM 4419 O O . TRP A 1 542 ? 34.270 8.431 -31.798 1.00 85.00 542 TRP A O 1
ATOM 4429 N N . ALA A 1 543 ? 33.553 9.028 -29.757 1.00 85.00 543 ALA A N 1
ATOM 4430 C CA . ALA A 1 543 ? 34.056 7.838 -29.083 1.00 85.00 543 ALA A CA 1
ATOM 4431 C C . ALA A 1 543 ? 33.409 6.566 -29.651 1.00 85.00 543 ALA A C 1
ATOM 4433 O O . ALA A 1 543 ? 34.115 5.617 -29.979 1.00 85.00 543 ALA A O 1
ATOM 4434 N N . SER A 1 544 ? 32.091 6.567 -29.856 1.00 87.06 544 SER A N 1
ATOM 4435 C CA . SER A 1 544 ? 31.353 5.429 -30.422 1.00 87.06 544 SER A CA 1
ATOM 4436 C C . SER A 1 544 ? 31.768 5.137 -31.864 1.00 87.06 544 SER A C 1
ATOM 4438 O O . SER A 1 544 ? 32.001 3.983 -32.224 1.00 87.06 544 SER A O 1
ATOM 4440 N N . LEU A 1 545 ? 31.929 6.183 -32.685 1.00 89.62 545 LEU A N 1
ATOM 4441 C CA . LEU A 1 545 ? 32.417 6.057 -34.063 1.00 89.62 545 LEU A CA 1
ATOM 4442 C C . LEU A 1 545 ? 33.853 5.528 -34.111 1.00 89.62 545 LEU A C 1
ATOM 4444 O O . LEU A 1 545 ? 34.180 4.670 -34.935 1.00 89.62 545 LEU A O 1
ATOM 4448 N N . PHE A 1 546 ? 34.701 6.003 -33.201 1.00 89.94 546 PHE A N 1
ATOM 4449 C CA . PHE A 1 546 ? 36.055 5.503 -33.045 1.00 89.94 546 PHE A CA 1
ATOM 4450 C C . PHE A 1 546 ? 36.073 4.029 -32.625 1.00 89.94 546 PHE A C 1
ATOM 4452 O O . PHE A 1 546 ? 36.844 3.263 -33.200 1.00 89.94 546 PHE A O 1
ATOM 4459 N N . GLN A 1 547 ? 35.202 3.594 -31.704 1.00 89.62 547 GLN A N 1
ATOM 4460 C CA . GLN A 1 547 ? 35.103 2.180 -31.317 1.00 89.62 547 GLN A CA 1
ATOM 4461 C C . GLN A 1 547 ? 34.693 1.292 -32.494 1.00 89.62 547 GLN A C 1
ATOM 4463 O O . GLN A 1 547 ? 35.331 0.267 -32.715 1.00 89.62 547 GLN A O 1
ATOM 4468 N N . ILE A 1 548 ? 33.718 1.709 -33.310 1.00 91.56 548 ILE A N 1
ATOM 4469 C CA . ILE A 1 548 ? 33.351 1.000 -34.550 1.00 91.56 548 ILE A CA 1
ATOM 4470 C C . ILE A 1 548 ? 34.564 0.897 -35.485 1.00 91.56 548 ILE A C 1
ATOM 4472 O O . ILE A 1 548 ? 34.893 -0.175 -35.992 1.00 91.56 548 ILE A O 1
ATOM 4476 N N . GLY A 1 549 ? 35.268 2.009 -35.690 1.00 89.19 549 GLY A N 1
ATOM 4477 C CA . GLY A 1 549 ? 36.456 2.074 -36.536 1.00 89.19 549 GLY A CA 1
ATOM 4478 C C . GLY A 1 549 ? 37.633 1.227 -36.050 1.00 89.19 549 GLY A C 1
ATOM 4479 O O . GLY A 1 549 ? 38.372 0.651 -36.849 1.00 89.19 549 GLY A O 1
ATOM 4480 N N . LYS A 1 550 ? 37.802 1.127 -34.732 1.00 90.44 550 LYS A N 1
ATOM 4481 C CA . LYS A 1 550 ? 38.847 0.341 -34.073 1.00 90.44 550 LYS A CA 1
ATOM 4482 C C . LYS A 1 550 ? 38.481 -1.139 -33.964 1.00 90.44 550 LYS A C 1
ATOM 4484 O O . LYS A 1 550 ? 39.390 -1.962 -33.903 1.00 90.44 550 LYS A O 1
ATOM 4489 N N . TYR A 1 551 ? 37.193 -1.476 -33.957 1.00 90.56 551 TYR A N 1
ATOM 4490 C CA . TYR A 1 551 ? 36.686 -2.816 -33.674 1.00 90.56 551 TYR A CA 1
ATOM 4491 C C . TYR A 1 551 ? 37.346 -3.901 -34.533 1.00 90.56 551 TYR A C 1
ATOM 4493 O O . TYR A 1 551 ? 37.513 -3.753 -35.748 1.00 90.56 551 TYR A O 1
ATOM 4501 N N . ILE A 1 552 ? 37.719 -5.007 -33.892 1.00 85.56 552 ILE A N 1
ATOM 4502 C CA . ILE A 1 552 ? 38.264 -6.199 -34.539 1.00 85.56 552 ILE A CA 1
ATOM 4503 C C . ILE A 1 552 ? 37.452 -7.388 -34.048 1.00 85.56 552 ILE A C 1
ATOM 4505 O O . ILE A 1 552 ? 37.459 -7.678 -32.854 1.00 85.56 552 ILE A O 1
ATOM 4509 N N . SER A 1 553 ? 36.756 -8.063 -34.963 1.00 84.81 553 SER A N 1
ATOM 4510 C CA . SER A 1 553 ? 36.003 -9.262 -34.608 1.00 84.81 553 SER A CA 1
ATOM 4511 C C . SER A 1 553 ? 36.938 -10.446 -34.371 1.00 84.81 553 SER A C 1
ATOM 4513 O O . SER A 1 553 ? 37.847 -10.659 -35.178 1.00 84.81 553 SER A O 1
ATOM 4515 N N . PRO A 1 554 ? 36.696 -11.270 -33.335 1.00 82.31 554 PRO A N 1
ATOM 4516 C CA . PRO A 1 554 ? 37.421 -12.524 -33.150 1.00 82.31 554 PRO A CA 1
ATOM 4517 C C . PRO A 1 554 ? 37.111 -13.561 -34.243 1.00 82.31 554 PRO A C 1
ATOM 4519 O O . PRO A 1 554 ? 37.854 -14.529 -34.383 1.00 82.31 554 PRO A O 1
ATOM 4522 N N . PHE A 1 555 ? 36.030 -13.364 -35.005 1.00 80.00 555 PHE A N 1
ATOM 4523 C CA . PHE A 1 555 ? 35.593 -14.249 -36.089 1.00 80.00 555 PHE A CA 1
ATOM 4524 C C . PHE A 1 555 ? 36.143 -13.854 -37.457 1.00 80.00 555 PHE A C 1
ATOM 4526 O O . PHE A 1 555 ? 35.966 -14.594 -38.422 1.00 80.00 555 PHE A O 1
ATOM 4533 N N . TRP A 1 556 ? 36.788 -12.692 -37.570 1.00 82.12 556 TRP A N 1
ATOM 4534 C CA . TRP A 1 556 ? 37.498 -12.367 -38.796 1.00 82.12 556 TRP A CA 1
ATOM 4535 C C . TRP A 1 556 ? 38.752 -13.235 -38.857 1.00 82.12 556 TRP A C 1
ATOM 4537 O O . TRP A 1 556 ? 39.649 -13.115 -38.022 1.00 82.12 556 TRP A O 1
ATOM 4547 N N . GLU A 1 557 ? 38.805 -14.124 -39.846 1.00 67.56 557 GLU A N 1
ATOM 4548 C CA . GLU A 1 557 ? 40.048 -14.786 -40.231 1.00 67.56 557 GLU A CA 1
ATOM 4549 C C . GLU A 1 557 ? 41.071 -13.736 -40.714 1.00 67.56 557 GLU A C 1
ATOM 4551 O O . GLU A 1 557 ? 40.815 -12.530 -40.706 1.00 67.56 557 GLU A O 1
ATOM 4556 N N . SER A 1 558 ? 42.265 -14.163 -41.131 1.00 64.94 558 SER A N 1
ATOM 4557 C CA . SER A 1 558 ? 43.359 -13.250 -41.506 1.00 64.94 558 SER A CA 1
ATOM 4558 C C . SER A 1 558 ? 43.014 -12.220 -42.600 1.00 64.94 558 SER A C 1
ATOM 4560 O O . SER A 1 558 ? 43.773 -11.264 -42.772 1.00 64.94 558 SER A O 1
ATOM 4562 N N . ASP A 1 559 ? 41.888 -12.377 -43.304 1.00 73.38 559 ASP A N 1
ATOM 4563 C CA . ASP A 1 559 ? 41.390 -11.459 -44.326 1.00 73.38 559 ASP A CA 1
ATOM 4564 C C . ASP A 1 559 ? 40.023 -10.856 -43.930 1.00 73.38 559 ASP A C 1
ATOM 4566 O O . ASP A 1 559 ? 39.008 -11.544 -43.840 1.00 73.38 559 ASP A O 1
ATOM 4570 N N . ILE A 1 560 ? 39.994 -9.534 -43.716 1.00 82.88 560 ILE A N 1
ATOM 4571 C CA . ILE A 1 560 ? 38.771 -8.772 -43.417 1.00 82.88 560 ILE A CA 1
ATOM 4572 C C . ILE A 1 560 ? 38.087 -8.380 -44.742 1.00 82.88 560 ILE A C 1
ATOM 4574 O O . ILE A 1 560 ? 38.766 -7.849 -45.626 1.00 82.88 560 ILE A O 1
ATOM 4578 N N . PRO A 1 561 ? 36.759 -8.564 -44.890 1.00 86.25 561 PRO A N 1
ATOM 4579 C CA . PRO A 1 561 ? 36.021 -8.111 -46.069 1.00 86.25 561 PRO A CA 1
ATOM 4580 C C . PRO A 1 561 ? 36.214 -6.618 -46.359 1.00 86.25 561 PRO A C 1
ATOM 4582 O O . PRO A 1 561 ? 36.155 -5.786 -45.451 1.00 86.25 561 PRO A O 1
ATOM 4585 N N . ILE A 1 562 ? 36.395 -6.265 -47.636 1.00 87.06 562 ILE A N 1
ATOM 4586 C CA . ILE A 1 562 ? 36.677 -4.881 -48.041 1.00 87.06 562 ILE A CA 1
ATOM 4587 C C . ILE A 1 562 ? 35.553 -3.912 -47.664 1.00 87.06 562 ILE A C 1
ATOM 4589 O O . ILE A 1 562 ? 35.836 -2.827 -47.168 1.00 87.06 562 ILE A O 1
ATOM 4593 N N . ASP A 1 563 ? 34.295 -4.344 -47.776 1.00 89.12 563 ASP A N 1
ATOM 4594 C CA . ASP A 1 563 ? 33.126 -3.535 -47.417 1.00 89.12 563 ASP A CA 1
ATOM 4595 C C . ASP A 1 563 ? 33.132 -3.151 -45.929 1.00 89.12 563 ASP A C 1
ATOM 4597 O O . ASP A 1 563 ? 32.739 -2.047 -45.553 1.00 89.12 563 ASP A O 1
ATOM 4601 N N . ILE A 1 564 ? 33.622 -4.048 -45.065 1.00 89.44 564 ILE A N 1
ATOM 4602 C CA . ILE A 1 564 ? 33.769 -3.791 -43.627 1.00 89.44 564 ILE A CA 1
ATOM 4603 C C . ILE A 1 564 ? 34.895 -2.785 -43.389 1.00 89.44 564 ILE A C 1
ATOM 4605 O O . ILE A 1 564 ? 34.730 -1.868 -42.586 1.00 89.44 564 ILE A O 1
ATOM 4609 N N . ILE A 1 565 ? 36.027 -2.915 -44.090 1.00 89.38 565 ILE A N 1
ATOM 4610 C CA . ILE A 1 565 ? 37.129 -1.948 -43.988 1.00 89.38 565 ILE A CA 1
ATOM 4611 C C . ILE A 1 565 ? 36.657 -0.558 -44.437 1.00 89.38 565 ILE A C 1
ATOM 4613 O O . ILE A 1 565 ? 36.930 0.421 -43.744 1.00 89.38 565 ILE A O 1
ATOM 4617 N N . ASP A 1 566 ? 35.880 -0.476 -45.517 1.00 91.44 566 ASP A N 1
ATOM 4618 C CA . ASP A 1 566 ? 35.312 0.775 -46.027 1.00 91.44 566 ASP A CA 1
ATOM 4619 C C . ASP A 1 566 ? 34.356 1.409 -45.010 1.00 91.44 566 ASP A C 1
ATOM 4621 O O . ASP A 1 566 ? 34.480 2.592 -44.686 1.00 91.44 566 ASP A O 1
ATOM 4625 N N . LYS A 1 567 ? 33.464 0.615 -44.407 1.00 92.94 567 LYS A N 1
ATOM 4626 C CA . LYS A 1 567 ? 32.587 1.067 -43.314 1.00 92.94 567 LYS A CA 1
ATOM 4627 C C . LYS A 1 567 ? 33.378 1.573 -42.102 1.00 92.94 567 LYS A C 1
ATOM 4629 O O . LYS A 1 567 ? 33.051 2.631 -41.561 1.00 92.94 567 LYS A O 1
ATOM 4634 N N . LYS A 1 568 ? 34.451 0.879 -41.703 1.00 92.62 568 LYS A N 1
ATOM 4635 C CA . LYS A 1 568 ? 35.346 1.306 -40.611 1.00 92.62 568 LYS A CA 1
ATOM 4636 C C . LYS A 1 568 ? 36.059 2.618 -40.934 1.00 92.62 568 LYS A C 1
ATOM 4638 O O . LYS A 1 568 ? 36.078 3.523 -40.102 1.00 92.62 568 LYS A O 1
ATOM 4643 N N . MET A 1 569 ? 36.617 2.743 -42.138 1.00 91.44 569 MET A N 1
ATOM 4644 C CA . MET A 1 569 ? 37.280 3.964 -42.602 1.00 91.44 569 MET A CA 1
ATOM 4645 C C . MET A 1 569 ? 36.310 5.140 -42.666 1.00 91.44 569 MET A C 1
ATOM 4647 O O . MET A 1 569 ? 36.672 6.240 -42.251 1.00 91.44 569 MET A O 1
ATOM 4651 N N . ASN A 1 570 ? 35.073 4.904 -43.109 1.00 91.06 570 ASN A N 1
ATOM 4652 C CA . ASN A 1 570 ? 34.016 5.907 -43.093 1.00 91.06 570 ASN A CA 1
ATOM 4653 C C . ASN A 1 570 ? 33.730 6.362 -41.657 1.00 91.06 570 ASN A C 1
ATOM 4655 O O . ASN A 1 570 ? 33.843 7.551 -41.374 1.00 91.06 570 ASN A O 1
ATOM 4659 N N . ALA A 1 571 ? 33.453 5.444 -40.725 1.00 90.31 571 ALA A N 1
ATOM 4660 C CA . ALA A 1 571 ? 33.194 5.792 -39.323 1.00 90.31 571 ALA A CA 1
ATOM 4661 C C . ALA A 1 571 ? 34.338 6.617 -38.696 1.00 90.31 571 ALA A C 1
ATOM 4663 O O . ALA A 1 571 ? 34.085 7.636 -38.055 1.00 90.31 571 ALA A O 1
ATOM 4664 N N . LEU A 1 572 ? 35.597 6.239 -38.946 1.00 91.44 572 LEU A N 1
ATOM 4665 C CA . LEU A 1 572 ? 36.780 6.979 -38.486 1.00 91.44 572 LEU A CA 1
ATOM 4666 C C . LEU A 1 572 ? 36.902 8.365 -39.131 1.00 91.44 572 LEU A C 1
ATOM 4668 O O . LEU A 1 572 ? 37.229 9.329 -38.443 1.00 91.44 572 LEU A O 1
ATOM 4672 N N . ALA A 1 573 ? 36.616 8.488 -40.429 1.00 90.06 573 ALA A N 1
ATOM 4673 C CA . ALA A 1 573 ? 36.638 9.772 -41.127 1.00 90.06 573 ALA A CA 1
ATOM 4674 C C . ALA A 1 573 ? 35.595 10.745 -40.557 1.00 90.06 573 ALA A C 1
ATOM 4676 O O . ALA A 1 573 ? 35.877 11.931 -40.404 1.00 90.06 573 ALA A O 1
ATOM 4677 N N . TYR A 1 574 ? 34.410 10.250 -40.193 1.00 86.56 574 TYR A N 1
ATOM 4678 C CA . TYR A 1 574 ? 33.413 11.055 -39.489 1.00 86.56 574 TYR A CA 1
ATOM 4679 C C . TYR A 1 574 ? 33.834 11.361 -38.053 1.00 86.56 574 TYR A C 1
ATOM 4681 O O . TYR A 1 574 ? 33.696 12.501 -37.623 1.00 86.56 574 TYR A O 1
ATOM 4689 N N . SER A 1 575 ? 34.426 10.399 -37.340 1.00 88.50 575 SER A N 1
ATOM 4690 C CA . SER A 1 575 ? 34.985 10.636 -36.008 1.00 88.50 575 SER A CA 1
ATOM 4691 C C . SER A 1 575 ? 36.020 11.766 -36.012 1.00 88.50 575 SER A C 1
ATOM 4693 O O . SER A 1 575 ? 36.007 12.573 -35.092 1.00 88.50 575 SER A O 1
ATOM 4695 N N . LEU A 1 576 ? 36.872 11.869 -37.042 1.00 88.12 576 LEU A N 1
ATOM 4696 C CA . LEU A 1 576 ? 37.859 12.952 -37.189 1.00 88.12 576 LEU A CA 1
ATOM 4697 C C . LEU A 1 576 ? 37.234 14.344 -37.341 1.00 88.12 576 LEU A C 1
ATOM 4699 O O . LEU A 1 576 ? 37.875 15.333 -37.001 1.00 88.12 576 LEU A O 1
ATOM 4703 N N . LYS A 1 577 ? 36.003 14.439 -37.859 1.00 85.94 577 LYS A N 1
ATOM 4704 C CA . LYS A 1 577 ? 35.314 15.727 -38.029 1.00 85.94 577 LYS A CA 1
ATOM 4705 C C . LYS A 1 577 ? 34.821 16.308 -36.706 1.00 85.94 577 LYS A C 1
ATOM 4707 O O . LYS A 1 577 ? 34.710 17.523 -36.600 1.00 85.94 577 LYS A O 1
ATOM 4712 N N . ILE A 1 578 ? 34.497 15.445 -35.742 1.00 82.88 578 ILE A N 1
ATOM 4713 C CA . ILE A 1 578 ? 33.818 15.825 -34.494 1.00 82.88 578 ILE A CA 1
ATOM 4714 C C . ILE A 1 578 ? 34.656 15.579 -33.234 1.00 82.88 578 ILE A C 1
ATOM 4716 O O . ILE A 1 578 ? 34.270 16.006 -32.151 1.00 82.88 578 ILE A O 1
ATOM 4720 N N . CYS A 1 579 ? 35.781 14.865 -33.335 1.00 84.31 579 CYS A N 1
ATOM 4721 C CA . CYS A 1 579 ? 36.596 14.557 -32.168 1.00 84.31 579 CYS A CA 1
ATOM 4722 C C . CYS A 1 579 ? 37.306 15.803 -31.607 1.00 84.31 579 CYS A C 1
ATOM 4724 O O . CYS A 1 579 ? 37.694 16.691 -32.373 1.00 84.31 579 CYS A O 1
ATOM 4726 N N . PRO A 1 580 ? 37.573 15.834 -30.290 1.00 86.25 580 PRO A N 1
ATOM 4727 C CA . PRO A 1 580 ? 38.459 16.818 -29.679 1.00 86.25 580 PRO A CA 1
ATOM 4728 C C . PRO A 1 580 ? 39.849 16.813 -30.329 1.00 86.25 580 PRO A C 1
ATOM 4730 O O . PRO A 1 580 ? 40.318 15.772 -30.808 1.00 86.25 580 PRO A O 1
ATOM 4733 N N . GLN A 1 581 ? 40.530 17.964 -30.325 1.00 84.44 581 GLN A N 1
ATOM 4734 C CA . GLN A 1 581 ? 41.834 18.119 -30.984 1.00 84.44 581 GLN A CA 1
ATOM 4735 C C . GLN A 1 581 ? 42.879 17.132 -30.448 1.00 84.44 581 GLN A C 1
ATOM 4737 O O . GLN A 1 581 ? 43.724 16.648 -31.201 1.00 84.44 581 GLN A O 1
ATOM 4742 N N . GLU A 1 582 ? 42.779 16.767 -29.172 1.00 87.50 582 GLU A N 1
ATOM 4743 C CA . GLU A 1 582 ? 43.692 15.855 -28.487 1.00 87.50 582 GLU A CA 1
ATOM 4744 C C . GLU A 1 582 ? 43.613 14.420 -29.033 1.00 87.50 582 GLU A C 1
ATOM 4746 O O . GLU A 1 582 ? 44.575 13.661 -28.924 1.00 87.50 582 GLU A O 1
ATOM 4751 N N . GLN A 1 583 ? 42.480 14.033 -29.630 1.00 88.19 583 GLN A N 1
ATOM 4752 C CA . GLN A 1 583 ? 42.213 12.659 -30.075 1.00 88.19 583 GLN A CA 1
ATOM 4753 C C . GLN A 1 583 ? 42.483 12.443 -31.572 1.00 88.19 583 GLN A C 1
ATOM 4755 O O . GLN A 1 583 ? 42.572 11.296 -32.022 1.00 88.19 583 GLN A O 1
ATOM 4760 N N . ILE A 1 584 ? 42.688 13.523 -32.339 1.00 90.31 584 ILE A N 1
ATOM 4761 C CA . ILE A 1 584 ? 42.967 13.478 -33.784 1.00 90.31 584 ILE A CA 1
ATOM 4762 C C . ILE A 1 584 ? 44.120 12.518 -34.129 1.00 90.31 584 ILE A C 1
ATOM 4764 O O . ILE A 1 584 ? 43.926 11.683 -35.016 1.00 90.31 584 ILE A O 1
ATOM 4768 N N . PRO A 1 585 ? 45.293 12.554 -33.457 1.00 93.19 585 PRO A N 1
ATOM 4769 C CA . PRO A 1 585 ? 46.417 11.696 -33.838 1.00 93.19 585 PRO A CA 1
ATOM 4770 C C . PRO A 1 585 ? 46.088 10.202 -33.729 1.00 93.19 585 PRO A C 1
ATOM 4772 O O . PRO A 1 585 ? 46.453 9.413 -34.601 1.00 93.19 585 PRO A O 1
ATOM 4775 N N . VAL A 1 586 ? 45.356 9.812 -32.681 1.00 91.50 586 VAL A N 1
ATOM 4776 C CA . VAL A 1 586 ? 44.990 8.415 -32.406 1.00 91.50 586 VAL A CA 1
ATOM 4777 C C . VAL A 1 586 ? 43.993 7.897 -33.445 1.00 91.50 586 VAL A C 1
ATOM 4779 O O . VAL A 1 586 ? 44.150 6.790 -33.978 1.00 91.50 586 VAL A O 1
ATOM 4782 N N . ILE A 1 587 ? 42.982 8.705 -33.769 1.00 91.62 587 ILE A N 1
ATOM 4783 C CA . ILE A 1 587 ? 41.962 8.349 -34.759 1.00 91.62 587 ILE A CA 1
ATOM 4784 C C . ILE A 1 587 ? 42.590 8.288 -36.158 1.00 91.62 587 ILE A C 1
ATOM 4786 O O . ILE A 1 587 ? 42.368 7.318 -36.884 1.00 91.62 587 ILE A O 1
ATOM 4790 N N . LEU A 1 588 ? 43.436 9.262 -36.514 1.00 92.81 588 LEU A N 1
ATOM 4791 C CA . LEU A 1 588 ? 44.111 9.316 -37.813 1.00 92.81 588 LEU A CA 1
ATOM 4792 C C . LEU A 1 588 ? 45.045 8.121 -38.020 1.00 92.81 588 LEU A C 1
ATOM 4794 O O . LEU A 1 588 ? 45.019 7.495 -39.077 1.00 92.81 588 LEU A O 1
ATOM 4798 N N . HIS A 1 589 ? 45.821 7.755 -37.000 1.00 93.31 589 HIS A N 1
ATOM 4799 C CA . HIS A 1 589 ? 46.676 6.572 -37.055 1.00 93.31 589 HIS A CA 1
ATOM 4800 C C . HIS A 1 589 ? 45.857 5.288 -37.282 1.00 93.31 589 HIS A C 1
ATOM 4802 O O . HIS A 1 589 ? 46.219 4.427 -38.086 1.00 93.31 589 HIS A O 1
ATOM 4808 N N . THR A 1 590 ? 44.704 5.169 -36.617 1.00 92.38 590 THR A N 1
ATOM 4809 C CA . THR A 1 590 ? 43.792 4.026 -36.799 1.00 92.38 590 THR A CA 1
ATOM 4810 C C . THR A 1 590 ? 43.195 4.000 -38.210 1.00 92.38 590 THR A C 1
ATOM 4812 O O . THR A 1 590 ? 43.081 2.931 -38.814 1.00 92.38 590 THR A O 1
ATOM 4815 N N . TRP A 1 591 ? 42.876 5.169 -38.771 1.00 94.19 591 TRP A N 1
ATOM 4816 C CA . TRP A 1 591 ? 42.398 5.307 -40.148 1.00 94.19 591 TRP A CA 1
ATOM 4817 C C . TRP A 1 591 ? 43.465 4.884 -41.165 1.00 94.19 591 TRP A C 1
ATOM 4819 O O . TRP A 1 591 ? 43.186 4.064 -42.037 1.00 94.19 591 TRP A O 1
ATOM 4829 N N . GLN A 1 592 ? 44.711 5.344 -41.004 1.00 93.38 592 GLN A N 1
ATOM 4830 C CA . GLN A 1 592 ? 45.840 4.965 -41.867 1.00 93.38 592 GLN A CA 1
ATOM 4831 C C . GLN A 1 592 ? 46.112 3.454 -41.833 1.00 93.38 592 GLN A C 1
ATOM 4833 O O . GLN A 1 592 ? 46.398 2.828 -42.857 1.00 93.38 592 GLN A O 1
ATOM 4838 N N . ARG A 1 593 ? 45.973 2.825 -40.661 1.00 89.62 593 ARG A N 1
ATOM 4839 C CA . ARG A 1 593 ? 46.062 1.366 -40.534 1.00 89.62 593 ARG A CA 1
ATOM 4840 C C . ARG A 1 5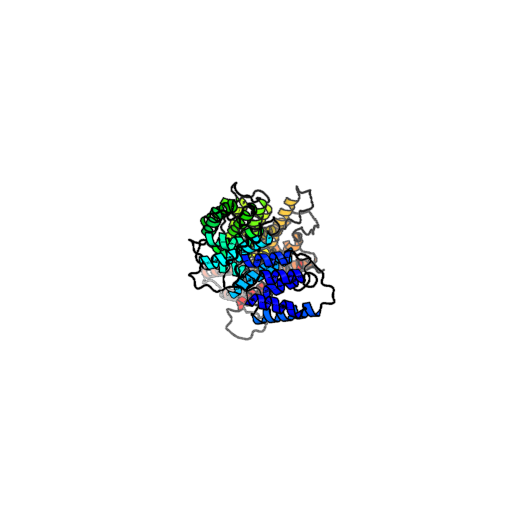93 ? 44.948 0.647 -41.307 1.00 89.62 593 ARG A C 1
ATOM 4842 O O . ARG A 1 593 ? 45.194 -0.408 -41.886 1.00 89.62 593 ARG A O 1
ATOM 4849 N N . CYS A 1 594 ? 43.736 1.197 -41.338 1.00 90.06 594 CYS A N 1
ATOM 4850 C CA . CYS A 1 594 ? 42.653 0.633 -42.145 1.00 90.06 594 CYS A CA 1
ATOM 4851 C C . CYS A 1 594 ? 42.909 0.823 -43.649 1.00 90.06 594 CYS A C 1
ATOM 4853 O O . CYS A 1 594 ? 42.711 -0.121 -44.407 1.00 90.06 594 CYS A O 1
ATOM 4855 N N . ASP A 1 595 ? 43.431 1.979 -44.071 1.00 92.00 595 ASP A N 1
ATOM 4856 C CA . ASP A 1 595 ? 43.782 2.245 -45.473 1.00 92.00 595 ASP A CA 1
ATOM 4857 C C . ASP A 1 595 ? 44.879 1.299 -45.993 1.00 92.00 595 ASP A C 1
ATOM 4859 O O . ASP A 1 595 ? 44.755 0.679 -47.052 1.00 92.00 595 ASP A O 1
ATOM 4863 N N . THR A 1 596 ? 45.937 1.098 -45.206 1.00 91.00 596 THR A N 1
ATOM 4864 C CA . THR A 1 596 ? 46.999 0.136 -45.547 1.00 91.00 596 THR A CA 1
ATOM 4865 C C . THR A 1 596 ? 46.463 -1.292 -45.657 1.00 91.00 596 THR A C 1
ATOM 4867 O O . THR A 1 596 ? 46.797 -1.998 -46.614 1.00 91.00 596 THR A O 1
ATOM 4870 N N . LEU A 1 597 ? 45.579 -1.705 -44.740 1.00 88.25 597 LEU A N 1
ATOM 4871 C CA . LEU A 1 597 ? 44.917 -3.009 -44.791 1.00 88.25 597 LEU A CA 1
ATOM 4872 C C . LEU A 1 597 ? 44.012 -3.151 -46.025 1.00 88.25 597 LEU A C 1
ATOM 4874 O O . LEU A 1 597 ? 44.043 -4.184 -46.699 1.00 88.25 597 LEU A O 1
ATOM 4878 N N . ARG A 1 598 ? 43.248 -2.108 -46.363 1.00 88.88 598 ARG A N 1
ATOM 4879 C CA . ARG A 1 598 ? 42.400 -2.051 -47.558 1.00 88.88 598 ARG A CA 1
ATOM 4880 C C . ARG A 1 598 ? 43.221 -2.250 -48.829 1.00 88.88 598 ARG A C 1
ATOM 4882 O O . ARG A 1 598 ? 42.909 -3.112 -49.650 1.00 88.88 598 ARG A O 1
ATOM 4889 N N . ASN A 1 599 ? 44.315 -1.501 -48.961 1.00 87.50 599 ASN A N 1
ATOM 4890 C CA . ASN A 1 599 ? 45.210 -1.560 -50.114 1.00 87.50 599 ASN A CA 1
ATOM 4891 C C . ASN A 1 599 ? 45.911 -2.923 -50.235 1.00 87.50 599 ASN A C 1
ATOM 4893 O O . ASN A 1 599 ? 46.074 -3.440 -51.343 1.00 87.50 599 ASN A O 1
ATOM 4897 N N . ALA A 1 600 ? 46.291 -3.542 -49.113 1.00 86.38 600 ALA A N 1
ATOM 4898 C CA . ALA A 1 600 ? 46.831 -4.902 -49.100 1.00 86.38 600 ALA A CA 1
ATOM 4899 C C . ALA A 1 600 ? 45.789 -5.941 -49.554 1.00 86.38 600 ALA A C 1
ATOM 4901 O O . ALA A 1 600 ? 46.104 -6.817 -50.361 1.00 86.38 600 ALA A O 1
ATOM 4902 N N . THR A 1 601 ? 44.542 -5.808 -49.097 1.00 85.31 601 THR A N 1
ATOM 4903 C CA . THR A 1 601 ? 43.430 -6.706 -49.451 1.00 85.31 601 THR A CA 1
ATOM 4904 C C . THR A 1 601 ? 43.074 -6.597 -50.937 1.00 85.31 601 THR A C 1
ATOM 4906 O O . THR A 1 601 ? 42.949 -7.614 -51.617 1.00 85.31 601 THR A O 1
ATOM 4909 N N . LEU A 1 602 ? 43.034 -5.379 -51.490 1.00 85.06 602 LEU A N 1
ATOM 4910 C CA . LEU A 1 602 ? 42.855 -5.145 -52.930 1.00 85.06 602 LEU A CA 1
ATOM 4911 C C . LEU A 1 602 ? 43.967 -5.786 -53.767 1.00 85.06 602 LEU A C 1
ATOM 4913 O O . LEU A 1 602 ? 43.692 -6.446 -54.769 1.00 85.06 602 LEU A O 1
ATOM 4917 N N . LYS A 1 603 ? 45.230 -5.643 -53.342 1.00 83.94 603 LYS A N 1
ATOM 4918 C CA . LYS A 1 603 ? 46.374 -6.275 -54.018 1.00 83.94 603 LYS A CA 1
ATOM 4919 C C . LYS A 1 603 ? 46.282 -7.803 -53.993 1.00 83.94 603 LYS A C 1
ATOM 4921 O O . LYS A 1 603 ? 46.532 -8.431 -55.023 1.00 83.94 603 LYS A O 1
ATOM 4926 N N . LYS A 1 604 ? 45.893 -8.402 -52.859 1.00 82.00 604 LYS A N 1
ATOM 4927 C CA . LYS A 1 604 ? 45.641 -9.850 -52.744 1.00 82.00 604 LYS A CA 1
ATOM 4928 C C . LYS A 1 604 ? 44.530 -10.297 -53.696 1.00 82.00 604 LYS A C 1
ATOM 4930 O O . LYS A 1 604 ? 44.743 -11.224 -54.473 1.00 82.00 604 LYS A O 1
ATOM 4935 N N . PHE A 1 605 ? 43.395 -9.599 -53.699 1.00 79.19 605 PHE A N 1
ATOM 4936 C CA . PHE A 1 605 ? 42.255 -9.909 -54.565 1.00 79.19 605 PHE A CA 1
ATOM 4937 C C . PHE A 1 605 ? 42.615 -9.822 -56.057 1.00 79.19 605 PHE A C 1
ATOM 4939 O O . PHE A 1 605 ? 42.313 -10.732 -56.830 1.00 79.19 605 PHE A O 1
ATOM 4946 N N . HIS A 1 606 ? 43.337 -8.773 -56.472 1.00 78.81 606 HIS A N 1
ATOM 4947 C CA . HIS A 1 606 ? 43.838 -8.645 -57.844 1.00 78.81 606 HIS A CA 1
ATOM 4948 C C . HIS A 1 606 ? 44.805 -9.779 -58.212 1.00 78.81 606 HIS A C 1
ATOM 4950 O O . HIS A 1 606 ? 44.683 -10.358 -59.291 1.00 78.81 606 HIS A O 1
ATOM 4956 N N . SER A 1 607 ? 45.718 -10.146 -57.309 1.00 76.06 607 SER A N 1
ATOM 4957 C CA . SER A 1 607 ? 46.691 -11.225 -57.535 1.00 76.06 607 SER A CA 1
ATOM 4958 C C . SER A 1 607 ? 46.013 -12.597 -57.659 1.00 76.06 607 SER A C 1
ATOM 4960 O O . SER A 1 607 ? 46.359 -13.376 -58.544 1.00 76.06 607 SER A O 1
ATOM 4962 N N . GLN A 1 608 ? 44.993 -12.876 -56.839 1.00 72.44 608 GLN A N 1
ATOM 4963 C CA . GLN A 1 608 ? 44.185 -14.099 -56.926 1.00 72.44 608 GLN A CA 1
ATOM 4964 C C . GLN A 1 608 ? 43.355 -14.155 -58.216 1.00 72.44 608 GLN A C 1
ATOM 4966 O O . GLN A 1 608 ? 43.300 -15.197 -58.869 1.00 72.44 608 GLN A O 1
ATOM 4971 N N . LYS A 1 609 ? 42.758 -13.033 -58.639 1.00 72.31 609 LYS A N 1
ATOM 4972 C CA . LYS A 1 609 ? 41.994 -12.956 -59.893 1.00 72.31 609 LYS A CA 1
ATOM 4973 C C . LYS A 1 609 ? 42.885 -13.209 -61.110 1.00 72.31 609 LYS A C 1
ATOM 4975 O O . LYS A 1 609 ? 42.516 -14.002 -61.972 1.00 72.31 609 LYS A O 1
ATOM 4980 N N . ILE A 1 610 ? 44.081 -12.618 -61.140 1.00 70.50 610 ILE A N 1
ATOM 4981 C CA . ILE A 1 610 ? 45.081 -12.854 -62.193 1.00 70.50 610 ILE A CA 1
ATOM 4982 C C . ILE A 1 610 ? 45.546 -14.318 -62.184 1.00 70.50 610 ILE A C 1
ATOM 4984 O O . ILE A 1 610 ? 45.573 -14.946 -63.239 1.00 70.50 610 ILE A O 1
ATOM 4988 N N . GLY A 1 611 ? 45.839 -14.893 -61.012 1.00 64.88 611 GLY A N 1
ATOM 4989 C CA . GLY A 1 611 ? 46.229 -16.302 -60.882 1.00 64.88 611 GLY A CA 1
ATOM 4990 C C . GLY A 1 611 ? 45.133 -17.283 -61.315 1.00 64.88 611 GLY A C 1
ATOM 4991 O O . GLY A 1 611 ? 45.416 -18.255 -62.009 1.00 64.88 611 GLY A O 1
ATOM 4992 N N . SER A 1 612 ? 43.868 -17.014 -60.976 1.00 64.31 612 SER A N 1
ATOM 4993 C CA . SER A 1 612 ? 42.724 -17.838 -61.398 1.00 64.31 612 SER A CA 1
ATOM 4994 C C . SER A 1 612 ? 42.459 -17.755 -62.906 1.00 64.31 612 SER A C 1
ATOM 4996 O O . SER A 1 612 ? 42.254 -18.787 -63.541 1.00 64.31 612 SER A O 1
ATOM 4998 N N . ALA A 1 613 ? 42.551 -16.560 -63.501 1.00 64.31 613 ALA A N 1
ATOM 4999 C CA . ALA A 1 613 ? 42.430 -16.361 -64.943 1.00 64.31 613 ALA A CA 1
ATOM 5000 C C . ALA A 1 613 ? 43.586 -17.033 -65.702 1.00 64.31 613 ALA A C 1
ATOM 5002 O O . ALA A 1 613 ? 43.369 -17.679 -66.728 1.00 64.31 613 ALA A O 1
ATOM 5003 N N . PHE A 1 614 ? 44.809 -16.951 -65.169 1.00 65.75 614 PHE A N 1
ATOM 5004 C CA . PHE A 1 614 ? 45.972 -17.649 -65.709 1.00 65.75 614 PHE A CA 1
ATOM 5005 C C . PHE A 1 614 ? 45.797 -19.172 -65.633 1.00 65.75 614 PHE A C 1
ATOM 5007 O O . PHE A 1 614 ? 45.941 -19.851 -66.645 1.00 65.75 614 PHE A O 1
ATOM 5014 N N . ASN A 1 615 ? 45.384 -19.713 -64.483 1.00 63.78 615 ASN A N 1
ATOM 5015 C CA . ASN A 1 615 ? 45.150 -21.149 -64.308 1.00 63.78 615 ASN A CA 1
ATOM 5016 C C . ASN A 1 615 ? 43.993 -21.674 -65.172 1.00 63.78 615 ASN A C 1
ATOM 5018 O O . ASN A 1 615 ? 44.109 -22.767 -65.723 1.00 63.78 615 ASN A O 1
ATOM 5022 N N . GLN A 1 616 ? 42.908 -20.914 -65.353 1.00 65.69 616 GLN A N 1
ATOM 5023 C CA . GLN A 1 616 ? 41.831 -21.270 -66.287 1.00 65.69 616 GLN A CA 1
ATOM 5024 C C . GLN A 1 616 ? 42.324 -21.284 -67.737 1.00 65.69 616 GLN A C 1
ATOM 5026 O O . GLN A 1 616 ? 42.026 -22.223 -68.469 1.00 65.69 616 GLN A O 1
ATOM 5031 N N . THR A 1 617 ? 43.137 -20.300 -68.132 1.00 67.25 617 THR A N 1
ATOM 5032 C CA . THR A 1 617 ? 43.720 -20.227 -69.482 1.00 67.25 617 THR A CA 1
ATOM 5033 C C . THR A 1 617 ? 44.693 -21.382 -69.734 1.00 67.25 617 THR A C 1
ATOM 5035 O O . THR A 1 617 ? 44.645 -22.016 -70.785 1.00 67.25 617 THR A O 1
ATOM 5038 N N . VAL A 1 618 ? 45.532 -21.720 -68.749 1.00 63.19 618 VAL A N 1
ATOM 5039 C CA . VAL A 1 618 ? 46.465 -22.857 -68.817 1.00 63.19 618 VAL A CA 1
ATOM 5040 C C . VAL A 1 618 ? 45.710 -24.189 -68.838 1.00 63.19 618 VAL A C 1
ATOM 5042 O O . VAL A 1 618 ? 46.022 -25.047 -69.655 1.00 63.19 618 VAL A O 1
ATOM 5045 N N . THR A 1 619 ? 44.671 -24.360 -68.020 1.00 64.38 619 THR A N 1
ATOM 5046 C CA . THR A 1 619 ? 43.858 -25.592 -67.995 1.00 64.38 619 THR A CA 1
ATOM 5047 C C . THR A 1 619 ? 43.054 -25.768 -69.292 1.00 64.38 619 THR A C 1
ATOM 5049 O O . THR A 1 619 ? 42.972 -26.877 -69.823 1.00 64.38 619 THR A O 1
ATOM 5052 N N . ALA A 1 620 ? 42.524 -24.681 -69.864 1.00 62.38 620 ALA A N 1
ATOM 5053 C CA . ALA A 1 620 ? 41.864 -24.680 -71.172 1.00 62.38 620 ALA A CA 1
ATOM 5054 C C . ALA A 1 620 ? 42.844 -24.992 -72.320 1.00 62.38 620 ALA A C 1
ATOM 5056 O O . ALA A 1 620 ? 42.509 -25.734 -73.242 1.00 62.38 620 ALA A O 1
ATOM 5057 N N . ALA A 1 621 ? 44.082 -24.495 -72.248 1.00 59.75 621 ALA A N 1
ATOM 5058 C CA . ALA A 1 621 ? 45.134 -24.817 -73.214 1.00 59.75 621 ALA A CA 1
ATOM 5059 C C . ALA A 1 621 ? 45.620 -26.277 -73.095 1.00 59.75 621 ALA A C 1
ATOM 5061 O O . ALA A 1 621 ? 45.851 -26.942 -74.102 1.00 59.75 621 ALA A O 1
ATOM 5062 N N . MET A 1 622 ? 45.732 -26.815 -71.874 1.00 60.16 622 MET A N 1
ATOM 5063 C CA . MET A 1 622 ? 46.159 -28.203 -71.638 1.00 60.16 622 MET A CA 1
ATOM 5064 C C . MET A 1 622 ? 45.086 -29.240 -72.003 1.00 60.16 622 MET A C 1
ATOM 5066 O O . MET A 1 622 ? 45.434 -30.363 -72.365 1.00 60.16 622 MET A O 1
ATOM 5070 N N . SER A 1 623 ? 43.802 -28.877 -71.951 1.00 60.91 623 SER A N 1
ATOM 5071 C CA . SER A 1 623 ? 42.684 -29.745 -72.358 1.00 60.91 623 SER A CA 1
ATOM 5072 C C . SER A 1 623 ? 42.396 -29.720 -73.866 1.00 60.91 623 SER A C 1
ATOM 5074 O O . SER A 1 623 ? 41.827 -30.680 -74.381 1.00 60.91 623 SER A O 1
ATOM 5076 N N . SER A 1 624 ? 42.818 -28.676 -74.589 1.00 62.22 624 SER A N 1
ATOM 5077 C CA . SER A 1 624 ? 42.550 -28.513 -76.029 1.00 62.22 624 SER A CA 1
ATOM 5078 C C . SER A 1 624 ? 43.643 -29.057 -76.964 1.00 62.22 624 SER A C 1
ATOM 5080 O O . SER A 1 624 ? 43.342 -29.323 -78.126 1.00 62.22 624 SER A O 1
ATOM 5082 N N . ALA A 1 625 ? 44.883 -29.283 -76.498 1.00 60.72 625 ALA A N 1
ATOM 5083 C CA . ALA A 1 625 ? 45.943 -29.893 -77.320 1.00 60.72 625 ALA A CA 1
ATOM 5084 C C . ALA A 1 625 ? 47.064 -30.578 -76.490 1.00 60.72 625 ALA A C 1
ATOM 5086 O O . ALA A 1 625 ? 48.104 -29.969 -76.225 1.00 60.72 625 ALA A O 1
ATOM 5087 N N . PRO A 1 626 ? 46.932 -31.869 -76.121 1.00 52.50 626 PRO A N 1
ATOM 5088 C CA . PRO A 1 626 ? 47.930 -32.559 -75.294 1.00 52.50 626 PRO A CA 1
ATOM 5089 C C . PRO A 1 626 ? 49.266 -32.868 -76.006 1.00 52.50 626 PRO A C 1
ATOM 5091 O O . PRO A 1 626 ? 50.270 -33.128 -75.338 1.00 52.50 626 PRO A O 1
ATOM 5094 N N . SER A 1 627 ? 49.306 -32.866 -77.345 1.00 54.97 627 SER A N 1
ATOM 5095 C CA . SER A 1 627 ? 50.404 -33.448 -78.142 1.00 54.97 627 SER A CA 1
ATOM 5096 C C . SER A 1 627 ? 51.384 -32.453 -78.785 1.00 54.97 627 SER A C 1
ATOM 5098 O O . SER A 1 627 ? 52.311 -32.886 -79.463 1.00 54.97 627 SER A O 1
ATOM 5100 N N . LEU A 1 628 ? 51.247 -31.141 -78.557 1.00 53.78 628 LEU A N 1
ATOM 5101 C CA . LEU A 1 628 ? 52.069 -30.104 -79.215 1.00 53.78 628 LEU A CA 1
ATOM 5102 C C . LEU A 1 628 ? 52.808 -29.168 -78.242 1.00 53.78 628 LEU A C 1
ATOM 5104 O O . LEU A 1 628 ? 53.108 -28.027 -78.579 1.00 53.78 628 LEU A O 1
ATOM 5108 N N . ILE A 1 629 ? 53.141 -29.635 -77.034 1.00 54.97 629 ILE A N 1
ATOM 5109 C CA . ILE A 1 629 ? 53.894 -28.829 -76.057 1.00 54.97 629 ILE A CA 1
ATOM 5110 C C . ILE A 1 629 ? 55.377 -29.252 -76.066 1.00 54.97 629 ILE A C 1
ATOM 5112 O O . ILE A 1 629 ? 55.682 -30.354 -75.593 1.00 54.97 629 ILE A O 1
ATOM 5116 N N . PRO A 1 630 ? 56.316 -28.403 -76.538 1.00 55.31 630 PRO A N 1
ATOM 5117 C CA . PRO A 1 630 ? 57.750 -28.686 -76.487 1.00 55.31 630 PRO A CA 1
ATOM 5118 C C . PRO A 1 630 ? 58.218 -28.937 -75.047 1.00 55.31 630 PRO A C 1
ATOM 5120 O O . PRO A 1 630 ? 57.810 -28.241 -74.114 1.00 55.31 630 PRO A O 1
ATOM 5123 N N . THR A 1 631 ? 59.120 -29.898 -74.849 1.00 55.41 631 THR A N 1
ATOM 5124 C CA . THR A 1 631 ? 59.680 -30.277 -73.533 1.00 55.41 631 THR A CA 1
ATOM 5125 C C . THR A 1 631 ? 60.313 -29.102 -72.778 1.00 55.41 631 THR A C 1
ATOM 5127 O O . THR A 1 631 ? 60.232 -29.044 -71.551 1.00 55.41 631 THR A O 1
ATOM 5130 N N . ASN A 1 632 ? 60.843 -28.108 -73.495 1.00 51.75 632 ASN A N 1
ATOM 5131 C CA . ASN A 1 632 ? 61.377 -26.875 -72.908 1.00 51.75 632 ASN A CA 1
ATOM 5132 C C . ASN A 1 632 ? 60.277 -25.945 -72.360 1.00 51.75 632 ASN A C 1
ATOM 5134 O O . ASN A 1 632 ? 60.491 -25.274 -71.353 1.00 51.75 632 ASN A O 1
ATOM 5138 N N . PHE A 1 633 ? 59.078 -25.961 -72.950 1.00 51.31 633 PHE A N 1
ATOM 5139 C CA . PHE A 1 633 ? 57.927 -25.178 -72.488 1.00 51.31 633 PHE A CA 1
ATOM 5140 C C . PHE A 1 633 ? 57.325 -25.772 -71.204 1.00 51.31 633 PHE A C 1
ATOM 5142 O O . PHE A 1 633 ? 56.969 -25.033 -70.289 1.00 51.31 633 PHE A O 1
ATOM 5149 N N . LYS A 1 634 ? 57.317 -27.109 -71.071 1.00 50.91 634 LYS A N 1
ATOM 5150 C CA . LYS A 1 634 ? 56.938 -27.800 -69.820 1.00 50.91 634 LYS A CA 1
ATOM 5151 C C . LYS A 1 634 ? 57.881 -27.459 -68.659 1.00 50.91 634 LYS A C 1
ATOM 5153 O O . LYS A 1 634 ? 57.423 -27.307 -67.531 1.00 50.91 634 LYS A O 1
ATOM 5158 N N . LYS A 1 635 ? 59.180 -27.285 -68.935 1.00 51.84 635 LYS A N 1
ATOM 5159 C CA . LYS A 1 635 ? 60.190 -26.931 -67.924 1.00 51.84 635 LYS A CA 1
ATOM 5160 C C . LYS A 1 635 ? 60.031 -25.486 -67.434 1.00 51.84 635 LYS A C 1
ATOM 5162 O O . LYS A 1 635 ? 60.041 -25.264 -66.227 1.00 51.84 635 LYS A O 1
ATOM 5167 N N . VAL A 1 636 ? 59.779 -24.541 -68.347 1.00 52.47 636 VAL A N 1
ATOM 5168 C CA . VAL A 1 636 ? 59.509 -23.125 -68.021 1.00 52.47 636 VAL A CA 1
ATOM 5169 C C . VAL A 1 636 ? 58.175 -22.947 -67.284 1.00 52.47 636 VAL A C 1
ATOM 5171 O O . VAL A 1 636 ? 58.105 -22.167 -66.336 1.00 52.47 636 VAL A O 1
ATOM 5174 N N . LEU A 1 637 ? 57.136 -23.708 -67.648 1.00 49.38 637 LEU A N 1
ATOM 5175 C CA . LEU A 1 637 ? 55.864 -23.746 -66.913 1.00 49.38 637 LEU A CA 1
ATOM 5176 C C . LEU A 1 637 ? 56.023 -24.363 -65.519 1.00 49.38 637 LEU A C 1
ATOM 5178 O O . LEU A 1 637 ? 55.465 -23.837 -64.565 1.00 49.38 637 LEU A O 1
ATOM 5182 N N . SER A 1 638 ? 56.831 -25.420 -65.364 1.00 48.69 638 SER A N 1
ATOM 5183 C CA . SER A 1 638 ? 57.111 -25.998 -64.042 1.00 48.69 638 SER A CA 1
ATOM 5184 C C . SER A 1 638 ? 57.910 -25.051 -63.141 1.00 48.69 638 SER A C 1
ATOM 5186 O O . SER A 1 638 ? 57.596 -24.957 -61.960 1.00 48.69 638 SER A O 1
ATOM 5188 N N . SER A 1 639 ? 58.867 -24.287 -63.694 1.00 46.00 639 SER A N 1
ATOM 5189 C CA . SER A 1 639 ? 59.674 -23.327 -62.930 1.00 46.00 639 SER A CA 1
ATOM 5190 C C . SER A 1 639 ? 58.900 -22.058 -62.556 1.00 46.00 639 SER A C 1
ATOM 5192 O O . SER A 1 639 ? 59.097 -21.518 -61.469 1.00 46.00 639 SER A O 1
ATOM 5194 N N . THR A 1 640 ? 57.994 -21.595 -63.429 1.00 46.56 640 THR A N 1
ATOM 5195 C CA . THR A 1 640 ? 57.119 -20.441 -63.149 1.00 46.56 640 THR A CA 1
ATOM 5196 C C . THR A 1 640 ? 55.958 -20.803 -62.220 1.00 46.56 640 THR A C 1
ATOM 5198 O O . THR A 1 640 ? 55.640 -20.023 -61.323 1.00 46.56 640 THR A O 1
ATOM 5201 N N . ALA A 1 641 ? 55.398 -22.013 -62.336 1.00 41.16 641 ALA A N 1
ATOM 5202 C CA . ALA A 1 641 ? 54.436 -22.544 -61.372 1.00 41.16 641 ALA A CA 1
ATOM 5203 C C . ALA A 1 641 ? 55.060 -22.718 -59.978 1.00 41.16 641 ALA A C 1
ATOM 5205 O O . ALA A 1 641 ? 54.418 -22.358 -58.999 1.00 41.16 641 ALA A O 1
ATOM 5206 N N . SER A 1 642 ? 56.325 -23.153 -59.868 1.00 41.19 642 SER A N 1
ATOM 5207 C CA . SER A 1 642 ? 57.030 -23.224 -58.576 1.00 41.19 642 SER A CA 1
ATOM 5208 C C . SER A 1 642 ? 57.403 -21.858 -57.982 1.00 41.19 642 SER A C 1
ATOM 5210 O O . SER A 1 642 ? 57.528 -21.744 -56.768 1.00 41.19 642 SER A O 1
ATOM 5212 N N . SER A 1 643 ? 57.549 -20.806 -58.802 1.00 44.44 643 SER A N 1
ATOM 5213 C CA . SER A 1 643 ? 57.731 -19.427 -58.308 1.00 44.44 643 SER A CA 1
ATOM 5214 C C . SER A 1 643 ? 56.420 -18.724 -57.928 1.00 44.44 643 SER A C 1
ATOM 5216 O O . SER A 1 643 ? 56.453 -17.696 -57.257 1.00 44.44 643 SER A O 1
ATOM 5218 N N . LEU A 1 644 ? 55.272 -19.264 -58.357 1.00 41.19 644 LEU A N 1
ATOM 5219 C CA . LEU A 1 644 ? 53.928 -18.740 -58.073 1.00 41.19 644 LEU A CA 1
ATOM 5220 C C . LEU A 1 644 ? 53.153 -19.594 -57.056 1.00 41.19 644 LEU A C 1
ATOM 5222 O O . LEU A 1 644 ? 52.201 -19.101 -56.451 1.00 41.19 644 LEU A O 1
ATOM 5226 N N . SER A 1 645 ? 53.571 -20.839 -56.805 1.00 38.47 645 SER A N 1
ATOM 5227 C CA . SER A 1 645 ? 53.180 -21.587 -55.616 1.00 38.47 645 SER A CA 1
ATOM 5228 C C . SER A 1 645 ? 53.887 -20.965 -54.417 1.00 38.47 645 SER A C 1
ATOM 5230 O O . SER A 1 645 ? 55.003 -21.346 -54.063 1.00 38.47 645 SER A O 1
ATOM 5232 N N . VAL A 1 646 ? 53.252 -19.966 -53.806 1.00 38.28 646 VAL A N 1
ATOM 5233 C CA . VAL A 1 646 ? 53.634 -19.498 -52.476 1.00 38.28 646 VAL A CA 1
ATOM 5234 C C . VAL A 1 646 ? 53.601 -20.714 -51.556 1.00 38.28 646 VAL A C 1
ATOM 5236 O O . VAL A 1 646 ? 52.539 -21.249 -51.246 1.00 38.28 646 VAL A O 1
ATOM 5239 N N . SER A 1 647 ? 54.786 -21.170 -51.160 1.00 30.55 647 SER A N 1
ATOM 5240 C CA . SER A 1 647 ? 54.970 -22.128 -50.086 1.00 30.55 647 SER A CA 1
ATOM 5241 C C . SER A 1 647 ? 54.326 -21.553 -48.829 1.00 30.55 647 SER A C 1
ATOM 5243 O O . SER A 1 647 ? 54.830 -20.592 -48.244 1.00 30.55 647 SER A O 1
ATOM 5245 N N . SER A 1 648 ? 53.208 -22.130 -48.412 1.00 35.59 648 SER A N 1
ATOM 5246 C CA . SER A 1 648 ? 52.674 -21.962 -47.070 1.00 35.59 648 SER A CA 1
ATOM 5247 C C . SER A 1 648 ? 53.617 -22.662 -46.085 1.00 35.59 648 SER A C 1
ATOM 5249 O O . SER A 1 648 ? 53.422 -23.830 -45.760 1.00 35.59 648 SER A O 1
ATOM 5251 N N . SER A 1 649 ? 54.654 -21.952 -45.640 1.00 25.83 649 SER A N 1
ATOM 5252 C CA . SER A 1 649 ? 55.400 -22.293 -44.425 1.00 25.83 649 SER A CA 1
ATOM 5253 C C . SER A 1 649 ? 55.071 -21.260 -43.343 1.00 25.83 649 SER A C 1
ATOM 5255 O O . SER A 1 649 ? 55.204 -20.060 -43.598 1.00 25.83 649 SER A O 1
ATOM 5257 N N . PRO A 1 650 ? 54.639 -21.688 -42.145 1.00 32.12 650 PRO A N 1
ATOM 5258 C CA . PRO A 1 650 ? 54.297 -20.786 -41.055 1.00 32.12 650 PRO A CA 1
ATOM 5259 C C . PRO A 1 650 ? 55.577 -20.260 -40.393 1.00 32.12 650 PRO A C 1
ATOM 5261 O O . PRO A 1 650 ? 56.289 -20.980 -39.696 1.00 32.12 650 PRO A O 1
ATOM 5264 N N . GLY A 1 651 ? 55.880 -18.983 -40.622 1.00 27.38 651 GLY A N 1
ATOM 5265 C CA . GLY A 1 651 ? 56.897 -18.249 -39.874 1.00 27.38 651 GLY A CA 1
ATOM 5266 C C . GLY A 1 651 ? 56.349 -17.837 -38.511 1.00 27.38 651 GLY A C 1
ATOM 5267 O O . GLY A 1 651 ? 55.605 -16.866 -38.406 1.00 27.38 651 GLY A O 1
ATOM 5268 N N . SER A 1 652 ? 56.715 -18.603 -37.488 1.00 26.50 652 SER A N 1
ATOM 5269 C CA . SER A 1 652 ? 56.478 -18.330 -36.071 1.00 26.50 652 SER A CA 1
ATOM 5270 C C . SER A 1 652 ? 57.090 -16.986 -35.642 1.00 26.50 652 SER A C 1
ATOM 5272 O O . SER A 1 652 ? 58.300 -16.787 -35.748 1.00 26.50 652 SER A O 1
ATOM 5274 N N . PHE A 1 653 ? 56.258 -16.073 -35.130 1.00 29.19 653 PHE A N 1
ATOM 5275 C CA . PHE A 1 653 ? 56.680 -15.061 -34.160 1.00 29.19 653 PHE A CA 1
ATOM 5276 C C . PHE A 1 653 ? 56.524 -15.705 -32.780 1.00 29.19 653 PHE A C 1
ATOM 5278 O O . PHE A 1 653 ? 55.412 -16.021 -32.363 1.00 29.19 653 PHE A O 1
ATOM 5285 N N . GLY A 1 654 ? 57.647 -15.952 -32.106 1.00 24.88 654 GLY A N 1
ATOM 5286 C CA . GLY A 1 654 ? 57.684 -16.686 -30.849 1.00 24.88 654 GLY A CA 1
ATOM 5287 C C . GLY A 1 654 ? 56.915 -15.997 -29.721 1.00 24.88 654 GLY A C 1
ATOM 5288 O O . GLY A 1 654 ? 57.310 -14.937 -29.243 1.00 24.88 654 GLY A O 1
ATOM 5289 N N . PHE A 1 655 ? 55.879 -16.672 -29.236 1.00 28.53 655 PHE A N 1
ATOM 5290 C CA . PHE A 1 655 ? 55.574 -16.749 -27.814 1.00 28.53 655 PHE A CA 1
ATOM 5291 C C . PHE A 1 655 ? 55.626 -18.231 -27.431 1.00 28.53 655 PHE A C 1
ATOM 5293 O O . PHE A 1 655 ? 55.124 -19.082 -28.159 1.00 28.53 655 PHE A O 1
ATOM 5300 N N . LEU A 1 656 ? 56.328 -18.530 -26.339 1.00 28.78 656 LEU A N 1
ATOM 5301 C CA . LEU A 1 656 ? 56.579 -19.877 -25.829 1.00 28.78 656 LEU A CA 1
ATOM 5302 C C . LEU A 1 656 ? 55.267 -20.643 -25.613 1.00 28.78 656 LEU A C 1
ATOM 5304 O O . LEU A 1 656 ? 54.459 -20.249 -24.774 1.00 28.78 656 LEU A O 1
ATOM 5308 N N . GLU A 1 657 ? 55.106 -21.764 -26.312 1.00 27.59 657 GLU A N 1
ATOM 5309 C CA . GLU A 1 657 ? 54.043 -22.737 -26.073 1.00 27.59 657 GLU A CA 1
ATOM 5310 C C . GLU A 1 657 ? 54.698 -24.062 -25.665 1.00 27.59 657 GLU A C 1
ATOM 5312 O O . GLU A 1 657 ? 55.579 -24.579 -26.354 1.00 27.59 657 GLU A O 1
ATOM 5317 N N . ARG A 1 658 ? 54.323 -24.554 -24.482 1.00 28.25 658 ARG A N 1
ATOM 5318 C CA . ARG A 1 658 ? 54.699 -25.863 -23.944 1.00 28.25 658 ARG A CA 1
ATOM 5319 C C . ARG A 1 658 ? 53.408 -26.673 -23.832 1.00 28.25 658 ARG A C 1
ATOM 5321 O O . ARG A 1 658 ? 52.477 -26.228 -23.167 1.00 28.25 658 ARG A O 1
ATOM 5328 N N . ASP A 1 659 ? 53.399 -27.799 -24.531 1.00 29.16 659 ASP A N 1
ATOM 5329 C CA . ASP A 1 659 ? 52.510 -28.967 -24.524 1.00 29.16 659 ASP A CA 1
ATOM 5330 C C . ASP A 1 659 ? 51.345 -28.998 -23.511 1.00 29.16 659 ASP A C 1
ATOM 5332 O O . ASP A 1 659 ? 51.560 -29.004 -22.298 1.00 29.16 659 ASP A O 1
ATOM 5336 N N . ASN A 1 660 ? 50.105 -29.147 -24.000 1.00 28.72 660 ASN A N 1
ATOM 5337 C CA . ASN A 1 660 ? 49.346 -30.409 -23.906 1.00 28.72 660 ASN A CA 1
ATOM 5338 C C . ASN A 1 660 ? 47.857 -30.249 -24.262 1.00 28.72 660 ASN A C 1
ATOM 5340 O O . ASN A 1 660 ? 47.168 -29.307 -23.868 1.00 28.72 660 ASN A O 1
ATOM 5344 N N . GLU A 1 661 ? 47.375 -31.249 -24.991 1.00 33.38 661 GLU A N 1
ATOM 5345 C CA . GLU A 1 661 ? 46.005 -31.481 -25.433 1.00 33.38 661 GLU A CA 1
ATOM 5346 C C . GLU A 1 661 ? 45.036 -31.635 -24.245 1.00 33.38 661 GLU A C 1
ATOM 5348 O O . GLU A 1 661 ? 45.293 -32.441 -23.354 1.00 33.38 661 GLU A O 1
ATOM 5353 N N . ASN A 1 662 ? 43.951 -30.837 -24.234 1.00 31.84 662 ASN A N 1
ATOM 5354 C CA . ASN A 1 662 ? 42.626 -31.057 -23.595 1.00 31.84 662 ASN A CA 1
ATOM 5355 C C . ASN A 1 662 ? 41.913 -29.727 -23.241 1.00 31.84 662 ASN A C 1
ATOM 5357 O O . ASN A 1 662 ? 41.516 -29.508 -22.099 1.00 31.84 662 ASN A O 1
ATOM 5361 N N . PHE A 1 663 ? 41.735 -28.800 -24.196 1.00 28.53 663 PHE A N 1
ATOM 5362 C CA . PHE A 1 663 ? 41.152 -27.477 -23.896 1.00 28.53 663 PHE A CA 1
ATOM 5363 C C . PHE A 1 663 ? 40.335 -26.850 -25.047 1.00 28.53 663 PHE A C 1
ATOM 5365 O O . PHE A 1 663 ? 40.554 -25.707 -25.444 1.00 28.53 663 PHE A O 1
ATOM 5372 N N . THR A 1 664 ? 39.332 -27.548 -25.583 1.00 35.16 664 THR A N 1
ATOM 5373 C CA . THR A 1 664 ? 38.408 -26.954 -26.579 1.00 35.16 664 THR A CA 1
ATOM 5374 C C . THR A 1 664 ? 37.262 -26.142 -25.952 1.00 35.16 664 THR A C 1
ATOM 5376 O O . THR A 1 664 ? 36.724 -25.258 -26.612 1.00 35.16 664 THR A O 1
ATOM 5379 N N . HIS A 1 665 ? 36.942 -26.328 -24.662 1.00 33.12 665 HIS A N 1
ATOM 5380 C CA . HIS A 1 665 ? 35.841 -25.609 -23.989 1.00 33.12 665 HIS A CA 1
ATOM 5381 C C . HIS A 1 665 ? 36.235 -24.376 -23.146 1.00 33.12 665 HIS A C 1
ATOM 5383 O O . HIS A 1 665 ? 35.358 -23.585 -22.803 1.00 33.12 665 HIS A O 1
ATOM 5389 N N . PHE A 1 666 ? 37.521 -24.150 -22.833 1.00 28.73 666 PHE A N 1
ATOM 5390 C CA . PHE A 1 666 ? 37.960 -22.939 -22.100 1.00 28.73 666 PHE A CA 1
ATOM 5391 C C . PHE A 1 666 ? 38.408 -21.781 -23.005 1.00 28.73 666 PHE A C 1
ATOM 5393 O O . PHE A 1 666 ? 38.399 -20.630 -22.564 1.00 28.73 666 PHE A O 1
ATOM 5400 N N . ASN A 1 667 ? 38.800 -22.052 -24.255 1.00 33.59 667 ASN A N 1
ATOM 5401 C CA . ASN A 1 667 ? 39.341 -21.024 -25.153 1.00 33.59 667 ASN A CA 1
ATOM 5402 C C . ASN A 1 667 ? 38.275 -20.091 -25.741 1.00 33.59 667 ASN A C 1
ATOM 5404 O O . ASN A 1 667 ? 38.596 -18.946 -26.045 1.00 33.59 667 ASN A O 1
ATOM 5408 N N . THR A 1 668 ? 37.017 -20.528 -25.846 1.00 39.66 668 THR A N 1
ATOM 5409 C CA . THR A 1 668 ? 35.893 -19.646 -26.205 1.00 39.66 668 THR A CA 1
ATOM 5410 C C . THR A 1 668 ? 35.671 -18.601 -25.118 1.00 39.66 668 THR A C 1
ATOM 5412 O O . THR A 1 668 ? 35.790 -17.416 -25.391 1.00 39.66 668 THR A O 1
ATOM 5415 N N . ARG A 1 669 ? 35.560 -19.018 -23.849 1.00 38.53 669 ARG A N 1
ATOM 5416 C CA . ARG A 1 669 ? 35.404 -18.097 -22.708 1.00 38.53 669 ARG A CA 1
ATOM 5417 C C . ARG A 1 669 ? 36.556 -17.100 -22.554 1.00 38.53 669 ARG A C 1
ATOM 5419 O O . ARG A 1 669 ? 36.299 -15.944 -22.244 1.00 38.53 669 ARG A O 1
ATOM 5426 N N . LYS A 1 670 ? 37.814 -17.508 -22.776 1.00 34.69 670 LYS A N 1
ATOM 5427 C CA . LYS A 1 670 ? 38.966 -16.583 -22.734 1.00 34.69 670 LYS A CA 1
ATOM 5428 C C . LYS A 1 670 ? 39.014 -15.630 -23.936 1.00 34.69 670 LYS A C 1
ATOM 5430 O O . LYS A 1 670 ? 39.425 -14.485 -23.770 1.00 34.69 670 LYS A O 1
ATOM 5435 N N . ARG A 1 671 ? 38.591 -16.070 -25.129 1.00 40.25 671 ARG A N 1
ATOM 5436 C CA . ARG A 1 671 ? 38.464 -15.202 -26.315 1.00 40.25 671 ARG A CA 1
ATOM 5437 C C . ARG A 1 671 ? 37.327 -14.194 -26.163 1.00 40.25 671 ARG A C 1
ATOM 5439 O O . ARG A 1 671 ? 37.564 -13.022 -26.433 1.00 40.25 671 ARG A O 1
ATOM 5446 N N . ASP A 1 672 ? 36.183 -14.622 -25.637 1.00 40.34 672 ASP A N 1
ATOM 5447 C CA . ASP A 1 672 ? 35.037 -13.760 -25.322 1.00 40.34 672 ASP A CA 1
ATOM 5448 C C . ASP A 1 672 ? 35.399 -12.742 -24.221 1.00 40.34 672 ASP A C 1
ATOM 5450 O O . ASP A 1 672 ? 35.054 -11.566 -24.296 1.00 40.34 672 ASP A O 1
ATOM 5454 N N . GLN A 1 673 ? 36.185 -13.157 -23.217 1.00 39.03 673 GLN A N 1
ATOM 5455 C CA . GLN A 1 673 ? 36.733 -12.254 -22.196 1.00 39.03 673 GLN A CA 1
ATOM 5456 C C . GLN A 1 673 ? 37.698 -11.214 -22.781 1.00 39.03 673 GLN A C 1
ATOM 5458 O O . GLN A 1 673 ? 37.682 -10.066 -22.343 1.00 39.03 673 GLN A O 1
ATOM 5463 N N . LEU A 1 674 ? 38.519 -11.582 -23.771 1.00 36.50 674 LEU A N 1
ATOM 5464 C CA . LEU A 1 674 ? 39.444 -10.661 -24.438 1.00 36.50 674 LEU A CA 1
ATOM 5465 C C . LEU A 1 674 ? 38.716 -9.681 -25.370 1.00 36.50 674 LEU A C 1
ATOM 5467 O O . LEU A 1 674 ? 39.026 -8.492 -25.329 1.00 36.50 674 LEU A O 1
ATOM 5471 N N . SER A 1 675 ? 37.734 -10.124 -26.164 1.00 34.75 675 SER A N 1
ATOM 5472 C CA . SER A 1 675 ? 36.908 -9.219 -26.983 1.00 34.75 675 SER A CA 1
ATOM 5473 C C . SER A 1 675 ? 36.113 -8.243 -26.116 1.00 34.75 675 SER A C 1
ATOM 5475 O O . SER A 1 675 ? 36.063 -7.055 -26.436 1.00 34.75 675 SER A O 1
ATOM 5477 N N . ASN A 1 676 ? 35.598 -8.708 -24.971 1.00 41.72 676 ASN A N 1
ATOM 5478 C CA . ASN A 1 676 ? 34.958 -7.846 -23.982 1.00 41.72 676 ASN A CA 1
ATOM 5479 C C . ASN A 1 676 ? 35.953 -6.824 -23.420 1.00 41.72 676 ASN A C 1
ATOM 5481 O O . ASN A 1 676 ? 35.640 -5.645 -23.421 1.00 41.72 676 ASN A O 1
ATOM 5485 N N . LEU A 1 677 ? 37.182 -7.220 -23.069 1.00 39.25 677 LEU A N 1
ATOM 5486 C CA . LEU A 1 677 ? 38.236 -6.316 -22.574 1.00 39.25 677 LEU A CA 1
ATOM 5487 C C . LEU A 1 677 ? 38.672 -5.230 -23.577 1.00 39.25 677 LEU A C 1
ATOM 5489 O O . LEU A 1 677 ? 39.043 -4.132 -23.161 1.00 39.25 677 LEU A O 1
ATOM 5493 N N . PHE A 1 678 ? 38.642 -5.509 -24.885 1.00 39.94 678 PHE A N 1
ATOM 5494 C CA . PHE A 1 678 ? 39.025 -4.533 -25.917 1.00 39.94 678 PHE A CA 1
ATOM 5495 C C . PHE A 1 678 ? 37.913 -3.531 -26.268 1.00 39.94 678 PHE A C 1
ATOM 5497 O O . PHE A 1 678 ? 38.233 -2.443 -26.756 1.00 39.94 678 PHE A O 1
ATOM 5504 N N . VAL A 1 679 ? 36.646 -3.874 -26.002 1.00 48.16 679 VAL A N 1
ATOM 5505 C CA . VAL A 1 679 ? 35.465 -3.024 -26.250 1.00 48.16 679 VAL A CA 1
ATOM 5506 C C . VAL A 1 679 ? 34.970 -2.336 -24.962 1.00 48.16 679 VAL A C 1
ATOM 5508 O O . VAL A 1 679 ? 34.500 -1.205 -25.023 1.00 48.16 679 VAL A O 1
ATOM 5511 N N . SER A 1 680 ? 35.158 -2.935 -23.779 1.00 38.38 680 SER A N 1
ATOM 5512 C CA . SER A 1 680 ? 34.617 -2.467 -22.486 1.00 38.38 680 SER A CA 1
ATOM 5513 C C . SER A 1 680 ? 35.464 -1.409 -21.757 1.00 38.38 680 SER A C 1
ATOM 5515 O O . SER A 1 680 ? 35.306 -1.196 -20.552 1.00 38.38 680 SER A O 1
ATOM 5517 N N . GLY A 1 681 ? 36.399 -0.746 -22.439 1.00 38.06 681 GLY A N 1
ATOM 5518 C CA . GLY A 1 681 ? 37.266 0.263 -21.829 1.00 38.06 681 GLY A CA 1
ATOM 5519 C C . GLY A 1 681 ? 36.542 1.584 -21.541 1.00 38.06 681 GLY A C 1
ATOM 5520 O O . GLY A 1 681 ? 36.626 2.491 -22.357 1.00 38.06 681 GLY A O 1
ATOM 5521 N N . LEU A 1 682 ? 35.866 1.692 -20.386 1.00 40.28 682 LEU A N 1
ATOM 5522 C CA . LEU A 1 682 ? 35.530 2.930 -19.642 1.00 40.28 682 LEU A CA 1
ATOM 5523 C C . LEU A 1 682 ? 35.034 4.166 -20.448 1.00 40.28 682 LEU A C 1
ATOM 5525 O O . LEU A 1 682 ? 35.200 5.301 -20.000 1.00 40.28 682 LEU A O 1
ATOM 5529 N N . GLY A 1 683 ? 34.369 3.995 -21.594 1.00 41.44 683 GLY A N 1
ATOM 5530 C CA . GLY A 1 683 ? 33.925 5.114 -22.446 1.00 41.44 683 GLY A CA 1
ATOM 5531 C C . GLY A 1 683 ? 32.882 6.053 -21.815 1.00 41.44 683 GLY A C 1
ATOM 5532 O O . GLY A 1 683 ? 32.741 7.194 -22.247 1.00 41.44 683 GLY A O 1
ATOM 5533 N N . TRP A 1 684 ? 32.180 5.611 -20.768 1.00 45.59 684 TRP A N 1
ATOM 5534 C CA . TRP A 1 684 ? 31.168 6.407 -20.055 1.00 45.59 684 TRP A CA 1
ATOM 5535 C C . TRP A 1 684 ? 31.690 7.067 -18.773 1.00 45.59 684 TRP A C 1
ATOM 5537 O O . TRP A 1 684 ? 31.192 8.114 -18.363 1.00 45.59 684 TRP A O 1
ATOM 5547 N N . ALA A 1 685 ? 32.736 6.510 -18.153 1.00 38.25 685 ALA A N 1
ATOM 5548 C CA . ALA A 1 685 ? 33.305 7.048 -16.914 1.00 38.25 685 ALA A CA 1
ATOM 5549 C C . ALA A 1 685 ? 34.024 8.395 -17.117 1.00 38.25 685 ALA A C 1
ATOM 5551 O O . ALA A 1 685 ? 34.234 9.134 -16.158 1.00 38.25 685 ALA A O 1
ATOM 5552 N N . ILE A 1 686 ? 34.360 8.738 -18.364 1.00 41.22 686 ILE A N 1
ATOM 5553 C CA . ILE A 1 686 ? 35.009 10.006 -18.721 1.00 41.22 686 ILE A CA 1
ATOM 5554 C C . ILE A 1 686 ? 34.018 11.193 -18.658 1.00 41.22 686 ILE A C 1
ATOM 5556 O O . ILE A 1 686 ? 34.452 12.336 -18.533 1.00 41.22 686 ILE A O 1
ATOM 5560 N N . GLY A 1 687 ? 32.699 10.943 -18.645 1.00 37.09 687 GLY A N 1
ATOM 5561 C CA . GLY A 1 687 ? 31.669 11.982 -18.468 1.00 37.09 687 GLY A CA 1
ATOM 5562 C C . GLY A 1 687 ? 31.131 12.140 -17.036 1.00 37.09 687 GLY A C 1
ATOM 5563 O O . GLY A 1 687 ? 30.680 13.226 -16.676 1.00 37.09 687 GLY A O 1
ATOM 5564 N N . ALA A 1 688 ? 31.198 11.092 -16.205 1.00 32.28 688 ALA A N 1
ATOM 5565 C CA . ALA A 1 688 ? 30.568 11.061 -14.874 1.00 32.28 688 ALA A CA 1
ATOM 5566 C C . ALA A 1 688 ? 31.513 11.386 -13.698 1.00 32.28 688 ALA A C 1
ATOM 5568 O O . ALA A 1 688 ? 31.051 11.550 -12.573 1.00 32.28 688 ALA A O 1
ATOM 5569 N N . ASN A 1 689 ? 32.824 11.494 -13.930 1.00 31.66 689 ASN A N 1
ATOM 5570 C CA . ASN A 1 689 ? 33.800 11.854 -12.898 1.00 31.66 689 ASN A CA 1
ATOM 5571 C C . ASN A 1 689 ? 34.773 12.918 -13.420 1.00 31.66 689 ASN A C 1
ATOM 5573 O O . ASN A 1 689 ? 35.914 12.631 -13.779 1.00 31.66 689 ASN A O 1
ATOM 5577 N N . GLN A 1 690 ? 34.331 14.175 -13.418 1.00 27.80 690 GLN A N 1
ATOM 5578 C CA . GLN A 1 690 ? 35.255 15.294 -13.262 1.00 27.80 690 GLN A CA 1
ATOM 5579 C C . GLN A 1 690 ? 35.204 15.715 -11.793 1.00 27.80 690 GLN A C 1
ATOM 5581 O O . GLN A 1 690 ? 34.135 15.960 -11.240 1.00 27.80 690 GLN A O 1
ATOM 5586 N N . ARG A 1 691 ? 36.372 15.645 -11.149 1.00 27.91 691 ARG A N 1
ATOM 5587 C CA . ARG A 1 691 ? 36.591 15.871 -9.717 1.00 27.91 691 ARG A CA 1
ATOM 5588 C C . ARG A 1 691 ? 36.044 17.236 -9.268 1.00 27.91 691 ARG A C 1
ATOM 5590 O O . ARG A 1 691 ? 36.045 18.175 -10.056 1.00 27.91 691 ARG A O 1
ATOM 5597 N N . LYS A 1 692 ? 35.625 17.277 -7.996 1.00 29.88 692 LYS A N 1
ATOM 5598 C CA . LYS A 1 692 ? 35.391 18.483 -7.182 1.00 29.88 692 LYS A CA 1
ATOM 5599 C C . LYS A 1 692 ? 36.407 19.592 -7.429 1.00 29.88 692 LYS A C 1
ATOM 5601 O O . LYS A 1 692 ? 37.601 19.244 -7.591 1.00 29.88 692 LYS A O 1
#

Secondary structure (DSSP, 8-state):
-HHHHHHHHHHHHHH--HHHHHHHHHHTTTT--HHHHHHHHHHHS-TTS-HHHHHHHHHHHHTS------TT-HHHHHHHHHHHHHHHHHTT--------S--S-HHHHHHHHHHHHHHHHHHHHS------TTS-SS-GGGHHHHHHIIIIIHHHHHHHHHTTTS-PPP--HHHHHHS-HHHHHHHHHTT--TTTHHHHIIIIIHHHHHHTT-HHHHHHHHHH--SSS-HHHHHHHHHHTT------HHHHHHHIIIIIHHHHSBTTTB-TT--HHHHHHHHHHHHHHHHHT-TTS-HHHHHHHHHHHHHHHT-HHHHHHHHTSTT--S-HHHHHHHHHHHHHHHHHT-SS--TTSHHHHHHHHHHHHHTT--S-HHHHHHHHHHHHHHHHHTTS--B---SSTT-TTPBPPHHHHHT-S-HHHHHHHHHHH-TTGGGGHHHHHHHHHHHHHHT--GGGGTT----SSHHHHHHHHHHHHHHHHHHHHHHHHHHHTT-HHHHHHHHHHHHHHTTS---------PBPTTS-B---HHHHHHHHHHHHHH---TT--SS--HHHHHHHHHHHHHHHHHS-GGGHHHHHHHHHHHHHHHHHHHHHHHHHHHHHHHHHHHHHHHHH-TT---HHHHHHHHHHHHHHS------------------TTHHHHHHHHHHHHHH-S-TTHHHH----

Organism: NCBI:txid2606893

Foldseek 3Di:
DLVVLLVVLQVCLVPVDLVVNLVVCVVCLLQAALLLLLLSCLLRVHLPDDPVSCLVVLVSSLPRDRDPRPPPVPVSLVVSVVVSVVSCVVVVNPDDDLPSDDDVDSLVNSLSSVVSSQLVSCVVPVALPDDCVVNPPDDDPCPLSVLCCQQQSQQVNVLCVVCVVPPADDDGSVNLVVDDLLVNVCSLCVPPDPVCNVVSCVRHVVSNCVSVVNLLSVLVVLQPDDDHDPSLVVLVVCQVVPVPSADDLVSLVCSCVRRVQVVCDPPPSAVAPDELVNLVVVVVSVVVCCVGRNVVDDQQVVLLVSLLRCLRRLHLVNVLVPCVDPPHPDDPVSSLVSLLVSLVVLQLPDQALACVDGSSVSNVSSLVSNVVDPPDVLLSLLSVLLSLLRNLLRVAQAADPDPDPPRGHRGDGSNCLLPPPDLLVSLLRRLVRPLCCLVVLVSSLSSSLSSLSSNDDPPVVPDDPPDDDPPVVVSVLVSVLSSLSSLLSSLLSCLLSVNLVVSLVSLVCVLPVVVPDDDDDDPDQDQPPSRDRSDPSLAQSLVSLLLSLQRDGPPDDPADDLVSLVSSLSSLVSSCVRYDPVCNVVSVVSNVVSVVSNVVNVVVVVLVVVVVVVVVVVVVVCVPDVDPQDPVNVVVVVVVVVVSPPPPDDDDPDDDDDDDDDDPPVVVVVVSVVSCVSSVPCSPVVPVDDDD

InterPro domains:
  IPR013244 Sec39 domain [PF08314] (11-211)
  IPR013244 Sec39 domain [PF08314] (243-596)

pLDDT: mean 71.86, std 19.02, range [24.88, 96.19]

Sequence (692 aa):
MSFDIHIAFADFASKGEIDSLISLVLSNQENLSKCAAYALLLCFLPEGLHTKNNFKLIKAITNLPNILVNVTTSTFIEDISLYVYSRIESIGWEYPIFPLNFVDDAKVLLYTFIKCYIRNNDAAKRQLDFNLDFLLVEENDFEELFQWKSSSVDVLSNFRKYYSSHNQPWISLYEFECAHPEKVVPFLLQYSNDDNIFRDINDLVIPYISFYDAQYALWKWIGSDTDSVNHLELLESLIRHGVSVIGSEKEQRVLIEECLFPKYKKENFDWKGFDEKNWSEIYESLKWLQSDIFSKISDSWIDKILLTGALSSGNFTFVQKQFFSRSCSLPLTEIKTSIISTFYLFFDSATNGNKTRGSMKNAVQCIKLLQNFKDNEDEIYRAEALLSATDELSKYTLYLSSQNSNTQNMPMLPKQIRNYPNKFELIYRVLELNSKAYLDYDKLVSILKNLIYSSTEKNDVGTSHNFNSSKFDSLDLLNESISFQVRKMCIEAALVDSNFEKAYEFAIPHLVSTSTTSNQKENASTVDDFGLKIVSKETESWASLFQIGKYISPFWESDIPIDIIDKKMNALAYSLKICPQEQIPVILHTWQRCDTLRNATLKKFHSQKIGSAFNQTVTAAMSSAPSLIPTNFKKVLSSTASSLSVSSSPGSFGFLERDNENFTHFNTRKRDQLSNLFVSGLGWAIGANQRK

Radius of gyration: 50.09 Å; chains: 1; bounding box: 98×66×161 Å